Protein 5OCP (pdb70)

Solvent-accessible surface area: 26624 Å² total; per-residue (Å²): 74,30,0,0,0,1,0,1,3,65,26,7,36,12,4,60,24,0,10,48,7,2,64,61,19,3,176,149,101,64,29,77,35,71,62,24,67,3,127,79,132,38,100,54,0,17,127,17,0,106,48,9,33,92,98,54,7,62,0,0,1,0,0,0,16,36,16,94,50,2,93,76,2,0,89,47,0,104,162,45,177,13,14,4,0,1,0,5,8,40,8,132,31,121,62,75,55,10,23,24,0,25,5,1,11,55,5,27,52,0,0,83,55,0,0,44,28,0,2,62,111,22,130,5,90,5,45,0,0,8,0,60,2,35,125,34,0,3,4,8,82,43,5,17,52,0,0,65,114,13,18,85,112,64,130,90,8,126,36,49,75,57,86,37,0,84,6,39,100,80,58,0,61,104,5,0,74,32,10,32,163,52,13,142,74,107,113,7,31,0,0,0,0,1,4,0,28,0,0,14,0,0,5,80,3,0,88,122,54,70,71,141,7,9,114,72,5,17,0,0,0,0,7,8,17,44,80,0,0,93,13,3,22,68,14,35,0,7,0,0,0,47,13,53,27,126,18,1,6,51,0,3,76,8,4,68,28,95,80,160,54,62,197,135,46,58,84,97,72,52,120,24,21,51,8,13,4,53,41,10,0,17,0,13,33,38,97,40,106,122,141,22,34,57,63,150,159,93,171,163,132,211,80,29,0,0,0,1,0,1,2,68,27,7,33,11,4,59,24,0,9,48,8,2,53,61,22,2,144,155,102,67,31,46,36,52,22,10,21,2,49,77,123,39,108,10,0,19,70,4,0,106,23,8,36,92,62,53,5,63,0,0,2,0,0,0,15,34,10,95,48,2,84,80,2,0,82,50,1,108,164,44,170,16,14,3,0,0,1,5,6,39,10,131,31,107,66,76,51,13,21,22,0,26,6,2,9,56,6,25,53,0,0,84,59,0,0,67,54,0,2,97,114,22,158,4,84,5,46,0,0,7,0,59,2,38,129,31,0,4,5,8,78,40,5,17,55,0,0,60,117,14,18,83,118,64,134,94,11,127,35,44,75,56,86,37,0,77,6,42,100,81,59,0,58,98,4,0,78,32,10,30,163,53,13,142,74,105,114,8,32,0,0,0,0,1,5,0,25,0,0,15,1,0,7,74,2,0,81,124,54,70,73,136,8,8,151,73,6,20,0,0,0,0,7,9,14,45,78,0,0,95,11,3,46,91,30,36,0,8,0,0,0,51,11,52,25,113,16,1,4,49,0,4,74,8,4,65,34,90,82,160,40,53,185,126,47,55,85,96,74,53,120,22,18,91,44,33,21,70,168,67,0,71,63,21,38,91,143,47,100,126,93,19,44,54,50,154,147,110,105,138,57,54

Secondary structure (DSSP, 8-state):
-EEEEEE---SSHHHHHHHHHHHHHHHHHT-EEEEEE-TT-HHHHHHHHHHHHHTT-SEEEE--SSSSS-HHHHHHHHHTT--EEEESS----S-GGG-SEEEE--HHHHHHHHHHHHHHHTTT-EEEEEEE--TT-HHHHHHHHHHHHHHTT-TTEEEEEEEE-TT-HHHHHHHHHHHHHHHTTPPP-EEEESSHHHHHHHHHHHHHTT--BTTTBEEEEEE--HHHHHHHHHTS--EEEE--S--HHHHHHHHHHHHTT-----SEEE----EEEHHHHHHHHHHHHHHHHHHHTSPP--/-EEEEEE----SHHHHHHHHHHHHHHHHTT-EEEEEE-TT-HHHHHHHHHHHHHTT-SEEEE--SSSSS-HHHHHHHHHTT--EEEESS----S-GGG-SEEEE--HHHHHHHHHHHHHHHTTT-EEEEEEE--TT-HHHHHHHHHHHHHHTT-TTEEEEEEEE-TT-HHHHHHHHHHHHHHHTT----EEEESSHHHHHHHHHHHHHTT--BTTTBEEEEEE--HHHHHHHHHTS--EEEE--STTHHHHHHHHHHHHTT-----SEEE--PPEEEHHHHHHHHHHHHHHHHHHHTSPP--

Foldseek 3Di:
DEEEEEAQAPQDPLRVVLVVQLVVLCVVVVYRYRYDHQHRDQVSSLVSLVVCLVVLGQAYEYAGSAADDCVVSLVSCVVSVHAYEYEAWYHDDDDLVSHLAYEYAQLLVQLQQLLVVVCVVVVLAFEEEEAAADPRTRNRVNSCNNSCVNNVVRPNYDHDHYDYQHSALVSLLVVLLVVVVVCVPPFGAEYEYAAVRSQNSNLVNCVVVVHQALPSYEYEYEAPALVVLVCQLVRRHFKYWHTDSNSSNVVVVSSVCVVVPNDDGDHYDYDTGDMDTSVCSVVVSVVRVVVPCVVVVDDDDD/DEEEEEAQAPQDPLSVVLVVLLVVLCVVVVYNYRYDYQNRDQVSSLVSLVVCLVVDGQAYEYAGSAAEDCVVSLVSCVVSVHAYEYEAWYHDDDDLVSHQAYEYAQLLVQLQQLLVVVCVVVVLAFEEEEAFADPRTRNRVNSCNNSCVNNVVRVNYDHPHYDYQHSALVSLLVVLLVVVVVCVPPFGAEYEYAAPRSLNSNLVSQVVVVHQALPSYEYEYEAPALVSLVCQLVRRHFKYWHGDSNSSNVVVVSSVCVVVPDPDGDRYDYDTGHMDTSVCSVVVSVVNVVVVVVSVPDDDDD

CATH classification: 3.40.50.2300 (+1 more: 3.40.50.2300)

Nearest PDB structures (foldseek):
  5ocp-assembly2_B  TM=1.002E+00  e=1.297E-58  Shewanella sp. ANA-3
  2vk2-assembly1_A  TM=9.793E-01  e=4.595E-41  Escherichia coli K-12
  6hyh-assembly1_A  TM=9.227E-01  e=8.269E-35  Mycolicibacterium smegmatis MC2 155
  4wut-assembly1_A  TM=8.858E-01  e=1.213E-19  Allorhizobium ampelinum S4
  5hsg-assembly1_A  TM=7.707E-01  e=5.769E-20  Klebsiella pneumoniae subsp. pneumoniae MGH 78578

Radius of gyration: 28.67 Å; Cα contacts (8 Å, |Δi|>4): 1326; chains: 2; bounding box: 83×64×69 Å

Structure (mmCIF, N/CA/C/O backbone):
data_5OCP
#
_entry.id   5OCP
#
_cell.length_a   73.917
_cell.length_b   86.327
_cell.length_c   87.282
_cell.angle_alpha   90.000
_cell.angle_beta   90.000
_cell.angle_gamma   90.000
#
_symmetry.space_group_name_H-M   'P 21 21 21'
#
loop_
_entity.id
_entity.type
_entity.pdbx_description
1 polymer 'Periplasmic binding protein/LacI transcriptional regulator'
2 non-polymer GLYCEROL
3 non-polymer alpha-L-arabinofuranose
4 non-polymer beta-L-arabinofuranose
5 non-polymer 'ACETATE ION'
6 water water
#
loop_
_atom_site.group_PDB
_atom_site.id
_atom_site.type_symbol
_atom_site.label_atom_id
_atom_site.label_alt_id
_atom_site.label_comp_id
_atom_site.label_asym_id
_atom_site.label_entity_id
_atom_site.label_seq_id
_atom_site.pdbx_PDB_ins_code
_atom_site.Cartn_x
_atom_site.Cartn_y
_atom_site.Cartn_z
_atom_site.occupancy
_atom_site.B_iso_or_equiv
_atom_site.auth_seq_id
_atom_site.auth_comp_id
_atom_site.auth_asym_id
_atom_site.auth_atom_id
_atom_site.pdbx_PDB_model_num
ATOM 1 N N . THR A 1 1 ? 0.112 13.840 41.540 1.00 34.97 1 THR A N 1
ATOM 2 C CA . THR A 1 1 ? 0.052 14.581 40.273 1.00 32.66 1 THR A CA 1
ATOM 3 C C . THR A 1 1 ? -0.700 13.724 39.235 1.00 27.58 1 THR A C 1
ATOM 4 O O . THR A 1 1 ? -0.530 12.486 39.153 1.00 27.01 1 THR A O 1
ATOM 8 N N . THR A 1 2 ? -1.596 14.386 38.518 1.00 23.93 2 THR A N 1
ATOM 9 C CA . THR A 1 2 ? -2.249 13.800 37.364 1.00 21.35 2 THR A CA 1
ATOM 10 C C . THR A 1 2 ? -1.675 14.445 36.113 1.00 19.68 2 THR A C 1
ATOM 11 O O . THR A 1 2 ? -1.649 15.639 36.020 1.00 17.84 2 THR A O 1
ATOM 15 N N . VAL A 1 3 ? -1.194 13.597 35.194 1.00 18.48 3 VAL A N 1
ATOM 16 C CA . VAL A 1 3 ? -0.568 14.110 33.980 1.00 16.50 3 VAL A CA 1
ATOM 17 C C . VAL A 1 3 ? -1.183 13.442 32.805 1.00 14.35 3 VAL A C 1
ATOM 18 O O . VAL A 1 3 ? -1.253 12.191 32.784 1.00 15.51 3 VAL A O 1
ATOM 22 N N . GLY A 1 4 ? -1.683 14.219 31.828 1.00 13.52 4 GLY A N 1
ATOM 23 C CA . GLY A 1 4 ? -2.209 13.661 30.606 1.00 14.27 4 GLY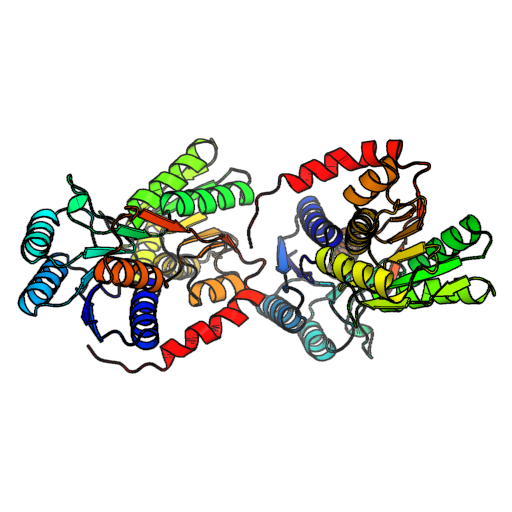 A CA 1
ATOM 24 C C . GLY A 1 4 ? -1.075 13.480 29.600 1.00 14.96 4 GLY A C 1
ATOM 25 O O . GLY A 1 4 ? -0.226 14.364 29.535 1.00 17.38 4 GLY A O 1
ATOM 26 N N . PHE A 1 5 ? -0.986 12.324 28.950 1.00 14.65 5 PHE A N 1
ATOM 27 C CA . PHE A 1 5 ? -0.004 12.142 27.887 1.00 14.42 5 PHE A CA 1
ATOM 28 C C . PHE A 1 5 ? -0.707 11.811 26.596 1.00 13.70 5 PHE A C 1
ATOM 29 O O . PHE A 1 5 ? -1.357 10.746 26.479 1.00 13.94 5 PHE A O 1
ATOM 37 N N . SER A 1 6 ? -0.557 12.671 25.573 1.00 12.90 6 SER A N 1
ATOM 38 C CA . SER A 1 6 ? -1.081 12.425 24.247 1.00 12.87 6 SER A CA 1
ATOM 39 C C . SER A 1 6 ? -0.018 11.814 23.363 1.00 12.41 6 SER A C 1
ATOM 40 O O . SER A 1 6 ? 0.958 12.506 22.955 1.00 13.38 6 SER A O 1
ATOM 43 N N . GLN A 1 7 ? -0.118 10.501 23.090 1.00 12.51 7 GLN A N 1
ATOM 44 C CA . GLN A 1 7 ? 0.804 9.760 22.238 1.00 12.40 7 GLN A CA 1
ATOM 45 C C . GLN A 1 7 ? 0.325 9.703 20.819 1.00 13.42 7 GLN A C 1
ATOM 46 O O . GLN A 1 7 ? -0.921 9.682 20.557 1.00 13.13 7 GLN A O 1
ATOM 52 N N . VAL A 1 8 ? 1.282 9.644 19.918 1.00 13.43 8 VAL A N 1
ATOM 53 C CA . VAL A 1 8 ? 1.017 9.605 18.483 1.00 14.39 8 VAL A CA 1
ATOM 54 C C . VAL A 1 8 ? 0.129 8.413 18.054 1.00 16.45 8 VAL A C 1
ATOM 55 O O . VAL A 1 8 ? -0.818 8.582 17.229 1.00 15.73 8 VAL A O 1
ATOM 59 N N . GLY A 1 9 ? 0.541 7.236 18.472 1.00 15.41 9 GLY A N 1
ATOM 60 C CA . GLY A 1 9 ? 0.013 5.986 17.950 1.00 16.93 9 GLY A CA 1
ATOM 61 C C . GLY A 1 9 ? 0.906 4.816 18.299 1.00 16.23 9 GLY A C 1
ATOM 62 O O . GLY A 1 9 ? 1.552 4.826 19.337 1.00 16.60 9 GLY A O 1
ATOM 63 N N . SER A 1 10 ? 0.975 3.849 17.393 1.00 16.68 10 SER A N 1
ATOM 64 C CA . SER A 1 10 ? 1.700 2.592 17.600 1.00 18.13 10 SER A CA 1
ATOM 65 C C . SER A 1 10 ? 2.346 2.126 16.312 1.00 17.89 10 SER A C 1
ATOM 66 O O . SER A 1 10 ? 2.424 0.931 16.031 1.00 20.98 10 SER A O 1
ATOM 69 N N . GLU A 1 11 ? 2.835 3.070 15.503 1.00 16.58 11 GLU A N 1
ATOM 70 C CA . GLU A 1 11 ? 3.346 2.774 14.176 1.00 17.24 11 GLU A CA 1
ATOM 71 C C . GLU A 1 11 ? 4.618 1.869 14.138 1.00 17.43 11 GLU A C 1
ATOM 72 O O . GLU A 1 11 ? 4.901 1.251 13.126 1.00 17.86 11 GLU A O 1
ATOM 78 N N . SER A 1 12 ? 5.411 1.887 15.216 1.00 14.25 12 SER A N 1
ATOM 79 C CA . SER A 1 12 ? 6.689 1.180 15.277 1.00 14.31 12 SER A CA 1
ATOM 80 C C . SER A 1 12 ? 6.745 0.560 16.651 1.00 14.46 12 SER A C 1
ATOM 81 O O . SER A 1 12 ? 6.187 1.072 17.636 1.00 13.98 12 SER A O 1
ATOM 84 N N . GLY A 1 13 ? 7.528 -0.497 16.735 1.00 15.04 13 GLY A N 1
ATOM 85 C CA . GLY A 1 13 ? 7.949 -1.010 17.983 1.00 16.45 13 GLY A CA 1
ATOM 86 C C . GLY A 1 13 ? 8.668 -0.028 18.883 1.00 15.82 13 GLY A C 1
ATOM 87 O O . GLY A 1 13 ? 8.460 -0.050 20.148 1.00 17.39 13 GLY A O 1
ATOM 88 N N . TRP A 1 14 ? 9.449 0.885 18.323 1.00 14.39 14 TRP A N 1
ATOM 89 C CA . TRP A 1 14 ? 9.975 1.967 19.134 1.00 14.06 14 TRP A CA 1
ATOM 90 C C . TRP A 1 14 ? 8.867 2.773 19.855 1.00 12.74 14 TRP A C 1
ATOM 91 O O . TRP A 1 14 ? 8.921 2.991 21.101 1.00 13.31 14 TRP A O 1
ATOM 102 N N . ARG A 1 15 ? 7.854 3.175 19.092 1.00 12.12 15 ARG A N 1
ATOM 103 C CA . ARG A 1 15 ? 6.794 3.958 19.659 1.00 12.36 15 ARG A CA 1
ATOM 104 C C . ARG A 1 15 ? 6.077 3.253 20.786 1.00 12.38 15 ARG A C 1
ATOM 105 O O . ARG A 1 15 ? 5.718 3.867 21.811 1.00 13.02 15 ARG A O 1
ATOM 113 N N . THR A 1 16 ? 5.787 1.959 20.596 1.00 13.95 16 THR A N 1
ATOM 114 C CA . THR A 1 16 ? 5.088 1.230 21.676 1.00 15.27 16 THR A CA 1
ATOM 115 C C . THR A 1 16 ? 6.003 1.054 22.860 1.00 12.62 16 THR A C 1
ATOM 116 O O . THR A 1 16 ? 5.528 1.163 24.060 1.00 14.05 16 THR A O 1
ATOM 120 N N . SER A 1 17 ? 7.304 0.886 22.639 1.00 12.86 17 SER A N 1
ATOM 121 C CA . SER A 1 17 ? 8.270 0.881 23.736 1.00 14.06 17 SER A CA 1
ATOM 122 C C . SER A 1 17 ? 8.324 2.191 24.527 1.00 13.28 17 SER A C 1
ATOM 123 O O . SER A 1 17 ? 8.444 2.210 25.794 1.00 12.99 17 SER A O 1
ATOM 126 N N . PHE A 1 18 ? 8.152 3.296 23.812 1.00 13.20 18 PHE A N 1
ATOM 127 C CA . PHE A 1 18 ? 8.069 4.654 24.396 1.00 12.72 18 PHE A CA 1
ATOM 128 C C . PHE A 1 18 ? 6.847 4.745 25.235 1.00 13.63 18 PHE A C 1
ATOM 129 O O . PHE A 1 18 ? 6.927 5.216 26.416 1.00 12.16 18 PHE A O 1
ATOM 137 N N . SER A 1 19 ? 5.737 4.305 24.722 1.00 13.00 19 SER A N 1
ATOM 138 C CA . SER A 1 19 ? 4.500 4.334 25.547 1.00 13.26 19 SER A CA 1
ATOM 139 C C . SER A 1 19 ? 4.682 3.513 26.864 1.00 13.62 19 SER A C 1
ATOM 140 O O . SER A 1 19 ? 4.395 3.956 27.943 1.00 16.46 19 SER A O 1
ATOM 143 N N . GLU A 1 20 ? 5.226 2.322 26.738 1.00 14.85 20 GLU A N 1
ATOM 144 C CA . GLU A 1 20 ? 5.489 1.491 27.917 1.00 17.54 20 GLU A CA 1
ATOM 145 C C . GLU A 1 20 ? 6.466 2.097 28.901 1.00 16.26 20 GLU A C 1
ATOM 146 O O . GLU A 1 20 ? 6.269 2.032 30.151 1.00 15.33 20 GLU A O 1
ATOM 152 N N . ALA A 1 21 ? 7.491 2.754 28.391 1.00 14.70 21 ALA A N 1
ATOM 153 C CA . ALA A 1 21 ? 8.441 3.507 29.216 1.00 15.91 21 ALA A CA 1
ATOM 154 C C . ALA A 1 21 ? 7.843 4.672 29.976 1.00 16.10 21 ALA A C 1
ATOM 155 O O . ALA A 1 21 ? 8.086 4.821 31.169 1.00 16.95 21 ALA A O 1
ATOM 157 N N . VAL A 1 22 ? 6.979 5.450 29.319 1.00 15.45 22 VAL A N 1
ATOM 158 C CA . VAL A 1 22 ? 6.323 6.551 30.014 1.00 15.14 22 VAL A CA 1
ATOM 159 C C . VAL A 1 22 ? 5.422 6.027 31.153 1.00 15.18 22 VAL A C 1
ATOM 160 O O . VAL A 1 22 ? 5.419 6.628 32.251 1.00 16.59 22 VAL A O 1
ATOM 164 N N . LYS A 1 23 ? 4.690 4.954 30.879 1.00 14.82 23 LYS A N 1
ATOM 165 C CA . LYS A 1 23 ? 3.790 4.290 31.880 1.00 16.03 23 LYS A CA 1
ATOM 166 C C . LYS A 1 23 ? 4.643 3.753 33.067 1.00 17.60 23 LYS A C 1
ATOM 167 O O . LYS A 1 23 ? 4.341 3.989 34.258 1.00 17.37 23 LYS A O 1
ATOM 173 N N . ALA A 1 24 ? 5.746 3.114 32.735 1.00 15.44 24 ALA A N 1
ATOM 174 C CA . ALA A 1 24 ? 6.669 2.634 33.774 1.00 18.00 24 ALA A CA 1
ATOM 175 C C . ALA A 1 24 ? 7.290 3.780 34.595 1.00 18.91 24 ALA A C 1
ATOM 176 O O . ALA A 1 24 ? 7.394 3.613 35.848 1.00 19.50 24 ALA A O 1
ATOM 178 N N . GLU A 1 25 ? 7.717 4.900 33.977 1.00 18.57 25 GLU A N 1
ATOM 179 C CA . GLU A 1 25 ? 8.272 6.027 34.687 1.00 19.48 25 GLU A CA 1
ATOM 180 C C . GLU A 1 25 ? 7.174 6.701 35.548 1.00 21.45 25 GLU A C 1
ATOM 181 O O . GLU A 1 25 ? 7.444 7.147 36.711 1.00 21.06 25 GLU A O 1
ATOM 187 N N . ALA A 1 26 ? 5.982 6.813 35.002 1.00 16.36 26 ALA A N 1
ATOM 188 C CA . ALA A 1 26 ? 4.893 7.381 35.833 1.00 18.32 26 ALA A CA 1
ATOM 189 C C . ALA A 1 26 ? 4.668 6.566 37.110 1.00 19.38 26 ALA A C 1
ATOM 190 O O . ALA A 1 26 ? 4.528 7.115 38.202 1.00 22.14 26 ALA A O 1
ATOM 192 N N . LYS A 1 27 ? 4.640 5.281 36.957 1.00 19.68 27 LYS A N 1
ATOM 193 C CA . LYS A 1 27 ? 4.384 4.356 38.063 1.00 24.91 27 LYS A CA 1
ATOM 194 C C . LYS A 1 27 ? 5.477 4.499 39.104 1.00 26.29 27 LYS A C 1
ATOM 195 O O . LYS A 1 27 ? 5.175 4.552 40.330 1.00 25.68 27 LYS A O 1
ATOM 201 N N . GLN A 1 28 ? 6.729 4.620 38.639 1.00 25.06 28 GLN A N 1
ATOM 202 C CA . GLN A 1 28 ? 7.838 4.759 39.565 1.00 25.70 28 GLN A CA 1
ATOM 203 C C . GLN A 1 28 ? 7.677 5.985 40.411 1.00 24.94 28 GLN A C 1
ATOM 204 O O . GLN A 1 28 ? 8.043 5.977 41.597 1.00 24.09 28 GLN A O 1
ATOM 210 N N . ARG A 1 29 ? 7.193 7.066 39.801 1.00 23.48 29 ARG A N 1
ATOM 211 C CA . ARG A 1 29 ? 7.085 8.360 40.433 1.00 22.89 29 ARG A CA 1
ATOM 212 C C . ARG A 1 29 ? 5.723 8.619 41.141 1.00 21.24 29 ARG A C 1
ATOM 213 O O . ARG A 1 29 ? 5.554 9.686 41.676 1.00 25.29 29 ARG A O 1
ATOM 221 N N . GLY A 1 30 ? 4.855 7.646 41.138 1.00 21.33 30 GLY A N 1
ATOM 222 C CA . GLY A 1 30 ? 3.519 7.698 41.743 1.00 21.73 30 GLY A CA 1
ATOM 223 C C . GLY A 1 30 ? 2.616 8.660 41.065 1.00 24.44 30 GLY A C 1
ATOM 224 O O . GLY A 1 30 ? 1.756 9.283 41.692 1.00 25.16 30 GLY A O 1
ATOM 225 N N . ILE A 1 31 ? 2.798 8.817 39.760 1.00 19.76 31 ILE A N 1
ATOM 226 C CA . ILE A 1 31 ? 2.042 9.775 38.987 1.00 22.87 31 ILE A CA 1
ATOM 227 C C . ILE A 1 31 ? 0.822 9.104 38.354 1.00 21.92 31 ILE A C 1
ATOM 228 O O . ILE A 1 31 ? 0.900 7.954 37.871 1.00 21.60 31 ILE A O 1
ATOM 233 N N . ASP A 1 32 ? -0.308 9.796 38.374 1.00 22.83 32 ASP A N 1
ATOM 234 C CA . ASP A 1 32 ? -1.564 9.281 37.775 1.00 25.41 32 ASP A CA 1
ATOM 235 C C . ASP A 1 32 ? -1.557 9.689 36.287 1.00 22.41 32 ASP A C 1
ATOM 236 O O . ASP A 1 32 ? -1.786 10.854 35.943 1.00 22.56 32 ASP A O 1
ATOM 241 N N . LEU A 1 33 ? -1.282 8.724 35.443 1.00 22.36 33 LEU A N 1
ATOM 242 C CA . LEU A 1 33 ? -0.995 9.029 34.021 1.00 19.75 33 LEU A CA 1
ATOM 243 C C . LEU A 1 33 ? -2.280 8.765 33.268 1.00 18.44 33 LEU A C 1
ATOM 244 O O . LEU A 1 33 ? -2.766 7.632 33.224 1.00 24.72 33 LEU A O 1
ATOM 249 N N . LYS A 1 34 ? -2.799 9.782 32.624 1.00 18.16 34 LYS A N 1
ATOM 250 C CA . LYS A 1 34 ? -3.848 9.592 31.661 1.00 19.79 34 LYS A CA 1
ATOM 251 C C . LYS A 1 34 ? -3.260 9.466 30.259 1.00 17.61 34 LYS A C 1
ATOM 252 O O . LYS A 1 34 ? -3.060 10.464 29.579 1.00 19.62 34 LYS A O 1
ATOM 258 N N . PHE A 1 35 ? -3.090 8.238 29.799 1.00 16.90 35 PHE A N 1
ATOM 259 C CA . PHE A 1 35 ? -2.394 7.987 28.547 1.00 16.79 35 PHE A CA 1
ATOM 260 C C . PHE A 1 35 ? -3.435 7.946 27.435 1.00 16.81 35 PHE A C 1
ATOM 261 O O . PHE A 1 35 ? -4.455 7.245 27.567 1.00 17.45 35 PHE A O 1
ATOM 269 N N . ALA A 1 36 ? -3.202 8.659 26.349 1.00 14.23 36 ALA A N 1
ATOM 270 C CA . ALA A 1 36 ? -4.064 8.559 25.182 1.00 14.69 36 ALA A CA 1
ATOM 271 C C . ALA A 1 36 ? -3.316 8.206 23.919 1.00 17.63 36 ALA A C 1
ATOM 272 O O . ALA A 1 36 ? -2.238 8.751 23.701 1.00 18.14 36 ALA A O 1
ATOM 274 N N . ASP A 1 37 ? -3.880 7.287 23.140 1.00 14.89 37 ASP A N 1
ATOM 275 C CA . ASP A 1 37 ? -3.313 6.855 21.874 1.00 17.13 37 ASP A CA 1
ATOM 276 C C . ASP A 1 37 ? -4.177 7.486 20.794 1.00 16.85 37 ASP A C 1
ATOM 277 O O . ASP A 1 37 ? -5.396 7.314 20.783 1.00 17.20 37 ASP A O 1
ATOM 282 N N . ALA A 1 38 ? -3.543 8.217 19.888 1.00 14.60 38 ALA A N 1
ATOM 283 C CA . ALA A 1 38 ? -4.281 8.933 18.809 1.00 14.78 38 ALA A CA 1
ATOM 284 C C . ALA A 1 38 ? -4.428 8.170 17.519 1.00 14.21 38 ALA A C 1
ATOM 285 O O . ALA A 1 38 ? -5.047 8.685 16.530 1.00 17.09 38 ALA A O 1
ATOM 287 N N . GLN A 1 39 ? -3.956 6.939 17.443 1.00 15.37 39 GLN A N 1
ATOM 288 C CA . GLN A 1 39 ? -4.066 6.172 16.227 1.00 17.33 39 GLN A CA 1
ATOM 289 C C . GLN A 1 39 ? -3.581 6.880 14.967 1.00 17.17 39 GLN A C 1
ATOM 290 O O . GLN A 1 39 ? -4.207 6.843 13.902 1.00 15.98 39 GLN A O 1
ATOM 296 N N . GLN A 1 40 ? -2.447 7.539 15.137 1.00 14.55 40 GLN A N 1
ATOM 297 C CA . GLN A 1 40 ? -1.774 8.268 14.041 1.00 16.18 40 GLN A CA 1
ATOM 298 C C . GLN A 1 40 ? -2.428 9.596 13.609 1.00 18.72 40 GLN A C 1
ATOM 299 O O . GLN A 1 40 ? -1.920 10.199 12.646 1.00 21.41 40 GLN A O 1
ATOM 305 N N . LYS A 1 41 ? -3.511 10.040 14.236 1.00 17.17 41 LYS A N 1
ATOM 306 C CA . LYS A 1 41 ? -4.252 11.229 13.758 1.00 16.75 41 LYS A CA 1
ATOM 307 C C . LYS A 1 41 ? -4.091 12.423 14.685 1.00 14.80 41 LYS A C 1
ATOM 308 O O . LYS A 1 41 ? -4.447 12.372 15.879 1.00 16.04 41 LYS A O 1
ATOM 314 N N . GLN A 1 42 ? -3.603 13.559 14.159 1.00 16.75 42 GLN A N 1
ATOM 315 C CA . GLN A 1 42 ? -3.435 14.725 14.970 1.00 16.08 42 GLN A CA 1
ATOM 316 C C . GLN A 1 42 ? -4.751 15.169 15.610 1.00 17.09 42 GLN A C 1
ATOM 317 O O . GLN A 1 42 ? -4.824 15.639 16.745 1.00 17.36 42 GLN A O 1
ATOM 323 N N . GLU A 1 43 ? -5.840 15.034 14.865 1.00 17.31 43 GLU A N 1
ATOM 324 C CA . GLU A 1 43 ? -7.093 15.402 15.410 1.00 18.08 43 GLU A CA 1
ATOM 325 C C . GLU A 1 43 ? -7.452 14.680 16.672 1.00 16.27 43 GLU A C 1
ATOM 326 O O . GLU A 1 43 ? -8.029 15.248 17.554 1.00 15.15 43 GLU A O 1
ATOM 332 N N . ASN A 1 44 ? -7.060 13.410 16.741 1.00 15.83 44 ASN A N 1
ATOM 333 C CA . ASN A 1 44 ? -7.276 12.666 18.016 1.00 14.79 44 ASN A CA 1
ATOM 334 C C . ASN A 1 44 ? -6.398 13.153 19.162 1.00 14.07 44 ASN A C 1
ATOM 335 O O . ASN A 1 44 ? -6.810 13.157 20.336 1.00 15.04 44 ASN A O 1
ATOM 340 N N . GLN A 1 45 ? -5.179 13.614 18.823 1.00 13.48 45 GLN A N 1
ATOM 341 C CA . GLN A 1 45 ? -4.381 14.238 19.856 1.00 13.81 45 GLN A CA 1
ATOM 342 C C . GLN A 1 45 ? -5.004 15.471 20.387 1.00 13.92 45 GLN A C 1
ATOM 343 O O . GLN A 1 45 ? -5.046 15.687 21.598 1.00 14.36 45 GLN A O 1
ATOM 349 N N . ILE A 1 46 ? -5.508 16.307 19.494 1.00 15.65 46 ILE A N 1
ATOM 350 C CA . ILE A 1 46 ? -6.145 17.541 19.943 1.00 16.21 46 ILE A CA 1
ATOM 351 C C . ILE A 1 46 ? -7.374 17.289 20.835 1.00 15.75 46 ILE A C 1
ATOM 352 O O . ILE A 1 46 ? -7.587 17.913 21.888 1.00 15.91 46 ILE A O 1
ATOM 357 N N . LYS A 1 47 ? -8.145 16.282 20.458 1.00 15.53 47 LYS A N 1
ATOM 358 C CA . LYS A 1 47 ? -9.233 15.856 21.297 1.00 16.99 47 LYS A CA 1
ATOM 359 C C . LYS A 1 47 ? -8.851 15.375 22.685 1.00 15.89 47 LYS A C 1
ATOM 360 O O . LYS A 1 47 ? -9.476 15.734 23.683 1.00 16.37 47 LYS A O 1
ATOM 366 N N . ALA A 1 48 ? -7.813 14.542 22.764 1.00 16.81 48 ALA A N 1
ATOM 367 C CA . ALA A 1 48 ? -7.282 14.082 24.039 1.00 16.02 48 ALA A CA 1
ATOM 368 C C . ALA A 1 48 ? -6.839 15.237 24.910 1.00 14.71 48 ALA A C 1
ATOM 369 O O . ALA A 1 48 ? -7.174 15.305 26.066 1.00 15.16 48 ALA A O 1
ATOM 371 N N . VAL A 1 49 ? -6.089 16.168 24.323 1.00 15.14 49 VAL A N 1
ATOM 372 C CA . VAL A 1 49 ? -5.615 17.332 25.048 1.00 16.32 49 VAL A CA 1
ATOM 373 C C . VAL A 1 49 ? -6.775 18.186 25.588 1.00 18.21 49 VAL A C 1
ATOM 374 O O . VAL A 1 49 ? -6.752 18.599 26.772 1.00 18.46 49 VAL A O 1
ATOM 378 N N . ARG A 1 50 ? -7.812 18.347 24.773 1.00 17.05 50 ARG A N 1
ATOM 379 C CA . ARG A 1 50 ? -8.998 19.080 25.187 1.00 18.34 50 ARG A CA 1
ATOM 380 C C . ARG A 1 50 ? -9.600 18.378 26.404 1.00 18.89 50 ARG A C 1
ATOM 381 O O . ARG A 1 50 ? -9.957 19.029 27.386 1.00 18.36 50 ARG A O 1
ATOM 389 N N . SER A 1 51 ? -9.712 17.051 26.339 1.00 16.89 51 SER A N 1
ATOM 390 C CA . SER A 1 51 ? -10.253 16.288 27.461 1.00 17.76 51 SER A CA 1
ATOM 391 C C . SER A 1 51 ? -9.427 16.415 28.695 1.00 18.89 51 SER A C 1
ATOM 392 O O . SER A 1 51 ? -9.941 16.603 29.800 1.00 18.96 51 SER A O 1
ATOM 395 N N . PHE A 1 52 ? -8.103 16.379 28.522 1.00 16.93 52 PHE A N 1
ATOM 396 C CA . PHE A 1 52 ? -7.258 16.622 29.679 1.00 15.47 52 PHE A CA 1
ATOM 397 C C . PHE A 1 52 ? -7.500 17.979 30.328 1.00 14.76 52 PHE A C 1
ATOM 398 O O . PHE A 1 52 ? -7.497 18.048 31.579 1.00 15.92 52 PHE A O 1
ATOM 406 N N . ILE A 1 53 ? -7.686 19.013 29.528 1.00 16.81 53 ILE A N 1
ATOM 407 C CA . ILE A 1 53 ? -7.963 20.352 30.049 1.00 17.13 53 ILE A CA 1
ATOM 408 C C . ILE A 1 53 ? -9.355 20.369 30.758 1.00 18.54 53 ILE A C 1
ATOM 409 O O . ILE A 1 53 ? -9.444 20.779 31.901 1.00 20.06 53 ILE A O 1
ATOM 414 N N . ALA A 1 54 ? -10.343 19.782 30.123 1.00 20.81 54 ALA A N 1
ATOM 415 C CA . ALA A 1 54 ? -11.692 19.620 30.781 1.00 20.34 54 ALA A CA 1
ATOM 416 C C . ALA A 1 54 ? -11.655 18.901 32.089 1.00 21.42 54 ALA A C 1
ATOM 417 O O . ALA A 1 54 ? -12.433 19.229 33.030 1.00 23.11 54 ALA A O 1
ATOM 419 N N . GLN A 1 55 ? -10.795 17.886 32.205 1.00 18.39 55 GLN A N 1
ATOM 420 C CA . GLN A 1 55 ? -10.624 17.118 33.440 1.00 19.40 55 GLN A CA 1
ATOM 421 C C . GLN A 1 55 ? -9.769 17.777 34.503 1.00 20.68 55 GLN A C 1
ATOM 422 O O . GLN A 1 55 ? -9.669 17.270 35.611 1.00 24.12 55 GLN A O 1
ATOM 428 N N . GLY A 1 56 ? -9.144 18.920 34.199 1.00 19.89 56 GLY A N 1
ATOM 429 C CA . GLY A 1 56 ? -8.339 19.633 35.170 1.00 22.56 56 GLY A CA 1
ATOM 430 C C . GLY A 1 56 ? -7.072 18.914 35.603 1.00 20.64 56 GLY A C 1
ATOM 431 O O . GLY A 1 56 ? -6.667 18.953 36.776 1.00 22.99 56 GLY A O 1
ATOM 432 N N . VAL A 1 57 ? -6.418 18.255 34.661 1.00 20.32 57 VAL A N 1
ATOM 433 C CA . VAL A 1 57 ? -5.139 17.600 34.991 1.00 20.68 57 VAL A CA 1
ATOM 434 C C . VAL A 1 57 ? -4.135 18.635 35.474 1.00 20.59 57 VAL A C 1
ATOM 435 O O . VAL A 1 57 ? -4.266 19.825 35.195 1.00 20.07 57 VAL A O 1
ATOM 439 N N . ASP A 1 58 ? -3.095 18.179 36.153 1.00 20.36 58 ASP A N 1
ATOM 440 C CA . ASP A 1 58 ? -2.017 19.066 36.595 1.00 20.50 58 ASP A CA 1
ATOM 441 C C . ASP A 1 58 ? -1.022 19.489 35.518 1.00 19.09 58 ASP A C 1
ATOM 442 O O . ASP A 1 58 ? -0.422 20.571 35.628 1.00 19.06 58 ASP A O 1
ATOM 447 N N . ALA A 1 59 ? -0.774 18.596 34.574 1.00 17.26 59 ALA A N 1
ATOM 448 C CA . ALA A 1 59 ? 0.128 18.866 33.451 1.00 17.58 59 ALA A CA 1
ATOM 449 C C . ALA A 1 59 ? -0.237 17.983 32.285 1.00 15.53 59 ALA A C 1
ATOM 450 O O . ALA A 1 59 ? -0.864 16.945 32.449 1.00 14.49 59 ALA A O 1
ATOM 452 N N . ILE A 1 60 ? 0.261 18.388 31.125 1.00 15.85 60 ILE A N 1
ATOM 453 C CA . ILE A 1 60 ? -0.000 17.704 29.881 1.00 16.14 60 ILE A CA 1
ATOM 454 C C . ILE A 1 60 ? 1.369 17.447 29.214 1.00 14.96 60 ILE A C 1
ATOM 455 O O . ILE A 1 60 ? 2.151 18.336 29.116 1.00 16.17 60 ILE A O 1
ATOM 460 N N . ILE A 1 61 ? 1.563 16.234 28.730 1.00 14.20 61 ILE A N 1
ATOM 461 C CA . ILE A 1 61 ? 2.749 15.918 27.854 1.00 13.77 61 ILE A CA 1
ATOM 462 C C . ILE A 1 61 ? 2.147 15.566 26.484 1.00 13.43 61 ILE A C 1
ATOM 463 O O . ILE A 1 61 ? 1.167 14.779 26.357 1.00 12.78 61 ILE A O 1
ATOM 468 N N . ILE A 1 62 ? 2.745 16.144 25.455 1.00 12.21 62 ILE A N 1
ATOM 469 C CA . ILE A 1 62 ? 2.338 15.895 24.041 1.00 12.24 62 ILE A CA 1
ATOM 470 C C . ILE A 1 62 ? 3.555 15.382 23.194 1.00 13.87 62 ILE A C 1
ATOM 471 O O . ILE A 1 62 ? 4.607 16.033 23.248 1.00 13.07 62 ILE A O 1
ATOM 476 N N . ALA A 1 63 ? 3.442 14.206 22.530 1.00 12.14 63 ALA A N 1
ATOM 477 C CA . ALA A 1 63 ? 4.383 13.743 21.567 1.00 12.09 63 ALA A CA 1
ATOM 478 C C . ALA A 1 63 ? 3.723 14.072 20.223 1.00 12.31 63 ALA A C 1
ATOM 479 O O . ALA A 1 63 ? 2.830 13.349 19.784 1.00 12.24 63 ALA A O 1
ATOM 481 N N . PRO A 1 64 ? 4.068 15.201 19.601 1.00 13.82 64 PRO A N 1
ATOM 482 C CA . PRO A 1 64 ? 3.215 15.637 18.480 1.00 13.34 64 PRO A CA 1
ATOM 483 C C . PRO A 1 64 ? 3.469 14.913 17.159 1.00 11.88 64 PRO A C 1
ATOM 484 O O . PRO A 1 64 ? 4.618 14.731 16.751 1.00 13.42 64 PRO A O 1
ATOM 488 N N . VAL A 1 65 ? 2.417 14.430 16.497 1.00 13.72 65 VAL A N 1
ATOM 489 C CA . VAL A 1 65 ? 2.624 13.643 15.256 1.00 13.22 65 VAL A CA 1
ATOM 490 C C . VAL A 1 65 ? 3.271 14.427 14.109 1.00 13.86 65 VAL A C 1
ATOM 491 O O . VAL A 1 65 ? 4.139 13.920 13.393 1.00 14.69 65 VAL A O 1
ATOM 495 N N . VAL A 1 66 ? 2.807 15.688 13.999 1.00 13.89 66 VAL A N 1
ATOM 496 C CA . VAL A 1 66 ? 3.332 16.644 13.017 1.00 14.64 66 VAL A CA 1
ATOM 497 C C . VAL A 1 66 ? 3.522 17.945 13.747 1.00 13.99 66 VAL A C 1
ATOM 498 O O . VAL A 1 66 ? 3.139 18.082 14.933 1.00 15.54 66 VAL A O 1
ATOM 502 N N . GLU A 1 67 ? 4.184 18.882 13.070 1.00 15.61 67 GLU A N 1
ATOM 503 C CA . GLU A 1 67 ? 4.658 20.099 13.705 1.00 16.00 67 GLU A CA 1
ATOM 504 C C . GLU A 1 67 ? 3.614 21.231 13.653 1.00 16.29 67 GLU A C 1
ATOM 505 O O . GLU A 1 67 ? 3.693 22.116 14.488 1.00 16.94 67 GLU A O 1
ATOM 511 N N . THR A 1 68 ? 2.715 21.226 12.698 1.00 16.01 68 THR A N 1
ATOM 512 C CA . THR A 1 68 ? 1.779 22.316 12.508 1.00 18.73 68 THR A CA 1
ATOM 513 C C . THR A 1 68 ? 0.492 22.093 13.275 1.00 20.09 68 THR A C 1
ATOM 514 O O . THR A 1 68 ? 0.161 20.949 13.575 1.00 19.63 68 THR A O 1
ATOM 518 N N . GLY A 1 69 ? -0.265 23.166 13.535 1.00 18.96 69 GLY A N 1
ATOM 519 C CA . GLY A 1 69 ? -1.682 23.065 13.913 1.00 19.43 69 GLY A CA 1
ATOM 520 C C . GLY A 1 69 ? -1.945 22.997 15.389 1.00 18.57 69 GLY A C 1
ATOM 521 O O . GLY A 1 69 ? -3.063 22.668 15.814 1.00 21.47 69 GLY A O 1
ATOM 522 N N . TRP A 1 70 ? -0.932 23.259 16.192 1.00 17.39 70 TRP A N 1
ATOM 523 C CA . TRP A 1 70 ? -1.045 23.145 17.637 1.00 18.58 70 TRP A CA 1
ATOM 524 C C . TRP A 1 70 ? -1.445 24.409 18.387 1.00 16.66 70 TRP A C 1
ATOM 525 O O . TRP A 1 70 ? -1.785 24.342 19.589 1.00 18.91 70 TRP A O 1
ATOM 536 N N . LYS A 1 71 ? -1.313 25.565 17.773 1.00 21.09 71 LYS A N 1
ATOM 537 C CA . LYS A 1 71 ? -1.465 26.795 18.543 1.00 21.29 71 LYS A CA 1
ATOM 538 C C . LYS A 1 71 ? -2.787 26.995 19.294 1.00 19.68 71 LYS A C 1
ATOM 539 O O . LYS A 1 71 ? -2.820 27.344 20.505 1.00 21.76 71 LYS A O 1
ATOM 545 N N . PRO A 1 72 ? -3.894 26.691 18.630 1.00 21.67 72 PRO A N 1
ATOM 546 C CA . PRO A 1 72 ? -5.190 26.863 19.345 1.00 20.70 72 PRO A CA 1
ATOM 547 C C . PRO A 1 72 ? -5.280 26.054 20.619 1.00 22.63 72 PRO A C 1
ATOM 548 O O . PRO A 1 72 ? -5.627 26.616 21.679 1.00 20.14 72 PRO A O 1
ATOM 552 N N . VAL A 1 73 ? -4.944 24.729 20.544 1.00 20.16 73 VAL A N 1
ATOM 553 C CA . VAL A 1 73 ? -5.029 23.914 21.759 1.00 18.17 73 VAL A CA 1
ATOM 554 C C . VAL A 1 73 ? -4.024 24.318 22.808 1.00 18.38 73 VAL A C 1
ATOM 555 O O . VAL A 1 73 ? -4.332 24.288 23.991 1.00 18.24 73 VAL A O 1
ATOM 559 N N . LEU A 1 74 ? -2.805 24.751 22.425 1.00 17.82 74 LEU A N 1
ATOM 560 C CA . LEU A 1 74 ? -1.853 25.197 23.379 1.00 16.96 74 LEU A CA 1
ATOM 561 C C . LEU A 1 74 ? -2.319 26.457 24.080 1.00 15.93 74 LEU A C 1
ATOM 562 O O . LEU A 1 74 ? -2.133 26.611 25.261 1.00 17.51 74 LEU A O 1
ATOM 567 N N . LYS A 1 75 ? -2.980 27.319 23.339 1.00 21.77 75 LYS A N 1
ATOM 568 C CA . LYS A 1 75 ? -3.537 28.558 23.976 1.00 23.39 75 LYS A CA 1
ATOM 569 C C . LYS A 1 75 ? -4.632 28.252 24.998 1.00 22.42 75 LYS A C 1
ATOM 570 O O . LYS A 1 75 ? -4.641 28.794 26.091 1.00 22.45 75 LYS A O 1
ATOM 576 N N . GLU A 1 76 ? -5.420 27.240 24.687 1.00 21.98 76 GLU A N 1
ATOM 577 C CA . GLU A 1 76 ? -6.397 26.721 25.629 1.00 22.81 76 GLU A CA 1
ATOM 578 C C . GLU A 1 76 ? -5.777 26.202 26.904 1.00 22.11 76 GLU A C 1
ATOM 579 O O . GLU A 1 76 ? -6.273 26.456 28.010 1.00 23.03 76 GLU A O 1
ATOM 585 N N . ALA A 1 77 ? -4.721 25.358 26.789 1.00 18.76 77 ALA A N 1
ATOM 586 C CA . ALA A 1 77 ? -4.013 24.964 27.937 1.00 19.20 77 ALA A CA 1
ATOM 587 C C . ALA A 1 77 ? -3.428 26.118 28.781 1.00 19.12 77 ALA A C 1
ATOM 588 O O . ALA A 1 77 ? -3.397 26.073 30.017 1.00 19.84 77 ALA A O 1
ATOM 590 N N . LYS A 1 78 ? -2.936 27.130 28.096 1.00 21.41 78 LYS A N 1
ATOM 591 C CA . LYS A 1 78 ? -2.327 28.222 28.759 1.00 23.98 78 LYS A CA 1
ATOM 592 C C . LYS A 1 78 ? -3.383 28.993 29.585 1.00 24.05 78 LYS A C 1
ATOM 593 O O . LYS A 1 78 ? -3.178 29.314 30.752 1.00 27.33 78 LYS A O 1
ATOM 599 N N . ARG A 1 79 ? -4.498 29.223 28.978 1.00 26.95 79 ARG A N 1
ATOM 600 C CA . ARG A 1 79 ? -5.658 29.892 29.661 1.00 30.22 79 ARG A CA 1
ATOM 601 C C . ARG A 1 79 ? -6.139 29.099 30.841 1.00 29.42 79 ARG A C 1
ATOM 602 O O . ARG A 1 79 ? -6.451 29.669 31.858 1.00 28.37 79 ARG A O 1
ATOM 610 N N . ALA A 1 80 ? -6.082 27.764 30.736 1.00 24.61 80 ALA A N 1
ATOM 611 C CA . ALA A 1 80 ? -6.360 26.864 31.833 1.00 25.54 80 ALA A CA 1
ATOM 612 C C . ALA A 1 80 ? -5.297 26.739 32.891 1.00 22.76 80 ALA A C 1
ATOM 613 O O . ALA A 1 80 ? -5.504 26.026 33.854 1.00 23.87 80 ALA A O 1
ATOM 615 N N . LYS A 1 81 ? -4.145 27.398 32.682 1.00 24.42 81 LYS A N 1
ATOM 616 C CA . LYS A 1 81 ? -2.972 27.356 33.545 1.00 25.26 81 LYS A CA 1
ATOM 617 C C . LYS A 1 81 ? -2.439 25.937 33.774 1.00 22.98 81 LYS A C 1
ATOM 618 O O . LYS A 1 81 ? -2.069 25.534 34.899 1.00 27.60 81 LYS A O 1
ATOM 624 N N . ILE A 1 82 ? -2.435 25.137 32.690 1.00 20.99 82 ILE A N 1
ATOM 625 C CA . ILE A 1 82 ? -1.910 23.761 32.760 1.00 17.69 82 ILE A CA 1
ATOM 626 C C . ILE A 1 82 ? -0.608 23.734 31.946 1.00 16.76 82 ILE A C 1
ATOM 627 O O . ILE A 1 82 ? -0.648 24.095 30.791 1.00 18.18 82 ILE A O 1
ATOM 632 N N . PRO A 1 83 ? 0.516 23.421 32.609 1.00 17.54 83 PRO A N 1
ATOM 633 C CA . PRO A 1 83 ? 1.788 23.421 31.844 1.00 18.16 83 PRO A CA 1
ATOM 634 C C . PRO A 1 83 ? 1.805 22.279 30.807 1.00 16.56 83 PRO A C 1
ATOM 635 O O . PRO A 1 83 ? 1.312 21.147 31.094 1.00 15.82 83 PRO A O 1
ATOM 639 N N . VAL A 1 84 ? 2.480 22.534 29.694 1.00 15.11 84 VAL A N 1
ATOM 640 C CA . VAL A 1 84 ? 2.557 21.567 28.635 1.00 15.58 84 VAL A CA 1
ATOM 641 C C . VAL A 1 84 ? 4.077 21.231 28.400 1.00 15.09 84 VAL A C 1
ATOM 642 O O . VAL A 1 84 ? 4.840 22.112 28.261 1.00 14.95 84 VAL A O 1
ATOM 646 N N . VAL A 1 85 ? 4.424 19.945 28.358 1.00 14.50 85 VAL A N 1
ATOM 647 C CA . VAL A 1 85 ? 5.768 19.556 27.966 1.00 13.74 85 VAL A CA 1
ATOM 648 C C . VAL A 1 85 ? 5.653 18.827 26.628 1.00 14.70 85 VAL A C 1
ATOM 649 O O . VAL A 1 85 ? 4.773 17.955 26.443 1.00 14.18 85 VAL A O 1
ATOM 653 N N . ILE A 1 86 ? 6.517 19.217 25.686 1.00 13.59 86 ILE A N 1
ATOM 654 C CA . ILE A 1 86 ? 6.571 18.526 24.428 1.00 13.47 86 ILE A CA 1
ATOM 655 C C . ILE A 1 86 ? 7.645 17.499 24.526 1.00 14.72 86 ILE A C 1
ATOM 656 O O . ILE A 1 86 ? 8.721 17.763 25.070 1.00 13.48 86 ILE A O 1
ATOM 661 N N . VAL A 1 87 ? 7.420 16.286 23.983 1.00 13.15 87 VAL A N 1
ATOM 662 C CA . VAL A 1 87 ? 8.400 15.232 23.979 1.00 12.70 87 VAL A CA 1
ATOM 663 C C . VAL A 1 87 ? 8.508 14.610 22.564 1.00 13.21 87 VAL A C 1
ATOM 664 O O . VAL A 1 87 ? 7.564 14.600 21.801 1.00 12.80 87 VAL A O 1
ATOM 668 N N . ASP A 1 88 ? 9.699 14.149 22.272 1.00 12.95 88 ASP A N 1
ATOM 669 C CA . ASP A 1 88 ? 9.977 13.325 21.084 1.00 13.57 88 ASP A CA 1
ATOM 670 C C . ASP A 1 88 ? 10.039 14.234 19.888 1.00 13.57 88 ASP A C 1
ATOM 671 O O . ASP A 1 88 ? 11.118 14.819 19.639 1.00 14.22 88 ASP A O 1
ATOM 676 N N . ARG A 1 89 ? 8.948 14.451 19.176 1.00 12.84 89 ARG A N 1
ATOM 677 C CA . ARG A 1 89 ? 8.941 15.348 18.026 1.00 12.48 89 ARG A CA 1
ATOM 678 C C . ARG A 1 89 ? 8.766 16.801 18.474 1.00 12.26 89 ARG A C 1
ATOM 679 O O . ARG A 1 89 ? 8.885 17.123 19.690 1.00 16.24 89 ARG A O 1
ATOM 687 N N . ASN A 1 90 ? 8.637 17.661 17.494 1.00 14.10 90 ASN A N 1
ATOM 688 C CA . ASN A 1 90 ? 8.576 19.104 17.803 1.00 13.63 90 ASN A CA 1
ATOM 689 C C . ASN A 1 90 ? 7.280 19.688 17.282 1.00 16.09 90 ASN A C 1
ATOM 690 O O . ASN A 1 90 ? 6.586 19.170 16.410 1.00 15.26 90 ASN A O 1
ATOM 695 N N . ILE A 1 91 ? 6.990 20.889 17.764 1.00 17.46 91 ILE A N 1
ATOM 696 C CA . ILE A 1 91 ? 5.877 21.702 17.275 1.00 19.79 91 ILE A CA 1
ATOM 697 C C . ILE A 1 91 ? 6.476 22.990 16.686 1.00 20.68 91 ILE A C 1
ATOM 698 O O . ILE A 1 91 ? 7.588 23.376 17.057 1.00 25.03 91 ILE A O 1
ATOM 703 N N . LYS A 1 92 ? 5.828 23.553 15.698 1.00 20.88 92 LYS A N 1
ATOM 704 C CA . LYS A 1 92 ? 6.199 24.896 15.220 1.00 26.36 92 LYS A CA 1
ATOM 705 C C . LYS A 1 92 ? 5.220 25.903 15.779 1.00 22.80 92 LYS A C 1
ATOM 706 O O . LYS A 1 92 ? 4.053 25.902 15.388 1.00 25.50 92 LYS A O 1
ATOM 712 N N . VAL A 1 93 ? 5.644 26.697 16.734 1.00 22.04 93 VAL A N 1
ATOM 713 C CA . VAL A 1 93 ? 4.813 27.756 17.243 1.00 23.49 93 VAL A CA 1
ATOM 714 C C . VAL A 1 93 ? 5.626 29.032 17.302 1.00 25.24 93 VAL A C 1
ATOM 715 O O . VAL A 1 93 ? 6.803 28.999 17.359 1.00 27.38 93 VAL A O 1
ATOM 719 N N . ASP A 1 94 ? 4.939 30.171 17.295 1.00 30.00 94 ASP A N 1
ATOM 720 C CA . ASP A 1 94 ? 5.609 31.470 17.314 1.00 30.00 94 ASP A CA 1
ATOM 721 C C . ASP A 1 94 ? 5.831 32.062 18.708 1.00 30.00 94 ASP A C 1
ATOM 722 O O . ASP A 1 94 ? 6.431 33.128 18.840 1.00 30.00 94 ASP A O 1
ATOM 727 N N . ASP A 1 95 ? 5.352 31.378 19.742 1.00 25.01 95 ASP A N 1
ATOM 728 C CA . ASP A 1 95 ? 5.514 31.859 21.074 1.00 23.58 95 ASP A CA 1
ATOM 729 C C . ASP A 1 95 ? 5.858 30.742 21.968 1.00 23.94 95 ASP A C 1
ATOM 730 O O . ASP A 1 95 ? 5.065 29.967 22.309 1.00 23.37 95 ASP A O 1
ATOM 735 N N . ASP A 1 96 ? 7.093 30.753 22.474 1.00 30.00 96 ASP A N 1
ATOM 736 C CA . ASP A 1 96 ? 7.559 29.688 23.317 1.00 30.00 96 ASP A CA 1
ATOM 737 C C . ASP A 1 96 ? 7.006 29.645 24.757 1.00 30.00 96 ASP A C 1
ATOM 738 O O . ASP A 1 96 ? 7.311 28.762 25.491 1.00 30.00 96 ASP A O 1
ATOM 743 N N . SER A 1 97 ? 6.190 30.640 25.140 1.00 21.62 97 SER A N 1
ATOM 744 C CA . SER A 1 97 ? 5.519 30.605 26.385 1.00 21.27 97 SER A CA 1
ATOM 745 C C . SER A 1 97 ? 4.337 29.649 26.292 1.00 21.05 97 SER A C 1
ATOM 746 O O . SER A 1 97 ? 3.728 29.394 27.274 1.00 24.81 97 SER A O 1
ATOM 749 N N . LEU A 1 98 ? 4.035 29.138 25.107 1.00 21.55 98 LEU A N 1
ATOM 750 C CA . LEU A 1 98 ? 2.939 28.134 24.979 1.00 20.60 98 LEU A CA 1
ATOM 751 C C . LEU A 1 98 ? 3.301 26.690 25.458 1.00 20.30 98 LEU A C 1
ATOM 752 O O . LEU A 1 98 ? 2.422 25.802 25.436 1.00 20.45 98 LEU A O 1
ATOM 757 N N . PHE A 1 99 ? 4.557 26.472 25.891 1.00 18.02 99 PHE A N 1
ATOM 758 C CA . PHE A 1 99 ? 4.971 25.248 26.477 1.00 16.10 99 PHE A CA 1
ATOM 759 C C . PHE A 1 99 ? 6.043 25.513 27.566 1.00 17.48 99 PHE A C 1
ATOM 760 O O . PHE A 1 99 ? 6.730 26.574 27.583 1.00 18.88 99 PHE A O 1
ATOM 768 N N . LEU A 1 100 ? 6.163 24.601 28.475 1.00 16.72 100 LEU A N 1
ATOM 769 C CA . LEU A 1 100 ? 7.077 24.655 29.544 1.00 16.48 100 LEU A CA 1
ATOM 770 C C . LEU A 1 100 ? 8.469 24.310 28.995 1.00 18.03 100 LEU A C 1
ATOM 771 O O . LEU A 1 100 ? 9.392 25.050 29.191 1.00 18.47 100 LEU A O 1
ATOM 776 N N . THR A 1 101 ? 8.581 23.176 28.311 1.00 14.65 101 THR A N 1
ATOM 777 C CA . THR A 1 101 ? 9.857 22.753 27.746 1.00 14.65 101 THR A CA 1
ATOM 778 C C . THR A 1 101 ? 9.697 21.548 26.826 1.00 14.00 101 THR A C 1
ATOM 779 O O . THR A 1 101 ? 8.626 20.945 26.754 1.00 12.81 101 THR A O 1
ATOM 783 N N . ARG A 1 102 ? 10.772 21.203 26.123 1.00 13.81 102 ARG A N 1
ATOM 784 C CA . ARG A 1 102 ? 10.759 20.070 25.206 1.00 12.91 102 ARG A CA 1
ATOM 785 C C . ARG A 1 102 ? 11.888 19.095 25.525 1.00 14.60 102 ARG A C 1
ATOM 786 O O . ARG A 1 102 ? 13.049 19.488 25.632 1.00 14.90 102 ARG A O 1
ATOM 794 N N . ILE A 1 103 ? 11.537 17.822 25.676 1.00 13.20 103 ILE A N 1
ATOM 795 C CA . ILE A 1 103 ? 12.513 16.790 25.984 1.00 14.53 103 ILE A CA 1
ATOM 796 C C . ILE A 1 103 ? 12.678 15.978 24.712 1.00 13.76 103 ILE A C 1
ATOM 797 O O . ILE A 1 103 ? 11.721 15.419 24.244 1.00 14.22 103 ILE A O 1
ATOM 802 N N . ALA A 1 104 ? 13.875 15.980 24.098 1.00 12.67 104 ALA A N 1
ATOM 803 C CA . ALA A 1 104 ? 14.006 15.344 22.817 1.00 12.59 104 ALA A CA 1
ATOM 804 C C . ALA A 1 104 ? 15.467 14.937 22.573 1.00 14.54 104 ALA A C 1
ATOM 805 O O . ALA A 1 104 ? 16.373 15.515 23.161 1.00 17.53 104 ALA A O 1
ATOM 807 N N . SER A 1 105 ? 15.678 14.007 21.667 1.00 12.96 105 SER A N 1
ATOM 808 C CA . SER A 1 105 ? 17.000 13.833 21.075 1.00 13.31 105 SER A CA 1
ATOM 809 C C . SER A 1 105 ? 17.174 14.820 19.941 1.00 14.99 105 SER A C 1
ATOM 810 O O . SER A 1 105 ? 16.229 15.547 19.533 1.00 16.36 105 SER A O 1
ATOM 813 N N . ASP A 1 106 ? 18.417 14.952 19.487 1.00 13.58 106 ASP A N 1
ATOM 814 C CA . ASP A 1 106 ? 18.748 15.781 18.339 1.00 14.51 106 ASP A CA 1
ATOM 815 C C . ASP A 1 106 ? 18.712 14.870 17.071 1.00 14.67 106 ASP A C 1
ATOM 816 O O . ASP A 1 106 ? 19.653 14.158 16.743 1.00 14.42 106 ASP A O 1
ATOM 821 N N . PHE A 1 107 ? 17.568 14.924 16.397 1.00 14.18 107 PHE A N 1
ATOM 822 C CA . PHE A 1 107 ? 17.350 14.103 15.214 1.00 12.84 107 PHE A CA 1
ATOM 823 C C . PHE A 1 107 ? 18.356 14.393 14.102 1.00 12.07 107 PHE A C 1
ATOM 824 O O . PHE A 1 107 ? 18.748 13.486 13.397 1.00 13.20 107 PHE A O 1
ATOM 832 N N . SER A 1 108 ? 18.753 15.679 13.929 1.00 13.74 108 SER A N 1
ATOM 833 C CA . SER A 1 108 ? 19.799 16.031 12.910 1.00 14.97 108 SER A CA 1
ATOM 834 C C . SER A 1 108 ? 21.128 15.403 13.255 1.00 14.09 108 SER A C 1
ATOM 835 O O . SER A 1 108 ? 21.771 14.830 12.389 1.00 13.15 108 SER A O 1
ATOM 838 N N . GLU A 1 109 ? 21.432 15.303 14.563 1.00 12.47 109 GLU A N 1
ATOM 839 C CA . GLU A 1 109 ? 22.653 14.665 15.022 1.00 13.22 109 GLU A CA 1
ATOM 840 C C . GLU A 1 109 ? 22.593 13.151 14.760 1.00 12.75 109 GLU A C 1
ATOM 841 O O . GLU A 1 109 ? 23.588 12.546 14.346 1.00 11.64 109 GLU A O 1
ATOM 847 N N . GLU A 1 110 ? 21.410 12.562 14.953 1.00 12.35 110 GLU A N 1
ATOM 848 C CA . GLU A 1 110 ? 21.223 11.123 14.682 1.00 10.94 110 GLU A CA 1
ATOM 849 C C . GLU A 1 110 ? 21.525 10.854 13.201 1.00 11.42 110 GLU A C 1
ATOM 850 O O . GLU A 1 110 ? 22.311 9.953 12.863 1.00 11.56 110 GLU A O 1
ATOM 856 N N . GLY A 1 111 ? 20.956 11.656 12.324 1.00 12.47 111 GLY A N 1
ATOM 857 C CA . GLY A 1 111 ? 21.205 11.545 10.856 1.00 12.96 111 GLY A CA 1
ATOM 858 C C . GLY A 1 111 ? 22.634 11.796 10.462 1.00 12.34 111 GLY A C 1
ATOM 859 O O . GLY A 1 111 ? 23.220 11.038 9.657 1.00 10.50 111 GLY A O 1
ATOM 860 N N . ARG A 1 112 ? 23.275 12.769 11.106 1.00 10.83 112 ARG A N 1
ATOM 861 C CA . ARG A 1 112 ? 24.702 13.013 10.888 1.00 13.55 112 ARG A CA 1
ATOM 862 C C . ARG A 1 112 ? 25.574 11.817 11.321 1.00 12.98 112 ARG A C 1
ATOM 863 O O . ARG A 1 112 ? 26.476 11.446 10.574 1.00 12.99 112 ARG A O 1
ATOM 871 N N . LYS A 1 113 ? 25.373 11.265 12.534 1.00 12.02 113 LYS A N 1
ATOM 872 C CA . LYS A 1 113 ? 26.216 10.169 13.029 1.00 14.19 113 LYS A CA 1
ATOM 873 C C . LYS A 1 113 ? 26.094 8.926 12.167 1.00 13.02 113 LYS A C 1
ATOM 874 O O . LYS A 1 113 ? 27.085 8.271 11.855 1.00 12.87 113 LYS A O 1
ATOM 880 N N . ILE A 1 114 ? 24.858 8.631 11.723 1.00 10.79 114 ILE A N 1
ATOM 881 C CA . ILE A 1 114 ? 24.655 7.414 10.900 1.00 11.65 114 ILE A CA 1
ATOM 882 C C . ILE A 1 114 ? 25.231 7.658 9.498 1.00 12.17 114 ILE A C 1
ATOM 883 O O . ILE A 1 114 ? 25.847 6.758 8.912 1.00 13.11 114 ILE A O 1
ATOM 888 N N . GLY A 1 115 ? 25.043 8.857 8.970 1.00 11.46 115 GLY A N 1
ATOM 889 C CA . GLY A 1 115 ? 25.667 9.222 7.678 1.00 12.25 115 GLY A CA 1
ATOM 890 C C . GLY A 1 115 ? 27.167 9.145 7.710 1.00 12.30 115 GLY A C 1
ATOM 891 O O . GLY A 1 115 ? 27.811 8.641 6.804 1.00 11.59 115 GLY A O 1
ATOM 892 N N . GLN A 1 116 ? 27.784 9.651 8.768 1.00 13.26 116 GLN A N 1
ATOM 893 C CA . GLN A 1 116 ? 29.224 9.580 8.879 1.00 13.03 116 GLN A CA 1
ATOM 894 C C . GLN A 1 116 ? 29.711 8.181 8.984 1.00 13.54 116 GLN A C 1
ATOM 895 O O . GLN A 1 116 ? 30.700 7.825 8.348 1.00 15.04 116 GLN A O 1
ATOM 901 N N . TRP A 1 117 ? 29.016 7.350 9.754 1.00 12.25 117 TRP A N 1
ATOM 902 C CA . TRP A 1 117 ? 29.380 5.970 9.902 1.00 12.73 117 TRP A CA 1
ATOM 903 C C . TRP A 1 117 ? 29.385 5.267 8.521 1.00 12.52 117 TRP A C 1
ATOM 904 O O . TRP A 1 117 ? 30.319 4.534 8.169 1.00 13.49 117 TRP A O 1
ATOM 915 N N . LEU A 1 118 ? 28.304 5.505 7.773 1.00 12.14 118 LEU A N 1
ATOM 916 C CA . LEU A 1 118 ? 28.191 4.916 6.443 1.00 11.61 118 LEU A CA 1
ATOM 917 C C . LEU A 1 118 ? 29.306 5.405 5.493 1.00 13.65 118 LEU A C 1
ATOM 918 O O . LEU A 1 118 ? 29.861 4.600 4.723 1.00 14.22 118 LEU A O 1
ATOM 923 N N . MET A 1 119 ? 29.636 6.687 5.549 1.00 13.75 119 MET A N 1
ATOM 924 C CA . MET A 1 119 ? 30.751 7.177 4.713 1.00 14.22 119 MET A CA 1
ATOM 925 C C . MET A 1 119 ? 32.052 6.534 5.095 1.00 15.59 119 MET A C 1
ATOM 926 O O . MET A 1 119 ? 32.875 6.238 4.217 1.00 16.15 119 MET A O 1
ATOM 931 N N . ASP A 1 120 ? 32.276 6.308 6.380 1.00 15.53 120 ASP A N 1
ATOM 932 C CA . ASP A 1 120 ? 33.510 5.685 6.841 1.00 16.27 120 ASP A CA 1
ATOM 933 C C . ASP A 1 120 ? 33.569 4.237 6.371 1.00 17.22 120 ASP A C 1
ATOM 934 O O . ASP A 1 120 ? 34.593 3.786 5.851 1.00 18.77 120 ASP A O 1
ATOM 939 N N . LYS A 1 121 ? 32.435 3.539 6.423 1.00 14.94 121 LYS A N 1
ATOM 940 C CA . LYS A 1 121 ? 32.290 2.139 6.107 1.00 15.42 121 LYS A CA 1
ATOM 941 C C . LYS A 1 121 ? 32.572 1.913 4.626 1.00 17.07 121 LYS A C 1
ATOM 942 O O . LYS A 1 121 ? 33.154 0.892 4.274 1.00 17.44 121 LYS A O 1
ATOM 948 N N . THR A 1 122 ? 32.108 2.842 3.790 1.00 15.34 122 THR A N 1
ATOM 949 C CA . THR A 1 122 ? 32.127 2.680 2.345 1.00 15.91 122 THR A CA 1
ATOM 950 C C . THR A 1 122 ? 33.219 3.523 1.707 1.00 19.04 122 THR A C 1
ATOM 951 O O . THR A 1 122 ? 33.253 3.623 0.465 1.00 17.03 122 THR A O 1
ATOM 955 N N . GLN A 1 123 ? 34.098 4.137 2.525 1.00 17.76 123 GLN A N 1
ATOM 956 C CA . GLN A 1 123 ? 35.065 5.066 2.066 1.00 19.56 123 GLN A CA 1
ATOM 957 C C . GLN A 1 123 ? 34.472 6.149 1.138 1.00 20.28 123 GLN A C 1
ATOM 958 O O . GLN A 1 123 ? 35.099 6.542 0.145 1.00 19.46 123 GLN A O 1
ATOM 964 N N . GLY A 1 124 ? 33.235 6.625 1.395 1.00 16.92 124 GLY A N 1
ATOM 965 C CA . GLY A 1 124 ? 32.659 7.704 0.660 1.00 16.00 124 GLY A CA 1
ATOM 966 C C . GLY A 1 124 ? 32.113 7.342 -0.724 1.00 16.23 124 GLY A C 1
ATOM 967 O O . GLY A 1 124 ? 31.741 8.237 -1.447 1.00 20.11 124 GLY A O 1
ATOM 968 N N . ASN A 1 125 ? 32.030 6.071 -1.014 1.00 17.10 125 ASN A N 1
ATOM 969 C CA . ASN A 1 125 ? 31.593 5.556 -2.343 1.00 18.80 125 ASN A CA 1
ATOM 970 C C . ASN A 1 125 ? 30.372 4.721 -2.174 1.00 19.25 125 ASN A C 1
ATOM 971 O O . ASN A 1 125 ? 30.459 3.525 -1.813 1.00 19.49 125 ASN A O 1
ATOM 976 N N . CYS A 1 126 ? 29.187 5.306 -2.422 1.00 18.28 126 CYS A N 1
ATOM 977 C CA . CYS A 1 126 ? 27.946 4.628 -1.994 1.00 18.52 126 CYS A CA 1
ATOM 978 C C . CYS A 1 126 ? 26.715 5.221 -2.663 1.00 17.22 126 CYS A C 1
ATOM 979 O O . CYS A 1 126 ? 26.365 6.414 -2.397 1.00 18.50 126 CYS A O 1
ATOM 982 N N . ASP A 1 127 ? 26.031 4.416 -3.463 1.00 16.40 127 ASP A N 1
ATOM 983 C CA . ASP A 1 127 ? 24.684 4.794 -3.891 1.00 17.27 127 ASP A CA 1
ATOM 984 C C . ASP A 1 127 ? 23.667 4.314 -2.890 1.00 14.61 127 ASP A C 1
ATOM 985 O O . ASP A 1 127 ? 23.555 3.118 -2.616 1.00 15.71 127 ASP A O 1
ATOM 990 N N . ILE A 1 128 ? 22.830 5.223 -2.466 1.00 13.52 128 ILE A N 1
ATOM 991 C CA . ILE A 1 128 ? 21.983 4.974 -1.301 1.00 13.61 128 ILE A CA 1
ATOM 992 C C . ILE A 1 128 ? 20.502 5.056 -1.672 1.00 14.84 128 ILE A C 1
ATOM 993 O O . ILE A 1 128 ? 20.107 6.013 -2.366 1.00 15.03 128 ILE A O 1
ATOM 998 N N . ALA A 1 129 ? 19.716 4.181 -1.091 1.00 12.86 129 ALA A N 1
ATOM 999 C CA . ALA A 1 129 ? 18.252 4.291 -1.143 1.00 12.68 129 ALA A CA 1
ATOM 1000 C C . ALA A 1 129 ? 17.747 4.739 0.219 1.00 14.89 129 ALA A C 1
ATOM 1001 O O . ALA A 1 129 ? 18.102 4.054 1.248 1.00 13.91 129 ALA A O 1
ATOM 1003 N N . GLU A 1 130 ? 16.936 5.783 0.222 1.00 14.41 130 GLU A N 1
ATOM 1004 C CA . GLU A 1 130 ? 16.383 6.342 1.455 1.00 13.79 130 GLU A CA 1
ATOM 1005 C C . GLU A 1 130 ? 14.936 5.951 1.660 1.00 15.49 130 GLU A C 1
ATOM 1006 O O . GLU A 1 130 ? 14.063 6.255 0.803 1.00 13.63 130 GLU A O 1
ATOM 1012 N N . LEU A 1 131 ? 14.642 5.344 2.830 1.00 12.69 131 LEU A N 1
ATOM 1013 C CA . LEU A 1 131 ? 13.272 5.102 3.257 1.00 13.09 131 LEU A CA 1
ATOM 1014 C C . LEU A 1 131 ? 12.930 6.165 4.270 1.00 14.13 131 LEU A C 1
ATOM 1015 O O . LEU A 1 131 ? 13.414 6.166 5.406 1.00 12.47 131 LEU A O 1
ATOM 1020 N N . GLN A 1 132 ? 12.086 7.128 3.856 1.00 14.52 132 GLN A N 1
ATOM 1021 C CA . GLN A 1 132 ? 11.739 8.229 4.717 1.00 15.46 132 GLN A CA 1
ATOM 1022 C C . GLN A 1 132 ? 10.623 7.902 5.711 1.00 13.84 132 GLN A C 1
ATOM 1023 O O . GLN A 1 132 ? 9.753 7.109 5.495 1.00 14.69 132 GLN A O 1
ATOM 1029 N N . GLY A 1 133 ? 10.629 8.626 6.841 1.00 14.72 133 GLY A N 1
ATOM 1030 C CA . GLY A 1 133 ? 9.562 8.565 7.782 1.00 15.68 133 GLY A CA 1
ATOM 1031 C C . GLY A 1 133 ? 8.333 9.324 7.276 1.00 17.06 133 GLY A C 1
ATOM 1032 O O . GLY A 1 133 ? 8.291 9.788 6.148 1.00 15.72 133 GLY A O 1
ATOM 1033 N N . THR A 1 134 ? 7.398 9.514 8.174 1.00 15.55 134 THR A N 1
ATOM 1034 C CA . THR A 1 134 ? 6.101 10.188 7.830 1.00 16.97 134 THR A CA 1
ATOM 1035 C C . THR A 1 134 ? 6.298 11.626 7.514 1.00 18.33 134 THR A C 1
ATOM 1036 O O . THR A 1 134 ? 7.125 12.343 8.116 1.00 17.94 134 THR A O 1
ATOM 1040 N N . VAL A 1 135 ? 5.544 12.054 6.517 1.00 21.96 135 VAL A N 1
ATOM 1041 C CA . VAL A 1 135 ? 5.510 13.468 6.130 1.00 23.52 135 VAL A CA 1
ATOM 1042 C C . VAL A 1 135 ? 5.103 14.361 7.289 1.00 21.68 135 VAL A C 1
ATOM 1043 O O . VAL A 1 135 ? 4.144 14.065 8.056 1.00 24.88 135 VAL A O 1
ATOM 1047 N N . GLY A 1 136 ? 5.872 15.426 7.449 1.00 20.21 136 GLY A N 1
ATOM 1048 C CA . GLY A 1 136 ? 5.688 16.391 8.497 1.00 21.85 136 GLY A CA 1
ATOM 1049 C C . GLY A 1 136 ? 6.216 16.040 9.861 1.00 20.35 136 GLY A C 1
ATOM 1050 O O . GLY A 1 136 ? 6.066 16.822 10.807 1.00 20.22 136 GLY A O 1
ATOM 1051 N N . ALA A 1 137 ? 6.824 14.835 10.016 1.00 16.18 137 ALA A N 1
ATOM 1052 C CA . ALA A 1 137 ? 7.340 14.426 11.352 1.00 16.11 137 ALA A CA 1
ATOM 1053 C C . ALA A 1 137 ? 8.704 15.016 11.526 1.00 13.28 137 ALA A C 1
ATOM 1054 O O . ALA A 1 137 ? 9.572 14.840 10.681 1.00 14.83 137 ALA A O 1
ATOM 1056 N N . THR A 1 138 ? 8.912 15.638 12.680 1.00 13.33 138 THR A N 1
ATOM 1057 C CA . THR A 1 138 ? 10.226 16.226 12.960 1.00 14.06 138 THR A CA 1
ATOM 1058 C C . THR A 1 138 ? 11.342 15.209 12.766 1.00 14.25 138 THR A C 1
ATOM 1059 O O . THR A 1 138 ? 12.406 15.546 12.299 1.00 13.93 138 THR A O 1
ATOM 1063 N N . ALA A 1 139 ? 11.092 13.985 13.216 1.00 14.34 139 ALA A N 1
ATOM 1064 C CA . ALA A 1 139 ? 12.110 12.931 13.151 1.00 15.29 139 ALA A CA 1
ATOM 1065 C C . ALA A 1 139 ? 12.568 12.647 11.705 1.00 15.58 139 ALA A C 1
ATOM 1066 O O . ALA A 1 139 ? 13.771 12.474 11.461 1.00 16.22 139 ALA A O 1
ATOM 1068 N N . ALA A 1 140 ? 11.638 12.664 10.759 1.00 13.47 140 ALA A N 1
ATOM 1069 C CA . ALA A 1 140 ? 11.977 12.440 9.340 1.00 13.88 140 ALA A CA 1
ATOM 1070 C C . ALA A 1 140 ? 12.689 13.651 8.719 1.00 15.48 140 ALA A C 1
ATOM 1071 O O . ALA A 1 140 ? 13.711 13.533 8.094 1.00 14.87 140 ALA A O 1
ATOM 1073 N N . ILE A 1 141 ? 12.114 14.806 8.923 1.00 13.26 141 ILE A N 1
ATOM 1074 C CA . ILE A 1 141 ? 12.693 16.028 8.352 1.00 15.12 141 ILE A CA 1
ATOM 1075 C C . ILE A 1 141 ? 14.140 16.217 8.811 1.00 13.38 141 ILE A C 1
ATOM 1076 O O . ILE A 1 141 ? 15.072 16.489 8.045 1.00 13.85 141 ILE A O 1
ATOM 1081 N N . ASP A 1 142 ? 14.333 16.169 10.139 1.00 12.73 142 ASP A N 1
ATOM 1082 C CA . ASP A 1 142 ? 15.620 16.463 10.708 1.00 12.92 142 ASP A CA 1
ATOM 1083 C C . ASP A 1 142 ? 16.665 15.346 10.516 1.00 12.57 142 ASP A C 1
ATOM 1084 O O . ASP A 1 142 ? 17.855 15.646 10.369 1.00 13.66 142 ASP A O 1
ATOM 1089 N N . ARG A 1 143 ? 16.238 14.088 10.476 1.00 10.71 143 ARG A N 1
ATOM 1090 C CA . ARG A 1 143 ? 17.210 13.019 10.236 1.00 11.39 143 ARG A CA 1
ATOM 1091 C C . ARG A 1 143 ? 17.702 13.157 8.795 1.00 12.14 143 ARG A C 1
ATOM 1092 O O . ARG A 1 143 ? 18.826 12.996 8.529 1.00 12.21 143 ARG A O 1
ATOM 1100 N N . ALA A 1 144 ? 16.784 13.464 7.901 1.00 12.31 144 ALA A N 1
ATOM 1101 C CA . ALA A 1 144 ? 17.181 13.640 6.483 1.00 13.48 144 ALA A CA 1
ATOM 1102 C C . ALA A 1 144 ? 18.158 14.810 6.389 1.00 15.57 144 ALA A C 1
ATOM 1103 O O . ALA A 1 144 ? 19.217 14.719 5.709 1.00 15.53 144 ALA A O 1
ATOM 1105 N N . ALA A 1 145 ? 17.832 15.919 7.036 1.00 15.32 145 ALA A N 1
ATOM 1106 C CA . ALA A 1 145 ? 18.696 17.073 6.969 1.00 15.56 145 ALA A CA 1
ATOM 1107 C C . ALA A 1 145 ? 20.121 16.795 7.438 1.00 16.39 145 ALA A C 1
ATOM 1108 O O . ALA A 1 145 ? 21.096 17.166 6.799 1.00 16.85 145 ALA A O 1
ATOM 1110 N N . GLY A 1 146 ? 20.266 16.118 8.571 1.00 13.76 146 GLY A N 1
ATOM 1111 C CA . GLY A 1 146 ? 21.557 15.758 9.060 1.00 13.45 146 GLY A CA 1
ATOM 1112 C C . GLY A 1 146 ? 22.348 14.783 8.183 1.00 12.25 146 GLY A C 1
ATOM 1113 O O . GLY A 1 146 ? 23.526 14.959 7.981 1.00 13.72 146 GLY A O 1
ATOM 1114 N N . PHE A 1 147 ? 21.708 13.730 7.710 1.00 12.53 147 PHE A N 1
ATOM 1115 C CA . PHE A 1 147 ? 22.368 12.742 6.833 1.00 11.94 147 PHE A CA 1
ATOM 1116 C C . PHE A 1 147 ? 22.847 13.464 5.539 1.00 13.33 147 PHE A C 1
ATOM 1117 O O . PHE A 1 147 ? 23.974 13.237 5.079 1.00 14.96 147 PHE A O 1
ATOM 1125 N N . ASN A 1 148 ? 21.953 14.293 5.018 1.00 13.12 148 ASN A N 1
ATOM 1126 C CA . ASN A 1 148 ? 22.220 15.012 3.752 1.00 14.50 148 ASN A CA 1
ATOM 1127 C C . ASN A 1 148 ? 23.426 15.927 3.930 1.00 15.74 148 ASN A C 1
ATOM 1128 O O . ASN A 1 148 ? 24.278 16.020 3.047 1.00 15.74 148 ASN A O 1
ATOM 1133 N N . GLN A 1 149 ? 23.543 16.570 5.088 1.00 17.07 149 GLN A N 1
ATOM 1134 C CA . GLN A 1 149 ? 24.600 17.512 5.332 1.00 19.94 149 GLN A CA 1
ATOM 1135 C C . GLN A 1 149 ? 25.953 16.748 5.329 1.00 20.63 149 GLN A C 1
ATOM 1136 O O . GLN A 1 149 ? 26.959 17.258 4.754 1.00 18.65 149 GLN A O 1
ATOM 1142 N N . VAL A 1 150 ? 25.982 15.493 5.812 1.00 16.17 150 VAL A N 1
ATOM 1143 C CA . VAL A 1 150 ? 27.247 14.730 5.856 1.00 17.76 150 VAL A CA 1
ATOM 1144 C C . VAL A 1 150 ? 27.601 14.239 4.497 1.00 19.59 150 VAL A C 1
ATOM 1145 O O . VAL A 1 150 ? 28.770 14.420 4.072 1.00 21.04 150 VAL A O 1
ATOM 1149 N N . ILE A 1 151 ? 26.617 13.707 3.771 1.00 17.20 151 ILE A N 1
ATOM 1150 C CA . ILE A 1 151 ? 26.938 13.097 2.505 1.00 20.79 151 ILE A CA 1
ATOM 1151 C C . ILE A 1 151 ? 27.231 14.149 1.412 1.00 20.55 151 ILE A C 1
ATOM 1152 O O . ILE A 1 151 ? 27.886 13.802 0.404 1.00 19.70 151 ILE A O 1
ATOM 1157 N N . ALA A 1 152 ? 26.811 15.403 1.629 1.00 20.65 152 ALA A N 1
ATOM 1158 C CA . ALA A 1 152 ? 27.176 16.529 0.700 1.00 25.15 152 ALA A CA 1
ATOM 1159 C C . ALA A 1 152 ? 28.686 16.735 0.583 1.00 26.42 152 ALA A C 1
ATOM 1160 O O . ALA A 1 152 ? 29.127 17.225 -0.446 1.00 25.54 152 ALA A O 1
ATOM 1162 N N . ASN A 1 153 ? 29.456 16.321 1.596 1.00 24.59 153 ASN A N 1
ATOM 1163 C CA . ASN A 1 153 ? 30.946 16.391 1.607 1.00 27.98 153 ASN A CA 1
ATOM 1164 C C . ASN A 1 153 ? 31.651 15.313 0.795 1.00 25.82 153 ASN A C 1
ATOM 1165 O O . ASN A 1 153 ? 32.880 15.306 0.718 1.00 27.06 153 ASN A O 1
ATOM 1170 N N . TYR A 1 154 ? 30.904 14.322 0.290 1.00 20.88 154 TYR A N 1
ATOM 1171 C CA . TYR A 1 154 ? 31.455 13.150 -0.318 1.00 20.12 154 TYR A CA 1
ATOM 1172 C C . TYR A 1 154 ? 30.950 13.058 -1.739 1.00 19.50 154 TYR A C 1
ATOM 1173 O O . TYR A 1 154 ? 29.843 12.666 -1.953 1.00 23.11 154 TYR A O 1
ATOM 1182 N N . PRO A 1 155 ? 31.764 13.464 -2.743 1.00 23.90 155 PRO A N 1
ATOM 1183 C CA . PRO A 1 155 ? 31.247 13.482 -4.128 1.00 22.63 155 PRO A CA 1
ATOM 1184 C C . PRO A 1 155 ? 30.743 12.143 -4.714 1.00 21.54 155 PRO A C 1
ATOM 1185 O O . PRO A 1 155 ? 29.921 12.113 -5.617 1.00 25.94 155 PRO A O 1
ATOM 1189 N N . ASN A 1 156 ? 31.213 11.020 -4.201 1.00 21.91 156 ASN A N 1
ATOM 1190 C CA . ASN A 1 156 ? 30.857 9.693 -4.706 1.00 20.70 156 ASN A CA 1
ATOM 1191 C C . ASN A 1 156 ? 29.739 8.954 -3.884 1.00 19.58 156 ASN A C 1
ATOM 1192 O O . ASN A 1 156 ? 29.489 7.732 -4.057 1.00 20.19 156 ASN A O 1
ATOM 1197 N N . ALA A 1 157 ? 29.108 9.720 -3.023 1.00 18.79 157 ALA A N 1
ATOM 1198 C CA . ALA A 1 157 ? 27.961 9.281 -2.309 1.00 18.87 157 ALA A CA 1
ATOM 1199 C C . ALA A 1 157 ? 26.744 10.052 -2.799 1.00 19.52 157 ALA A C 1
ATOM 1200 O O . ALA A 1 157 ? 26.781 11.228 -2.993 1.00 23.90 157 ALA A O 1
ATOM 1202 N N . LYS A 1 158 ? 25.667 9.359 -3.017 1.00 16.43 158 LYS A N 1
ATOM 1203 C CA . LYS A 1 158 ? 24.462 10.004 -3.461 1.00 18.44 158 LYS A CA 1
ATOM 1204 C C . LYS A 1 158 ? 23.242 9.164 -3.106 1.00 15.46 158 LYS A C 1
ATOM 1205 O O . LYS A 1 158 ? 23.261 7.937 -3.193 1.00 15.25 158 LYS A O 1
ATOM 1211 N N . ILE A 1 159 ? 22.159 9.840 -2.804 1.00 15.67 159 ILE A N 1
ATOM 1212 C CA . ILE A 1 159 ? 20.898 9.234 -2.637 1.00 15.78 159 ILE A CA 1
ATOM 1213 C C . ILE A 1 159 ? 20.218 9.118 -3.993 1.00 16.62 159 ILE A C 1
ATOM 1214 O O . ILE A 1 159 ? 19.911 10.162 -4.609 1.00 17.23 159 ILE A O 1
ATOM 1219 N N . VAL A 1 160 ? 20.037 7.879 -4.415 1.00 14.74 160 VAL A N 1
ATOM 1220 C CA . VAL A 1 160 ? 19.517 7.602 -5.764 1.00 17.56 160 VAL A CA 1
ATOM 1221 C C . VAL A 1 160 ? 18.074 7.317 -5.777 1.00 19.15 160 VAL A C 1
ATOM 1222 O O . VAL A 1 160 ? 17.473 7.415 -6.848 1.00 19.97 160 VAL A O 1
ATOM 1226 N N . ARG A 1 161 ? 17.457 6.986 -4.638 1.00 16.06 161 ARG A N 1
ATOM 1227 C CA . ARG A 1 161 ? 16.003 6.643 -4.575 1.00 16.99 161 ARG A CA 1
ATOM 1228 C C . ARG A 1 161 ? 15.584 7.196 -3.217 1.00 17.30 161 ARG A C 1
ATOM 1229 O O . ARG A 1 161 ? 16.364 7.034 -2.260 1.00 14.57 161 ARG A O 1
ATOM 1237 N N . SER A 1 162 ? 14.378 7.789 -3.128 1.00 17.06 162 SER A N 1
ATOM 1238 C CA . SER A 1 162 ? 13.912 8.320 -1.849 1.00 17.12 162 SER A CA 1
ATOM 1239 C C . SER A 1 162 ? 12.390 8.344 -1.845 1.00 17.59 162 SER A C 1
ATOM 1240 O O . SER A 1 162 ? 11.823 8.826 -2.790 1.00 17.31 162 SER A O 1
ATOM 1243 N N . GLN A 1 163 ? 11.761 7.713 -0.836 1.00 15.63 163 GLN A N 1
ATOM 1244 C CA . GLN A 1 163 ? 10.311 7.641 -0.760 1.00 17.74 163 GLN A CA 1
ATOM 1245 C C . GLN A 1 163 ? 9.921 7.365 0.670 1.00 18.18 163 GLN A C 1
ATOM 1246 O O . GLN A 1 163 ? 10.675 6.676 1.439 1.00 14.66 163 GLN A O 1
ATOM 1252 N N . THR A 1 164 ? 8.729 7.820 1.046 1.00 16.34 164 THR A N 1
ATOM 1253 C CA . THR A 1 164 ? 8.284 7.503 2.427 1.00 16.02 164 THR A CA 1
ATOM 1254 C C . THR A 1 164 ? 7.846 6.056 2.591 1.00 17.00 164 THR A C 1
ATOM 1255 O O . THR A 1 164 ? 7.115 5.470 1.754 1.00 18.55 164 THR A O 1
ATOM 1259 N N . GLY A 1 165 ? 8.295 5.443 3.705 1.00 15.14 165 GLY A N 1
ATOM 1260 C CA . GLY A 1 165 ? 7.812 4.169 4.186 1.00 13.97 165 GLY A CA 1
ATOM 1261 C C . GLY A 1 165 ? 6.920 4.260 5.392 1.00 14.78 165 GLY A C 1
ATOM 1262 O O . GLY A 1 165 ? 6.664 3.245 6.060 1.00 13.66 165 GLY A O 1
ATOM 1263 N N . GLU A 1 166 ? 6.554 5.488 5.743 1.00 14.72 166 GLU A N 1
ATOM 1264 C CA . GLU A 1 166 ? 5.556 5.771 6.786 1.00 16.63 166 GLU A CA 1
ATOM 1265 C C . GLU A 1 166 ? 5.939 5.265 8.211 1.00 15.06 166 GLU A C 1
ATOM 1266 O O . GLU A 1 166 ? 5.069 5.123 9.063 1.00 15.09 166 GLU A O 1
ATOM 1272 N N . PHE A 1 167 ? 7.240 5.011 8.439 1.00 14.25 167 PHE A N 1
ATOM 1273 C CA . PHE A 1 167 ? 7.761 4.495 9.681 1.00 13.14 167 PHE A CA 1
ATOM 1274 C C . PHE A 1 167 ? 7.303 3.124 9.951 1.00 13.13 167 PHE A C 1
ATOM 1275 O O . PHE A 1 167 ? 7.441 2.660 11.046 1.00 13.39 167 PHE A O 1
ATOM 1283 N N . THR A 1 168 ? 6.674 2.425 8.973 1.00 14.33 168 THR A N 1
ATOM 1284 C CA . THR A 1 168 ? 6.202 1.101 9.241 1.00 13.33 168 THR A CA 1
ATOM 1285 C C . THR A 1 168 ? 6.941 -0.029 8.481 1.00 14.65 168 THR A C 1
ATOM 1286 O O . THR A 1 168 ? 7.570 0.181 7.448 1.00 14.63 168 THR A O 1
ATOM 1290 N N . ARG A 1 169 ? 6.841 -1.224 9.039 1.00 14.63 169 ARG A N 1
ATOM 1291 C CA . ARG A 1 169 ? 7.524 -2.368 8.479 1.00 17.06 169 ARG A CA 1
ATOM 1292 C C . ARG A 1 169 ? 6.940 -2.798 7.136 1.00 17.53 169 ARG A C 1
ATOM 1293 O O . ARG A 1 169 ? 7.662 -2.998 6.220 1.00 16.42 169 ARG A O 1
ATOM 1301 N N . ALA A 1 170 ? 5.622 -2.871 7.083 1.00 18.01 170 ALA A N 1
ATOM 1302 C CA . ALA A 1 170 ? 4.937 -3.273 5.838 1.00 19.37 170 ALA A CA 1
ATOM 1303 C C . ALA A 1 170 ? 5.132 -2.307 4.710 1.00 16.94 170 ALA A C 1
ATOM 1304 O O . ALA A 1 170 ? 5.399 -2.721 3.609 1.00 17.56 170 ALA A O 1
ATOM 1306 N N . LYS A 1 171 ? 5.113 -1.012 4.992 1.00 16.07 171 LYS A N 1
ATOM 1307 C CA . LYS A 1 171 ? 5.304 -0.020 3.977 1.00 17.47 171 LYS A CA 1
ATOM 1308 C C . LYS A 1 171 ? 6.780 0.091 3.616 1.00 17.60 171 LYS A C 1
ATOM 1309 O O . LYS A 1 171 ? 7.114 0.285 2.454 1.00 16.49 171 LYS A O 1
ATOM 1315 N N . GLY A 1 172 ? 7.682 -0.031 4.592 1.00 16.19 172 GLY A N 1
ATOM 1316 C CA . GLY A 1 172 ? 9.113 -0.116 4.250 1.00 15.82 172 GLY A CA 1
ATOM 1317 C C . GLY A 1 172 ? 9.450 -1.227 3.244 1.00 16.51 172 GLY A C 1
ATOM 1318 O O . GLY A 1 172 ? 10.258 -1.060 2.332 1.00 15.80 172 GLY A O 1
ATOM 1319 N N . LYS A 1 173 ? 8.846 -2.373 3.457 1.00 15.67 173 LYS A N 1
ATOM 1320 C CA . LYS A 1 173 ? 9.060 -3.521 2.608 1.00 18.49 173 LYS A CA 1
ATOM 1321 C C . LYS A 1 173 ? 8.577 -3.219 1.215 1.00 18.68 173 LYS A C 1
ATOM 1322 O O . LYS A 1 173 ? 9.274 -3.538 0.241 1.00 17.48 173 LYS A O 1
ATOM 1328 N N . GLU A 1 174 ? 7.363 -2.687 1.132 1.00 18.62 174 GLU A N 1
ATOM 1329 C CA . GLU A 1 174 ? 6.738 -2.400 -0.180 1.00 19.77 174 GLU A CA 1
ATOM 1330 C C . GLU A 1 174 ? 7.564 -1.418 -0.966 1.00 19.82 174 GLU A C 1
ATOM 1331 O O . GLU A 1 174 ? 7.806 -1.544 -2.220 1.00 18.68 174 GLU A O 1
ATOM 1337 N N . VAL A 1 175 ? 7.984 -0.357 -0.272 1.00 18.25 175 VAL A N 1
ATOM 1338 C CA . VAL A 1 175 ? 8.793 0.647 -0.919 1.00 17.65 175 VAL A CA 1
ATOM 1339 C C . VAL A 1 175 ? 10.139 0.088 -1.421 1.00 16.04 175 VAL A C 1
ATOM 1340 O O . VAL A 1 175 ? 10.608 0.421 -2.526 1.00 16.30 175 VAL A O 1
ATOM 1344 N N . MET A 1 176 ? 10.789 -0.725 -0.577 1.00 14.65 176 MET A N 1
ATOM 1345 C CA . MET A 1 176 ? 12.082 -1.306 -0.886 1.00 15.82 176 MET A CA 1
ATOM 1346 C C . MET A 1 176 ? 11.943 -2.250 -2.131 1.00 17.20 176 MET A C 1
ATOM 1347 O O . MET A 1 176 ? 12.778 -2.201 -3.030 1.00 16.14 176 MET A O 1
ATOM 1352 N N . GLU A 1 177 ? 10.890 -3.070 -2.134 1.00 19.43 177 GLU A N 1
ATOM 1353 C CA . GLU A 1 177 ? 10.551 -3.884 -3.355 1.00 23.33 177 GLU A CA 1
ATOM 1354 C C . GLU A 1 177 ? 10.529 -3.020 -4.550 1.00 22.95 177 GLU A C 1
ATOM 1355 O O . GLU A 1 177 ? 11.141 -3.368 -5.610 1.00 24.12 177 GLU A O 1
ATOM 1361 N N . GLY A 1 178 ? 9.849 -1.863 -4.431 1.00 21.55 178 GLY A N 1
ATOM 1362 C CA . GLY A 1 178 ? 9.754 -0.914 -5.541 1.00 22.45 178 GLY A CA 1
ATOM 1363 C C . GLY A 1 178 ? 11.101 -0.418 -5.979 1.00 23.15 178 GLY A C 1
ATOM 1364 O O . GLY A 1 178 ? 11.417 -0.385 -7.162 1.00 22.92 178 GLY A O 1
ATOM 1365 N N . PHE A 1 179 ? 11.947 0.008 -5.037 1.00 17.67 179 PHE A N 1
ATOM 1366 C CA . PHE A 1 179 ? 13.285 0.458 -5.355 1.00 17.57 179 PHE A CA 1
ATOM 1367 C C . PHE A 1 179 ? 14.138 -0.532 -6.165 1.00 17.52 179 PHE A C 1
ATOM 1368 O O . PHE A 1 179 ? 14.846 -0.143 -7.073 1.00 19.09 179 PHE A O 1
ATOM 1376 N N . LEU A 1 180 ? 14.020 -1.785 -5.783 1.00 18.03 180 LEU A N 1
ATOM 1377 C CA . LEU A 1 180 ? 14.835 -2.890 -6.299 1.00 20.43 180 LEU A CA 1
ATOM 1378 C C . LEU A 1 180 ? 14.391 -3.113 -7.756 1.00 21.45 180 LEU A C 1
ATOM 1379 O O . LEU A 1 180 ? 15.225 -3.299 -8.627 1.00 21.94 180 LEU A O 1
ATOM 1384 N N . LYS A 1 181 ? 13.098 -2.921 -7.998 1.00 22.92 181 LYS A N 1
ATOM 1385 C CA . LYS A 1 181 ? 12.536 -3.026 -9.334 1.00 25.65 181 LYS A CA 1
ATOM 1386 C C . LYS A 1 181 ? 12.980 -1.829 -10.185 1.00 23.46 181 LYS A C 1
ATOM 1387 O O . LYS A 1 181 ? 13.350 -2.000 -11.346 1.00 29.15 181 LYS A O 1
ATOM 1393 N N . ALA A 1 182 ? 12.945 -0.622 -9.615 1.00 22.71 182 ALA A N 1
ATOM 1394 C CA . ALA A 1 182 ? 13.358 0.544 -10.351 1.00 23.22 182 ALA A CA 1
ATOM 1395 C C . ALA A 1 182 ? 14.851 0.587 -10.633 1.00 29.21 182 ALA A C 1
ATOM 1396 O O . ALA A 1 182 ? 15.270 1.266 -11.530 1.00 31.02 182 ALA A O 1
ATOM 1398 N N . GLN A 1 183 ? 15.652 -0.070 -9.806 1.00 25.21 183 GLN A N 1
ATOM 1399 C CA . GLN A 1 183 ? 17.124 -0.059 -10.052 1.00 23.46 183 GLN A CA 1
ATOM 1400 C C . GLN A 1 183 ? 17.500 -0.734 -11.339 1.00 28.36 183 GLN A C 1
ATOM 1401 O O . GLN A 1 183 ? 18.581 -0.410 -11.945 1.00 25.56 183 GLN A O 1
ATOM 1407 N N . ASN A 1 184 ? 16.650 -1.685 -11.715 1.00 29.63 184 ASN A N 1
ATOM 1408 C CA . ASN A 1 184 ? 16.795 -2.339 -13.041 1.00 29.98 184 ASN A CA 1
ATOM 1409 C C . ASN A 1 184 ? 18.173 -3.055 -13.037 1.00 31.99 184 ASN A C 1
ATOM 1410 O O . ASN A 1 184 ? 18.900 -2.939 -14.022 1.00 29.66 184 ASN A O 1
ATOM 1415 N N . GLY A 1 185 ? 18.527 -3.702 -11.909 1.00 26.28 185 GLY A N 1
ATOM 1416 C CA . GLY A 1 185 ? 19.761 -4.459 -11.698 1.00 25.99 185 GLY A CA 1
ATOM 1417 C C . GLY A 1 185 ? 21.002 -3.712 -11.207 1.00 19.55 185 GLY A C 1
ATOM 1418 O O . GLY A 1 185 ? 21.962 -4.333 -10.875 1.00 22.01 185 GLY A O 1
ATOM 1419 N N . GLN A 1 186 ? 20.990 -2.379 -11.203 1.00 20.61 186 GLN A N 1
ATOM 1420 C CA . GLN A 1 186 ? 22.110 -1.571 -10.820 1.00 22.06 186 GLN A CA 1
ATOM 1421 C C . GLN A 1 186 ? 22.291 -1.738 -9.293 1.00 21.52 186 GLN A C 1
ATOM 1422 O O . GLN A 1 186 ? 21.318 -1.583 -8.595 1.00 19.73 186 GLN A O 1
ATOM 1428 N N . PRO A 1 187 ? 23.490 -2.158 -8.841 1.00 19.12 187 PRO A N 1
ATOM 1429 C CA . PRO A 1 187 ? 23.646 -2.396 -7.392 1.00 18.95 187 PRO A CA 1
ATOM 1430 C C . PRO A 1 187 ? 23.414 -1.154 -6.581 1.00 18.79 187 PRO A C 1
ATOM 1431 O O . PRO A 1 187 ? 23.879 -0.079 -6.974 1.00 20.08 187 PRO A O 1
ATOM 1435 N N . LEU A 1 188 ? 22.708 -1.329 -5.456 1.00 17.56 188 LEU A N 1
ATOM 1436 C CA . LEU A 1 188 ? 22.675 -0.367 -4.360 1.00 18.67 188 LEU A CA 1
ATOM 1437 C C . LEU A 1 188 ? 23.725 -0.687 -3.344 1.00 17.62 188 LEU A C 1
ATOM 1438 O O . LEU A 1 188 ? 24.034 -1.810 -3.107 1.00 19.80 188 LEU A O 1
ATOM 1443 N N . CYS A 1 189 ? 24.350 0.337 -2.817 1.00 16.49 189 CYS A N 1
ATOM 1444 C CA . CYS A 1 189 ? 25.386 0.167 -1.748 1.00 16.17 189 CYS A CA 1
ATOM 1445 C C . CYS A 1 189 ? 24.682 -0.003 -0.413 1.00 15.40 189 CYS A C 1
ATOM 1446 O O . CYS A 1 189 ? 25.120 -0.783 0.448 1.00 14.98 189 CYS A O 1
ATOM 1449 N N . ALA A 1 190 ? 23.676 0.817 -0.185 1.00 14.10 190 ALA A N 1
ATOM 1450 C CA . ALA A 1 190 ? 23.077 0.889 1.141 1.00 12.75 190 ALA A CA 1
ATOM 1451 C C . ALA A 1 190 ? 21.650 1.362 1.140 1.00 12.94 190 ALA A C 1
ATOM 1452 O O . ALA A 1 190 ? 21.277 2.144 0.272 1.00 12.98 190 ALA A O 1
ATOM 1454 N N . VAL A 1 191 ? 20.915 0.968 2.176 1.00 11.23 191 VAL A N 1
ATOM 1455 C CA . VAL A 1 191 ? 19.622 1.529 2.532 1.00 12.50 191 VAL A CA 1
ATOM 1456 C C . VAL A 1 191 ? 19.801 2.372 3.818 1.00 11.49 191 VAL A C 1
ATOM 1457 O O . VAL A 1 191 ? 20.400 1.899 4.785 1.00 11.37 191 VAL A O 1
ATOM 1461 N N . TRP A 1 192 ? 19.372 3.619 3.736 1.00 11.24 192 TRP A N 1
ATOM 1462 C CA . TRP A 1 192 ? 19.269 4.563 4.863 1.00 10.90 192 TRP A CA 1
ATOM 1463 C C . TRP A 1 192 ? 17.804 4.621 5.178 1.00 12.11 192 TRP A C 1
ATOM 1464 O O . TRP A 1 192 ? 16.969 5.174 4.425 1.00 11.37 192 TRP A O 1
ATOM 1475 N N . SER A 1 193 ? 17.450 4.060 6.343 1.00 10.21 193 SER A N 1
ATOM 1476 C CA . SER A 1 193 ? 16.107 4.041 6.787 1.00 9.65 193 SER A CA 1
ATOM 1477 C C . SER A 1 193 ? 15.891 4.958 7.992 1.00 12.02 193 SER A C 1
ATOM 1478 O O . SER A 1 193 ? 16.653 4.864 8.974 1.00 11.54 193 SER A O 1
ATOM 1481 N N . HIS A 1 194 ? 14.864 5.818 7.942 1.00 10.41 194 HIS A N 1
ATOM 1482 C CA . HIS A 1 194 ? 14.678 6.722 9.060 1.00 11.29 194 HIS A CA 1
ATOM 1483 C C . HIS A 1 194 ? 14.301 6.001 10.354 1.00 11.30 194 HIS A C 1
ATOM 1484 O O . HIS A 1 194 ? 14.437 6.614 11.407 1.00 12.56 194 HIS A O 1
ATOM 1491 N N . ASN A 1 195 ? 13.844 4.746 10.334 1.00 11.06 195 ASN A N 1
ATOM 1492 C CA . ASN A 1 195 ? 13.675 3.995 11.528 1.00 10.47 195 ASN A CA 1
ATOM 1493 C C . ASN A 1 195 ? 13.910 2.519 11.349 1.00 11.66 195 ASN A C 1
ATOM 1494 O O . ASN A 1 195 ? 13.920 1.989 10.221 1.00 11.44 195 ASN A O 1
ATOM 1499 N N . ASP A 1 196 ? 14.170 1.867 12.470 1.00 11.14 196 ASP A N 1
ATOM 1500 C CA . ASP A 1 196 ? 14.492 0.433 12.401 1.00 11.18 196 ASP A CA 1
ATOM 1501 C C . ASP A 1 196 ? 13.324 -0.382 11.863 1.00 12.04 196 ASP A C 1
ATOM 1502 O O . ASP A 1 196 ? 13.578 -1.392 11.174 1.00 13.47 196 ASP A O 1
ATOM 1507 N N . GLU A 1 197 ? 12.086 0.022 12.129 1.00 12.16 197 GLU A N 1
ATOM 1508 C CA . GLU A 1 197 ? 10.890 -0.684 11.667 1.00 16.55 197 GLU A CA 1
ATOM 1509 C C . GLU A 1 197 ? 10.886 -0.838 10.142 1.00 13.31 197 GLU A C 1
ATOM 1510 O O . GLU A 1 197 ? 10.740 -1.957 9.634 1.00 14.33 197 GLU A O 1
ATOM 1516 N N . MET A 1 198 ? 11.103 0.252 9.387 1.00 12.00 198 MET A N 1
ATOM 1517 C CA . MET A 1 198 ? 11.094 0.217 7.946 1.00 12.60 198 MET A CA 1
ATOM 1518 C C . MET A 1 198 ? 12.305 -0.620 7.497 1.00 13.83 198 MET A C 1
ATOM 1519 O O . MET A 1 198 ? 12.243 -1.302 6.463 1.00 13.22 198 MET A O 1
ATOM 1524 N N . ALA A 1 199 ? 13.418 -0.512 8.226 1.00 11.07 199 ALA A N 1
ATOM 1525 C CA . ALA A 1 199 ? 14.657 -1.193 7.860 1.00 11.77 199 ALA A CA 1
ATOM 1526 C C . ALA A 1 199 ? 14.442 -2.708 7.893 1.00 11.91 199 ALA A C 1
ATOM 1527 O O . ALA A 1 199 ? 14.927 -3.413 6.968 1.00 13.38 199 ALA A O 1
ATOM 1529 N N . LEU A 1 200 ? 13.709 -3.174 8.876 1.00 14.03 200 LEU A N 1
ATOM 1530 C CA . LEU A 1 200 ? 13.473 -4.583 8.991 1.00 13.90 200 LEU A CA 1
ATOM 1531 C C . LEU A 1 200 ? 12.570 -5.071 7.905 1.00 14.63 200 LEU A C 1
ATOM 1532 O O . LEU A 1 200 ? 12.710 -6.287 7.446 1.00 14.36 200 LEU A O 1
ATOM 1537 N N . GLY A 1 201 ? 11.633 -4.268 7.483 1.00 14.17 201 GLY A N 1
ATOM 1538 C CA . GLY A 1 201 ? 10.861 -4.604 6.251 1.00 17.13 201 GLY A CA 1
ATOM 1539 C C . GLY A 1 201 ? 11.743 -4.662 5.039 1.00 17.74 201 GLY A C 1
ATOM 1540 O O . GLY A 1 201 ? 11.588 -5.559 4.163 1.00 19.62 201 GLY A O 1
ATOM 1541 N N . ALA A 1 202 ? 12.648 -3.692 4.884 1.00 15.41 202 ALA A N 1
ATOM 1542 C CA . ALA A 1 202 ? 13.570 -3.681 3.769 1.00 14.14 202 ALA A CA 1
ATOM 1543 C C . ALA A 1 202 ? 14.410 -4.980 3.701 1.00 15.59 202 ALA A C 1
ATOM 1544 O O . ALA A 1 202 ? 14.699 -5.478 2.589 1.00 16.37 202 ALA A O 1
ATOM 1546 N N . VAL A 1 203 ? 14.804 -5.525 4.851 1.00 14.83 203 VAL A N 1
ATOM 1547 C CA . VAL A 1 203 ? 15.592 -6.706 4.944 1.00 15.16 203 VAL A CA 1
ATOM 1548 C C . VAL A 1 203 ? 14.832 -7.821 4.208 1.00 16.63 203 VAL A C 1
ATOM 1549 O O . VAL A 1 203 ? 15.434 -8.525 3.438 1.00 15.95 203 VAL A O 1
ATOM 1553 N N . GLN A 1 204 ? 13.555 -7.937 4.464 1.00 16.33 204 GLN A N 1
ATOM 1554 C CA . GLN A 1 204 ? 12.759 -9.025 3.832 1.00 18.38 204 GLN A CA 1
ATOM 1555 C C . GLN A 1 204 ? 12.601 -8.824 2.310 1.00 16.81 204 GLN A C 1
ATOM 1556 O O . GLN A 1 204 ? 12.770 -9.757 1.529 1.00 19.48 204 GLN A O 1
ATOM 1562 N N . ALA A 1 205 ? 12.432 -7.598 1.857 1.00 15.49 205 ALA A N 1
ATOM 1563 C CA . ALA A 1 205 ? 12.392 -7.326 0.406 1.00 16.23 205 ALA A CA 1
ATOM 1564 C C . ALA A 1 205 ? 13.726 -7.710 -0.269 1.00 16.85 205 ALA A C 1
ATOM 1565 O O . ALA A 1 205 ? 13.771 -8.232 -1.407 1.00 17.65 205 ALA A O 1
ATOM 1567 N N . ILE A 1 206 ? 14.837 -7.381 0.402 1.00 14.03 206 ILE A N 1
ATOM 1568 C CA . ILE A 1 206 ? 16.158 -7.643 -0.154 1.00 14.68 206 ILE A CA 1
ATOM 1569 C C . ILE A 1 206 ? 16.352 -9.141 -0.279 1.00 14.30 206 ILE A C 1
ATOM 1570 O O . ILE A 1 206 ? 16.899 -9.575 -1.311 1.00 17.05 206 ILE A O 1
ATOM 1575 N N . LYS A 1 207 ? 16.018 -9.879 0.773 1.00 15.67 207 LYS A N 1
ATOM 1576 C CA . LYS A 1 207 ? 16.087 -11.338 0.772 1.00 16.96 207 LYS A CA 1
ATOM 1577 C C . LYS A 1 207 ? 15.239 -11.886 -0.352 1.00 19.53 207 LYS A C 1
ATOM 1578 O O . LYS A 1 207 ? 15.689 -12.827 -1.050 1.00 19.57 207 LYS A O 1
ATOM 1584 N N . GLU A 1 208 ? 14.042 -11.373 -0.512 1.00 18.66 208 GLU A N 1
ATOM 1585 C CA . GLU A 1 208 ? 13.131 -11.924 -1.544 1.00 20.08 208 GLU A CA 1
ATOM 1586 C C . GLU A 1 208 ? 13.705 -11.673 -2.911 1.00 22.31 208 GLU A C 1
ATOM 1587 O O . GLU A 1 208 ? 13.433 -12.439 -3.845 1.00 22.27 208 GLU A O 1
ATOM 1593 N N . ALA A 1 209 ? 14.510 -10.615 -3.082 1.00 19.82 209 ALA A N 1
ATOM 1594 C CA . ALA A 1 209 ? 15.143 -10.341 -4.354 1.00 19.10 209 ALA A CA 1
ATOM 1595 C C . ALA A 1 209 ? 16.419 -11.147 -4.548 1.00 21.77 209 ALA A C 1
ATOM 1596 O O . ALA A 1 209 ? 17.087 -10.961 -5.546 1.00 22.28 209 ALA A O 1
ATOM 1598 N N . GLY A 1 210 ? 16.767 -12.049 -3.627 1.00 19.85 210 GLY A N 1
ATOM 1599 C CA . GLY A 1 210 ? 17.952 -12.909 -3.744 1.00 23.98 210 GLY A CA 1
ATOM 1600 C C . GLY A 1 210 ? 19.286 -12.248 -3.434 1.00 25.45 210 GLY A C 1
ATOM 1601 O O . GLY A 1 210 ? 20.334 -12.657 -3.916 1.00 22.52 210 GLY A O 1
ATOM 1602 N N . LEU A 1 211 ? 19.237 -11.184 -2.640 1.00 20.89 211 LEU A N 1
ATOM 1603 C CA . LEU A 1 211 ? 20.413 -10.446 -2.300 1.00 22.85 211 LEU A CA 1
ATOM 1604 C C . LEU A 1 211 ? 20.616 -10.537 -0.794 1.00 19.80 211 LEU A C 1
ATOM 1605 O O . LEU A 1 211 ? 19.725 -10.957 -0.106 1.00 19.97 211 LEU A O 1
ATOM 1610 N N . LYS A 1 212 ? 21.841 -10.274 -0.302 1.00 22.41 212 LYS A N 1
ATOM 1611 C CA . LYS A 1 212 ? 22.196 -10.484 1.115 1.00 22.46 212 LYS A CA 1
ATOM 1612 C C . LYS A 1 212 ? 22.207 -9.147 1.875 1.00 18.43 212 LYS A C 1
ATOM 1613 O O . LYS A 1 212 ? 23.095 -8.342 1.676 1.00 17.14 212 LYS A O 1
ATOM 1619 N N . PRO A 1 213 ? 21.134 -8.891 2.619 1.00 15.97 213 PRO A N 1
ATOM 1620 C CA . PRO A 1 213 ? 21.122 -7.620 3.354 1.00 14.78 213 PRO A CA 1
ATOM 1621 C C . PRO A 1 213 ? 22.201 -7.703 4.456 1.00 14.29 213 PRO A C 1
ATOM 1622 O O . PRO A 1 213 ? 22.460 -8.778 5.031 1.00 15.27 213 PRO A O 1
ATOM 1626 N N . GLY A 1 214 ? 22.817 -6.563 4.726 1.00 14.29 214 GLY A N 1
ATOM 1627 C CA . GLY A 1 214 ? 23.899 -6.496 5.698 1.00 15.68 214 GLY A CA 1
ATOM 1628 C C . GLY A 1 214 ? 25.269 -6.776 5.114 1.00 17.17 214 GLY A C 1
ATOM 1629 O O . GLY A 1 214 ? 26.285 -6.525 5.769 1.00 20.46 214 GLY A O 1
ATOM 1630 N N . LYS A 1 215 ? 25.318 -7.328 3.903 1.00 19.14 215 LYS A N 1
ATOM 1631 C CA . LYS A 1 215 ? 26.587 -7.627 3.241 1.00 20.15 215 LYS A CA 1
ATOM 1632 C C . LYS A 1 215 ? 26.584 -7.016 1.866 1.00 21.28 215 LYS A C 1
ATOM 1633 O O . LYS A 1 215 ? 27.355 -6.075 1.607 1.00 26.09 215 LYS A O 1
ATOM 1639 N N . ASP A 1 216 ? 25.726 -7.469 0.976 1.00 19.33 216 ASP A N 1
ATOM 1640 C CA . ASP A 1 216 ? 25.620 -6.905 -0.405 1.00 20.67 216 ASP A CA 1
ATOM 1641 C C . ASP A 1 216 ? 25.001 -5.457 -0.375 1.00 17.75 216 ASP A C 1
ATOM 1642 O O . ASP A 1 216 ? 25.471 -4.546 -1.077 1.00 19.67 216 ASP A O 1
ATOM 1647 N N . ILE A 1 217 ? 23.926 -5.281 0.391 1.00 16.56 217 ILE A N 1
ATOM 1648 C CA . ILE A 1 217 ? 23.331 -3.979 0.587 1.00 13.77 217 ILE A CA 1
ATOM 1649 C C . ILE A 1 217 ? 23.425 -3.724 2.145 1.00 12.92 217 ILE A C 1
ATOM 1650 O O . ILE A 1 217 ? 22.839 -4.453 2.891 1.00 13.93 217 ILE A O 1
ATOM 1655 N N . LEU A 1 218 ? 24.124 -2.673 2.489 1.00 13.84 218 LEU A N 1
ATOM 1656 C CA . LEU A 1 218 ? 24.275 -2.235 3.894 1.00 13.36 218 LEU A CA 1
ATOM 1657 C C . LEU A 1 218 ? 22.979 -1.637 4.338 1.00 12.89 218 LEU A C 1
ATOM 1658 O O . LEU A 1 218 ? 22.217 -1.096 3.531 1.00 12.84 218 LEU A O 1
ATOM 1663 N N . ILE A 1 219 ? 22.652 -1.783 5.632 1.00 12.01 219 ILE A N 1
ATOM 1664 C CA . ILE A 1 219 ? 21.399 -1.239 6.139 1.00 11.58 219 ILE A CA 1
ATOM 1665 C C . ILE A 1 219 ? 21.767 -0.427 7.404 1.00 11.49 219 ILE A C 1
ATOM 1666 O O . ILE A 1 219 ? 22.336 -0.974 8.325 1.00 10.48 219 ILE A O 1
ATOM 1671 N N . VAL A 1 220 ? 21.462 0.873 7.335 1.00 9.85 220 VAL A N 1
ATOM 1672 C CA . VAL A 1 220 ? 21.690 1.797 8.452 1.00 11.45 220 VAL A CA 1
ATOM 1673 C C . VAL A 1 220 ? 20.400 2.508 8.821 1.00 12.02 220 VAL A C 1
ATOM 1674 O O . VAL A 1 220 ? 19.570 2.781 7.966 1.00 11.39 220 VAL A O 1
ATOM 1678 N N . SER A 1 221 ? 20.224 2.846 10.094 1.00 10.72 221 SER A N 1
ATOM 1679 C CA . SER A 1 221 ? 18.908 3.212 10.572 1.00 10.73 221 SER A CA 1
ATOM 1680 C C . SER A 1 221 ? 19.007 3.970 11.903 1.00 11.19 221 SER A C 1
ATOM 1681 O O . SER A 1 221 ? 20.128 4.256 12.403 1.00 9.94 221 SER A O 1
ATOM 1684 N N . VAL A 1 222 ? 17.842 4.267 12.443 1.00 10.49 222 VAL A N 1
ATOM 1685 C CA . VAL A 1 222 ? 17.686 4.861 13.807 1.00 11.13 222 VAL A CA 1
ATOM 1686 C C . VAL A 1 222 ? 16.624 4.149 14.601 1.00 10.98 222 VAL A C 1
ATOM 1687 O O . VAL A 1 222 ? 15.548 3.856 14.076 1.00 11.39 222 VAL A O 1
ATOM 1691 N N . ASP A 1 223 ? 16.941 3.908 15.881 1.00 10.68 223 ASP A N 1
ATOM 1692 C CA . ASP A 1 223 ? 16.019 3.623 17.011 1.00 11.04 223 ASP A CA 1
ATOM 1693 C C . ASP A 1 223 ? 16.740 2.725 18.051 1.00 12.40 223 ASP A C 1
ATOM 1694 O O . ASP A 1 223 ? 16.598 2.917 19.262 1.00 12.46 223 ASP A O 1
ATOM 1699 N N . GLY A 1 224 ? 17.461 1.703 17.572 1.00 14.06 224 GLY A N 1
ATOM 1700 C CA . GLY A 1 224 ? 18.080 0.782 18.448 1.00 13.83 224 GLY A CA 1
ATOM 1701 C C . GLY A 1 224 ? 17.101 -0.148 19.142 1.00 13.74 224 GLY A C 1
ATOM 1702 O O . GLY A 1 224 ? 17.234 -0.432 20.372 1.00 16.61 224 GLY A O 1
ATOM 1703 N N . VAL A 1 225 ? 16.101 -0.641 18.423 1.00 13.95 225 VAL A N 1
ATOM 1704 C CA . VAL A 1 225 ? 15.145 -1.552 19.051 1.00 16.11 225 VAL A CA 1
ATOM 1705 C C . VAL A 1 225 ? 15.750 -2.929 19.161 1.00 17.77 225 VAL A C 1
ATOM 1706 O O . VAL A 1 225 ? 16.612 -3.245 18.417 1.00 16.83 225 VAL A O 1
ATOM 1710 N N . PRO A 1 226 ? 15.250 -3.748 20.103 1.00 17.53 226 PRO A N 1
ATOM 1711 C CA . PRO A 1 226 ? 15.887 -5.061 20.296 1.00 19.38 226 PRO A CA 1
ATOM 1712 C C . PRO A 1 226 ? 15.881 -5.960 19.085 1.00 17.21 226 PRO A C 1
ATOM 1713 O O . PRO A 1 226 ? 16.912 -6.585 18.841 1.00 20.32 226 PRO A O 1
ATOM 1717 N N . ASP A 1 227 ? 14.808 -5.972 18.335 1.00 18.17 227 ASP A N 1
ATOM 1718 C CA . ASP A 1 227 ? 14.722 -6.751 17.098 1.00 19.23 227 ASP A CA 1
ATOM 1719 C C . ASP A 1 227 ? 15.797 -6.321 16.101 1.00 18.65 227 ASP A C 1
ATOM 1720 O O . ASP A 1 227 ? 16.286 -7.141 15.272 1.00 17.64 227 ASP A O 1
ATOM 1725 N N . TYR A 1 228 ? 16.160 -5.041 16.121 1.00 15.56 228 TYR A N 1
ATOM 1726 C CA . TYR A 1 228 ? 17.257 -4.609 15.216 1.00 14.89 228 TYR A CA 1
ATOM 1727 C C . TYR A 1 228 ? 18.649 -5.062 15.689 1.00 15.14 228 TYR A C 1
ATOM 1728 O O . TYR A 1 228 ? 19.559 -5.421 14.884 1.00 15.92 228 TYR A O 1
ATOM 1737 N N . PHE A 1 229 ? 18.884 -5.040 17.011 1.00 14.24 229 PHE A N 1
ATOM 1738 C CA . PHE A 1 229 ? 20.094 -5.532 17.599 1.00 14.91 229 PHE A CA 1
ATOM 1739 C C . PHE A 1 229 ? 20.189 -7.055 17.295 1.00 15.35 229 PHE A C 1
ATOM 1740 O O . PHE A 1 229 ? 21.270 -7.519 16.938 1.00 16.83 229 PHE A O 1
ATOM 1748 N N . LYS A 1 230 ? 19.058 -7.708 17.354 1.00 18.64 230 LYS A N 1
ATOM 1749 C CA . LYS A 1 230 ? 19.019 -9.151 16.959 1.00 20.57 230 LYS A CA 1
ATOM 1750 C C . LYS A 1 230 ? 19.439 -9.373 15.476 1.00 18.53 230 LYS A C 1
ATOM 1751 O O . LYS A 1 230 ? 20.362 -10.143 15.177 1.00 17.57 230 LYS A O 1
ATOM 1757 N N . ALA A 1 231 ? 18.839 -8.592 14.589 1.00 16.88 231 ALA A N 1
ATOM 1758 C CA . ALA A 1 231 ? 19.233 -8.538 13.198 1.00 15.80 231 ALA A CA 1
ATOM 1759 C C . ALA A 1 231 ? 20.705 -8.212 12.945 1.00 16.48 231 ALA A C 1
ATOM 1760 O O . ALA A 1 231 ? 21.350 -8.757 12.017 1.00 16.31 231 ALA A O 1
ATOM 1762 N N . MET A 1 232 ? 21.289 -7.294 13.718 1.00 13.77 232 MET A N 1
ATOM 1763 C CA . MET A 1 232 ? 22.686 -6.974 13.642 1.00 14.79 232 MET A CA 1
ATOM 1764 C C . MET A 1 232 ? 23.535 -8.198 14.114 1.00 14.89 232 MET A C 1
ATOM 1765 O O . MET A 1 232 ? 24.488 -8.507 13.437 1.00 16.96 232 MET A O 1
ATOM 1770 N N . ALA A 1 233 ? 23.097 -8.849 15.177 1.00 16.47 233 ALA A N 1
ATOM 1771 C CA . ALA A 1 233 ? 23.765 -10.041 15.767 1.00 18.27 233 ALA A CA 1
ATOM 1772 C C . ALA A 1 233 ? 23.749 -11.163 14.729 1.00 20.55 233 ALA A C 1
ATOM 1773 O O . ALA A 1 233 ? 24.713 -11.948 14.643 1.00 21.85 233 ALA A O 1
ATOM 1775 N N . ASP A 1 234 ? 22.692 -11.210 13.943 1.00 18.67 234 ASP A N 1
ATOM 1776 C CA . ASP A 1 234 ? 22.548 -12.189 12.852 1.00 21.77 234 ASP A CA 1
ATOM 1777 C C . ASP A 1 234 ? 23.196 -11.849 11.552 1.00 21.80 234 ASP A C 1
ATOM 1778 O O . ASP A 1 234 ? 23.279 -12.733 10.665 1.00 23.63 234 ASP A O 1
ATOM 1783 N N . GLY A 1 235 ? 23.685 -10.635 11.376 1.00 19.23 235 GLY A N 1
ATOM 1784 C CA . GLY A 1 235 ? 24.335 -10.220 10.144 1.00 18.81 235 GLY A CA 1
ATOM 1785 C C . GLY A 1 235 ? 23.449 -9.580 9.041 1.00 17.41 235 GLY A C 1
ATOM 1786 O O . GLY A 1 235 ? 23.984 -9.204 8.011 1.00 20.14 235 GLY A O 1
ATOM 1787 N N . ASP A 1 236 ? 22.174 -9.352 9.308 1.00 17.10 236 ASP A N 1
ATOM 1788 C CA . ASP A 1 236 ? 21.202 -8.866 8.292 1.00 16.06 236 ASP A CA 1
ATOM 1789 C C . ASP A 1 236 ? 21.102 -7.354 8.151 1.00 15.10 236 ASP A C 1
ATOM 1790 O O . ASP A 1 236 ? 20.592 -6.831 7.146 1.00 14.82 236 ASP A O 1
ATOM 1795 N N . VAL A 1 237 ? 21.567 -6.627 9.171 1.00 13.26 237 VAL A N 1
ATOM 1796 C CA . VAL A 1 237 ? 21.647 -5.134 9.112 1.00 12.55 237 VAL A CA 1
ATOM 1797 C C . VAL A 1 237 ? 22.946 -4.666 9.767 1.00 12.71 237 VAL A C 1
ATOM 1798 O O . VAL A 1 237 ? 23.631 -5.468 10.397 1.00 13.86 237 VAL A O 1
ATOM 1802 N N . ASN A 1 238 ? 23.314 -3.408 9.573 1.00 10.85 238 ASN A N 1
ATOM 1803 C CA . ASN A 1 238 ? 24.669 -3.000 9.924 1.00 10.97 238 ASN A CA 1
ATOM 1804 C C . ASN A 1 238 ? 24.805 -2.081 11.103 1.00 13.16 238 ASN A C 1
ATOM 1805 O O . ASN A 1 238 ? 25.688 -2.304 11.905 1.00 14.39 238 ASN A O 1
ATOM 1810 N N . ALA A 1 239 ? 23.970 -1.042 11.164 1.00 11.92 239 ALA A N 1
ATOM 1811 C CA . ALA A 1 239 ? 24.187 0.081 12.167 1.00 11.25 239 ALA A CA 1
ATOM 1812 C C . ALA A 1 239 ? 22.903 0.775 12.476 1.00 10.53 239 ALA A C 1
ATOM 1813 O O . ALA A 1 239 ? 22.008 0.871 11.625 1.00 9.94 239 ALA A O 1
ATOM 1815 N N . THR A 1 240 ? 22.746 1.223 13.734 1.00 10.15 240 THR A N 1
ATOM 1816 C CA . THR A 1 240 ? 21.633 2.059 14.116 1.00 10.57 240 THR A CA 1
ATOM 1817 C C . THR A 1 240 ? 22.065 3.014 15.195 1.00 12.36 240 THR A C 1
ATOM 1818 O O . THR A 1 240 ? 23.057 2.778 15.873 1.00 15.39 240 THR A O 1
ATOM 1822 N N . VAL A 1 241 ? 21.359 4.116 15.335 1.00 10.82 241 VAL A N 1
ATOM 1823 C CA . VAL A 1 241 ? 21.569 5.036 16.449 1.00 11.78 241 VAL A CA 1
ATOM 1824 C C . VAL A 1 241 ? 20.512 4.780 17.456 1.00 10.52 241 VAL A C 1
ATOM 1825 O O . VAL A 1 241 ? 19.284 4.697 17.195 1.00 11.55 241 VAL A O 1
ATOM 1829 N N . GLU A 1 242 ? 20.898 4.634 18.709 1.00 10.97 242 GLU A N 1
ATOM 1830 C CA . GLU A 1 242 ? 19.947 4.368 19.763 1.00 10.92 242 GLU A CA 1
ATOM 1831 C C . GLU A 1 242 ? 19.109 5.571 20.082 1.00 12.00 242 GLU A C 1
ATOM 1832 O O . GLU A 1 242 ? 19.646 6.657 20.183 1.00 13.31 242 GLU A O 1
ATOM 1838 N N . LEU A 1 243 ? 17.819 5.372 20.232 1.00 11.85 243 LEU A N 1
ATOM 1839 C CA . LEU A 1 243 ? 16.854 6.419 20.591 1.00 11.90 243 LEU A CA 1
ATOM 1840 C C . LEU A 1 243 ? 16.223 5.965 21.908 1.00 13.64 243 LEU A C 1
ATOM 1841 O O . LEU A 1 243 ? 15.475 4.994 21.946 1.00 14.76 243 LEU A O 1
ATOM 1846 N N . SER A 1 244 ? 16.603 6.671 22.949 1.00 15.14 244 SER A N 1
ATOM 1847 C CA . SER A 1 244 ? 16.077 6.332 24.298 1.00 16.20 244 SER A CA 1
ATOM 1848 C C . SER A 1 244 ? 14.548 6.528 24.414 1.00 16.22 244 SER A C 1
ATOM 1849 O O . SER A 1 244 ? 14.069 7.579 24.066 1.00 17.36 244 SER A O 1
ATOM 1852 N N . PRO A 1 245 ? 13.861 5.536 24.886 1.00 18.37 245 PRO A N 1
ATOM 1853 C CA . PRO A 1 245 ? 12.403 5.722 25.107 1.00 22.32 245 PRO A CA 1
ATOM 1854 C C . PRO A 1 245 ? 12.094 6.366 26.466 1.00 23.43 245 PRO A C 1
ATOM 1855 O O . PRO A 1 245 ? 10.908 6.571 26.776 1.00 23.39 245 PRO A O 1
ATOM 1859 N N . TYR A 1 246 ? 13.122 6.820 27.223 1.00 24.44 246 TYR A N 1
ATOM 1860 C CA . TYR A 1 246 ? 12.941 7.424 28.573 1.00 22.52 246 TYR A CA 1
ATOM 1861 C C . TYR A 1 246 ? 12.882 8.906 28.664 1.00 24.16 246 TYR A C 1
ATOM 1862 O O . TYR A 1 246 ? 13.531 9.484 29.471 1.00 27.31 246 TYR A O 1
ATOM 1871 N N . LEU A 1 247 ? 12.050 9.547 27.823 1.00 20.29 247 LEU A N 1
ATOM 1872 C CA . LEU A 1 247 ? 11.896 10.956 27.794 1.00 22.98 247 LEU A CA 1
ATOM 1873 C C . LEU A 1 247 ? 10.898 11.419 28.847 1.00 25.36 247 LEU A C 1
ATOM 1874 O O . LEU A 1 247 ? 10.859 12.613 29.178 1.00 25.30 247 LEU A O 1
ATOM 1879 N N . GLY A 1 248 ? 10.112 10.488 29.384 1.00 23.52 248 GLY A N 1
ATOM 1880 C CA . GLY A 1 248 ? 9.131 10.800 30.380 1.00 24.44 248 GLY A CA 1
ATOM 1881 C C . GLY A 1 248 ? 9.805 11.336 31.634 1.00 25.46 248 GLY A C 1
ATOM 1882 O O . GLY A 1 248 ? 9.352 12.303 32.212 1.00 29.30 248 GLY A O 1
ATOM 1883 N N . GLY A 1 249 ? 10.913 10.714 32.044 1.00 28.54 249 GLY A N 1
ATOM 1884 C CA . GLY A 1 249 ? 11.591 11.106 33.246 1.00 25.34 249 GLY A CA 1
ATOM 1885 C C . GLY A 1 249 ? 11.908 12.560 33.331 1.00 24.26 249 GLY A C 1
ATOM 1886 O O . GLY A 1 249 ? 11.435 13.232 34.257 1.00 28.37 249 GLY A O 1
ATOM 1887 N N . PRO A 1 250 ? 12.696 13.087 32.368 1.00 21.83 250 PRO A N 1
ATOM 1888 C CA . PRO A 1 250 ? 12.920 14.514 32.380 1.00 19.22 250 PRO A CA 1
ATOM 1889 C C . PRO A 1 250 ? 11.677 15.357 32.212 1.00 20.26 250 PRO A C 1
ATOM 1890 O O . PRO A 1 250 ? 11.655 16.511 32.674 1.00 19.41 250 PRO A O 1
ATOM 1894 N N . ALA A 1 251 ? 10.682 14.854 31.474 1.00 18.08 251 ALA A N 1
ATOM 1895 C CA . ALA A 1 251 ? 9.395 15.555 31.415 1.00 18.20 251 ALA A CA 1
ATOM 1896 C C . ALA A 1 251 ? 8.709 15.697 32.826 1.00 16.54 251 ALA A C 1
ATOM 1897 O O . ALA A 1 251 ? 8.318 16.788 33.189 1.00 19.07 251 ALA A O 1
ATOM 1899 N N . PHE A 1 252 ? 8.704 14.619 33.555 1.00 21.63 252 PHE A N 1
ATOM 1900 C CA . PHE A 1 252 ? 8.114 14.610 34.933 1.00 21.80 252 PHE A CA 1
ATOM 1901 C C . PHE A 1 252 ? 8.940 15.489 35.915 1.00 24.03 252 PHE A C 1
ATOM 1902 O O . PHE A 1 252 ? 8.385 16.188 36.782 1.00 26.26 252 PHE A O 1
ATOM 1910 N N . ASP A 1 253 ? 10.266 15.554 35.721 1.00 25.56 253 ASP A N 1
ATOM 1911 C CA . ASP A 1 253 ? 11.128 16.443 36.519 1.00 25.35 253 ASP A CA 1
ATOM 1912 C C . ASP A 1 253 ? 10.837 17.885 36.280 1.00 23.99 253 ASP A C 1
ATOM 1913 O O . ASP A 1 253 ? 10.756 18.682 37.224 1.00 22.80 253 ASP A O 1
ATOM 1918 N N . ALA A 1 254 ? 10.706 18.257 35.010 1.00 19.62 254 ALA A N 1
ATOM 1919 C CA . ALA A 1 254 ? 10.330 19.590 34.652 1.00 20.12 254 ALA A CA 1
ATOM 1920 C C . ALA A 1 254 ? 8.958 19.958 35.198 1.00 19.19 254 ALA A C 1
ATOM 1921 O O . ALA A 1 254 ? 8.811 21.074 35.749 1.00 21.01 254 ALA A O 1
ATOM 1923 N N . ILE A 1 255 ? 8.030 19.022 35.112 1.00 20.11 255 ILE A N 1
ATOM 1924 C CA . ILE A 1 255 ? 6.666 19.300 35.679 1.00 21.09 255 ILE A CA 1
ATOM 1925 C C . ILE A 1 255 ? 6.746 19.462 37.211 1.00 21.34 255 ILE A C 1
ATOM 1926 O O . ILE A 1 255 ? 6.261 20.469 37.739 1.00 23.90 255 ILE A O 1
ATOM 1931 N N . ASP A 1 256 ? 7.401 18.518 37.870 1.00 23.57 256 ASP A N 1
ATOM 1932 C CA . ASP A 1 256 ? 7.608 18.590 39.350 1.00 23.51 256 ASP A CA 1
ATOM 1933 C C . ASP A 1 256 ? 8.213 19.917 39.823 1.00 25.50 256 ASP A C 1
ATOM 1934 O O . ASP A 1 256 ? 7.686 20.581 40.712 1.00 26.75 256 ASP A O 1
ATOM 1939 N N . ALA A 1 257 ? 9.261 20.363 39.164 1.00 24.98 257 ALA A N 1
ATOM 1940 C CA . ALA A 1 257 ? 9.836 21.667 39.410 1.00 25.01 257 ALA A CA 1
ATOM 1941 C C . ALA A 1 257 ? 8.921 22.840 39.188 1.00 29.58 257 ALA A C 1
ATOM 1942 O O . ALA A 1 257 ? 8.868 23.794 40.021 1.00 26.56 257 ALA A O 1
ATOM 1944 N N . TYR A 1 258 ? 8.155 22.793 38.100 1.00 24.01 258 TYR A N 1
ATOM 1945 C CA . TYR A 1 258 ? 7.264 23.893 37.805 1.00 24.74 258 TYR A CA 1
ATOM 1946 C C . TYR A 1 258 ? 6.192 24.013 38.930 1.00 24.72 258 TYR A C 1
ATOM 1947 O O . TYR A 1 258 ? 5.847 25.146 39.311 1.00 29.37 258 TYR A O 1
ATOM 1956 N N . LEU A 1 259 ? 5.686 22.877 39.366 1.00 26.71 259 LEU A N 1
ATOM 1957 C CA . LEU A 1 259 ? 4.578 22.817 40.338 1.00 29.13 259 LEU A CA 1
ATOM 1958 C C . LEU A 1 259 ? 5.085 23.292 41.714 1.00 34.07 259 LEU A C 1
ATOM 1959 O O . LEU A 1 259 ? 4.413 24.090 42.393 1.00 36.86 259 LEU A O 1
ATOM 1964 N N . LYS A 1 260 ? 6.295 22.880 42.060 1.00 31.74 260 LYS A N 1
ATOM 1965 C CA . LYS A 1 260 ? 6.984 23.394 43.242 1.00 35.35 260 LYS A CA 1
ATOM 1966 C C . LYS A 1 260 ? 7.384 24.853 43.195 1.00 37.39 260 LYS A C 1
ATOM 1967 O O . LYS A 1 260 ? 7.829 25.372 44.221 1.00 44.49 260 LYS A O 1
ATOM 1973 N N . GLY A 1 261 ? 7.222 25.549 42.066 1.00 37.97 261 GLY A N 1
ATOM 1974 C CA . GLY A 1 261 ? 7.454 27.006 42.006 1.00 38.76 261 GLY A CA 1
ATOM 1975 C C . GLY A 1 261 ? 8.772 27.469 41.389 1.00 43.38 261 GLY A C 1
ATOM 1976 O O . GLY A 1 261 ? 9.084 28.682 41.411 1.00 45.58 261 GLY A O 1
ATOM 1977 N N . ASN A 1 262 ? 9.550 26.521 40.847 1.00 44.45 262 ASN A N 1
ATOM 1978 C CA . ASN A 1 262 ? 10.792 26.828 40.098 1.00 44.81 262 ASN A CA 1
ATOM 1979 C C . ASN A 1 262 ? 10.430 27.694 38.895 1.00 46.09 262 ASN A C 1
ATOM 1980 O O . ASN A 1 262 ? 9.548 27.331 38.088 1.00 36.56 262 ASN A O 1
ATOM 1985 N N . LYS A 1 263 ? 11.120 28.831 38.779 1.00 43.76 263 LYS A N 1
ATOM 1986 C CA . LYS A 1 263 ? 10.927 29.730 37.629 1.00 51.64 263 LYS A CA 1
ATOM 1987 C C . LYS A 1 263 ? 11.872 29.470 36.419 1.00 50.38 263 LYS A C 1
ATOM 1988 O O . LYS A 1 263 ? 11.414 29.511 35.276 1.00 57.76 263 LYS A O 1
ATOM 1994 N N . ASP A 1 264 ? 13.144 29.155 36.677 1.00 46.79 264 ASP A N 1
ATOM 1995 C CA . ASP A 1 264 ? 14.180 29.017 35.611 1.00 49.75 264 ASP A CA 1
ATOM 1996 C C . ASP A 1 264 ? 14.183 27.630 34.915 1.00 37.52 264 ASP A C 1
ATOM 1997 O O . ASP A 1 264 ? 14.616 26.628 35.506 1.00 42.03 264 ASP A O 1
ATOM 2002 N N . GLN A 1 265 ? 13.690 27.595 33.680 1.00 34.56 265 GLN A N 1
ATOM 2003 C CA . GLN A 1 265 ? 13.526 26.351 32.910 1.00 25.83 265 GLN A CA 1
ATOM 2004 C C . GLN A 1 265 ? 13.863 26.541 31.438 1.00 21.09 265 GLN A C 1
ATOM 2005 O O . GLN A 1 265 ? 13.194 27.273 30.735 1.00 22.42 265 GLN A O 1
ATOM 2011 N N . ALA A 1 266 ? 14.884 25.838 30.982 1.00 19.66 266 ALA A N 1
ATOM 2012 C CA . ALA A 1 266 ? 15.224 25.859 29.577 1.00 17.13 266 ALA A CA 1
ATOM 2013 C C . ALA A 1 266 ? 14.116 25.261 28.749 1.00 15.62 266 ALA A C 1
ATOM 2014 O O . ALA A 1 266 ? 13.455 24.349 29.219 1.00 16.91 266 ALA A O 1
ATOM 2016 N N . LYS A 1 267 ? 14.022 25.712 27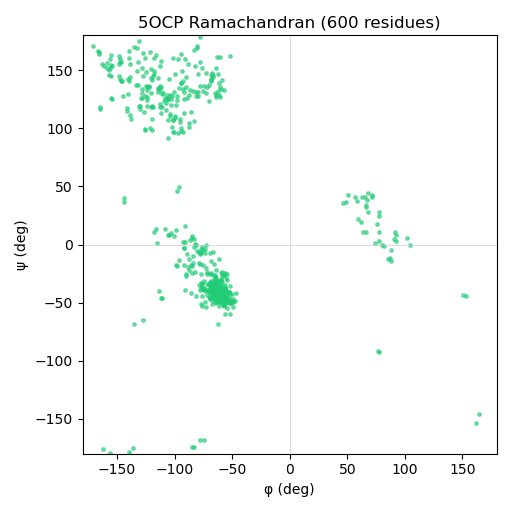.508 1.00 14.84 267 LYS A N 1
ATOM 2017 C CA . LYS A 1 267 ? 12.963 25.355 26.580 1.00 15.96 267 LYS A CA 1
ATOM 2018 C C . LYS A 1 267 ? 13.253 24.079 25.827 1.00 14.41 267 LYS A C 1
ATOM 2019 O O . LYS A 1 267 ? 12.329 23.463 25.290 1.00 15.03 267 LYS A O 1
ATOM 2025 N N . LEU A 1 268 ? 14.496 23.659 25.816 1.00 13.12 268 LEU A N 1
ATOM 2026 C CA . LEU A 1 268 ? 14.889 22.331 25.239 1.00 13.97 268 LEU A CA 1
ATOM 2027 C C . LEU A 1 268 ? 15.919 21.669 26.051 1.00 13.40 268 LEU A C 1
ATOM 2028 O O . LEU A 1 268 ? 16.936 22.320 26.377 1.00 14.21 268 LEU A O 1
ATOM 2033 N N . ILE A 1 269 ? 15.705 20.378 26.427 1.00 13.46 269 ILE A N 1
ATOM 2034 C CA . ILE A 1 269 ? 16.612 19.581 27.201 1.00 14.45 269 ILE A CA 1
ATOM 2035 C C . ILE A 1 269 ? 16.835 18.340 26.268 1.00 15.40 269 ILE A C 1
ATOM 2036 O O . ILE A 1 269 ? 15.861 17.643 25.884 1.00 14.33 269 ILE A O 1
ATOM 2041 N N . SER A 1 270 ? 18.066 18.108 25.849 1.00 12.86 270 SER A N 1
ATOM 2042 C CA . SER A 1 270 ? 18.294 17.133 24.820 1.00 14.54 270 SER A CA 1
ATOM 2043 C C . SER A 1 270 ? 19.535 16.298 25.064 1.00 13.87 270 SER A C 1
ATOM 2044 O O . SER A 1 270 ? 20.567 16.833 25.414 1.00 13.43 270 SER A O 1
ATOM 2047 N N . THR A 1 271 ? 19.462 14.989 24.716 1.00 12.45 271 THR A N 1
ATOM 2048 C CA . THR A 1 271 ? 20.630 14.115 24.707 1.00 13.60 271 THR A CA 1
ATOM 2049 C C . THR A 1 271 ? 20.372 13.124 23.561 1.00 13.51 271 THR A C 1
ATOM 2050 O O . THR A 1 271 ? 19.193 12.761 23.371 1.00 14.54 271 THR A O 1
ATOM 2054 N N . THR A 1 272 ? 21.427 12.783 22.843 1.00 14.52 272 THR A N 1
ATOM 2055 C CA . THR A 1 272 ? 21.325 11.930 21.647 1.00 14.71 272 THR A CA 1
ATOM 2056 C C . THR A 1 272 ? 22.127 10.662 21.874 1.00 16.47 272 THR A C 1
ATOM 2057 O O . THR A 1 272 ? 23.168 10.668 22.520 1.00 16.77 272 THR A O 1
ATOM 2061 N N . GLY A 1 273 ? 21.640 9.558 21.334 1.00 12.95 273 GLY A N 1
ATOM 2062 C CA . GLY A 1 273 ? 22.297 8.290 21.473 1.00 15.28 273 GLY A CA 1
ATOM 2063 C C . GLY A 1 273 ? 23.501 8.098 20.566 1.00 13.31 273 GLY A C 1
ATOM 2064 O O . GLY A 1 273 ? 23.813 8.868 19.632 1.00 13.74 273 GLY A O 1
ATOM 2065 N N . ASP A 1 274 ? 24.080 6.908 20.766 1.00 15.72 274 ASP A N 1
ATOM 2066 C CA . ASP A 1 274 ? 25.300 6.471 20.066 1.00 15.16 274 ASP A CA 1
ATOM 2067 C C . ASP A 1 274 ? 24.954 5.502 18.912 1.00 13.35 274 ASP A C 1
ATOM 2068 O O . ASP A 1 274 ? 23.867 4.965 18.854 1.00 12.85 274 ASP A O 1
ATOM 2073 N N . VAL A 1 275 ? 25.915 5.379 17.977 1.00 14.08 275 VAL A N 1
ATOM 2074 C CA . VAL A 1 275 ? 25.852 4.396 16.881 1.00 13.58 275 VAL A CA 1
ATOM 2075 C C . VAL A 1 275 ? 26.268 3.002 17.411 1.00 12.70 275 VAL A C 1
ATOM 2076 O O . VAL A 1 275 ? 27.364 2.867 18.010 1.00 14.07 275 VAL A O 1
ATOM 2080 N N . PHE A 1 276 ? 25.405 2.014 17.160 1.00 12.41 276 PHE A N 1
ATOM 2081 C CA . PHE A 1 276 ? 25.669 0.630 17.487 1.00 11.96 276 PHE A CA 1
ATOM 2082 C C . PHE A 1 276 ? 25.762 -0.126 16.186 1.00 14.06 276 PHE A C 1
ATOM 2083 O O . PHE A 1 276 ? 25.027 0.192 15.210 1.00 12.42 276 PHE A O 1
ATOM 2091 N N . THR A 1 277 ? 26.672 -1.106 16.144 1.00 13.52 277 THR A N 1
ATOM 2092 C CA . THR A 1 277 ? 26.884 -1.857 14.890 1.00 13.33 277 THR A CA 1
ATOM 2093 C C . THR A 1 277 ? 26.991 -3.363 15.209 1.00 13.12 277 THR A C 1
ATOM 2094 O O . THR A 1 277 ? 26.859 -3.800 16.344 1.00 13.28 277 THR A O 1
ATOM 2098 N N . GLN A 1 278 ? 27.281 -4.136 14.188 1.00 12.51 278 GLN A N 1
ATOM 2099 C CA . GLN A 1 278 ? 27.466 -5.603 14.360 1.00 12.51 278 GLN A CA 1
ATOM 2100 C C . GLN A 1 278 ? 28.579 -5.915 15.351 1.00 12.35 278 GLN A C 1
ATOM 2101 O O . GLN A 1 278 ? 28.493 -6.967 15.971 1.00 13.14 278 GLN A O 1
ATOM 2107 N N . GLU A 1 279 ? 29.535 -5.021 15.478 1.00 13.55 279 GLU A N 1
ATOM 2108 C CA . GLU A 1 279 ? 30.753 -5.225 16.345 1.00 15.36 279 GLU A CA 1
ATOM 2109 C C . GLU A 1 279 ? 30.370 -5.526 17.777 1.00 16.57 279 GLU A C 1
ATOM 2110 O O . GLU A 1 279 ? 30.955 -6.435 18.401 1.00 17.42 279 GLU A O 1
ATOM 2116 N N . THR A 1 280 ? 29.325 -4.888 18.298 1.00 15.66 280 THR A N 1
ATOM 2117 C CA . THR A 1 280 ? 28.914 -5.171 19.635 1.00 14.63 280 THR A CA 1
ATOM 2118 C C . THR A 1 280 ? 27.571 -5.762 19.707 1.00 14.33 280 THR A C 1
ATOM 2119 O O . THR A 1 280 ? 27.026 -5.958 20.818 1.00 15.08 280 THR A O 1
ATOM 2123 N N . ALA A 1 281 ? 27.011 -6.205 18.586 1.00 14.34 281 ALA A N 1
ATOM 2124 C CA . ALA A 1 281 ? 25.626 -6.656 18.633 1.00 15.00 281 ALA A CA 1
ATOM 2125 C C . ALA A 1 281 ? 25.338 -7.905 19.487 1.00 16.40 281 ALA A C 1
ATOM 2126 O O . ALA A 1 281 ? 24.264 -7.977 20.105 1.00 16.77 281 ALA A O 1
ATOM 2128 N N . ALA A 1 282 ? 26.223 -8.923 19.443 1.00 15.66 282 ALA A N 1
ATOM 2129 C CA . ALA A 1 282 ? 26.011 -10.085 20.272 1.00 17.74 282 ALA A CA 1
ATOM 2130 C C . ALA A 1 282 ? 25.946 -9.704 21.762 1.00 17.59 282 ALA A C 1
ATOM 2131 O O . ALA A 1 282 ? 25.003 -10.129 22.475 1.00 18.92 282 ALA A O 1
ATOM 2133 N N . ALA A 1 283 ? 26.881 -8.884 22.209 1.00 13.97 283 ALA A N 1
ATOM 2134 C CA . ALA A 1 283 ? 26.979 -8.445 23.592 1.00 16.86 283 ALA A CA 1
ATOM 2135 C C . ALA A 1 283 ? 25.780 -7.562 23.980 1.00 17.99 283 ALA A C 1
ATOM 2136 O O . ALA A 1 283 ? 25.176 -7.702 25.016 1.00 18.35 283 ALA A O 1
ATOM 2138 N N . GLU A 1 284 ? 25.394 -6.686 23.063 1.00 17.78 284 GLU A N 1
ATOM 2139 C CA . GLU A 1 284 ? 24.328 -5.735 23.362 1.00 19.91 284 GLU A CA 1
ATOM 2140 C C . GLU A 1 284 ? 22.972 -6.384 23.316 1.00 19.29 284 GLU A C 1
ATOM 2141 O O . GLU A 1 284 ? 22.125 -6.070 24.155 1.00 23.66 284 GLU A O 1
ATOM 2147 N N . TYR A 1 285 ? 22.733 -7.299 22.384 1.00 20.75 285 TYR A N 1
ATOM 2148 C CA . TYR A 1 285 ? 21.429 -7.978 22.279 1.00 23.42 285 TYR A CA 1
ATOM 2149 C C . TYR A 1 285 ? 21.140 -8.738 23.561 1.00 28.37 285 TYR A C 1
ATOM 2150 O O . TYR A 1 285 ? 20.034 -8.651 24.069 1.00 27.07 285 TYR A O 1
ATOM 2159 N N . GLU A 1 286 ? 22.188 -9.312 24.144 1.00 31.70 286 GLU A N 1
ATOM 2160 C CA . GLU A 1 286 ? 22.081 -10.005 25.417 1.00 35.46 286 GLU A CA 1
ATOM 2161 C C . GLU A 1 286 ? 21.497 -9.040 26.452 1.00 35.45 286 GLU A C 1
ATOM 2162 O O . GLU A 1 286 ? 20.440 -9.315 27.020 1.00 37.53 286 GLU A O 1
ATOM 2168 N N . LYS A 1 287 ? 22.169 -7.913 26.704 1.00 34.37 287 LYS A N 1
ATOM 2169 C CA . LYS A 1 287 ? 21.620 -6.953 27.674 1.00 34.18 287 LYS A CA 1
ATOM 2170 C C . LYS A 1 287 ? 20.178 -6.578 27.324 1.00 36.82 287 LYS A C 1
ATOM 2171 O O . LYS A 1 287 ? 19.259 -6.745 28.123 1.00 40.89 287 LYS A O 1
ATOM 2177 N N . ARG A 1 288 ? 19.954 -6.219 26.071 1.00 29.67 288 ARG A N 1
ATOM 2178 C CA . ARG A 1 288 ? 18.642 -5.705 25.658 1.00 28.97 288 ARG A CA 1
ATOM 2179 C C . ARG A 1 288 ? 17.461 -6.692 25.576 1.00 33.12 288 ARG A C 1
ATOM 2180 O O . ARG A 1 288 ? 16.336 -6.231 25.720 1.00 28.91 288 ARG A O 1
ATOM 2188 N N . ARG A 1 289 ? 17.731 -7.980 25.398 0.50 34.34 289 ARG A N 1
ATOM 2189 C CA . ARG A 1 289 ? 16.684 -8.991 25.280 0.50 34.97 289 ARG A CA 1
ATOM 2190 C C .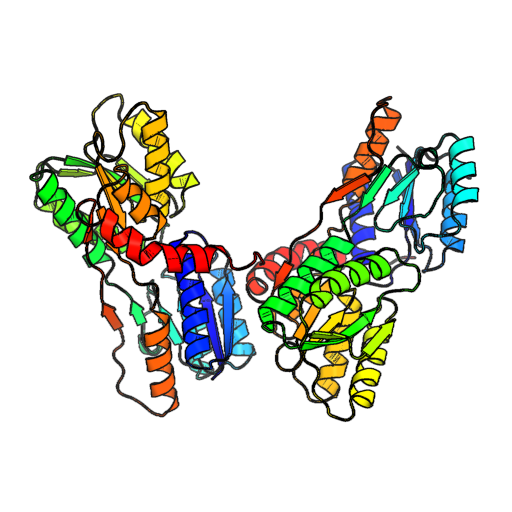 ARG A 1 289 ? 15.770 -9.154 26.499 0.50 35.09 289 ARG A C 1
ATOM 2191 O O . ARG A 1 289 ? 14.733 -9.811 26.402 0.50 34.56 289 ARG A O 1
ATOM 2199 N N . GLN A 1 290 ? 16.134 -8.572 27.639 0.50 35.27 290 GLN A N 1
ATOM 2200 C CA . GLN A 1 290 ? 15.299 -8.717 28.815 0.50 40.22 290 GLN A CA 1
ATOM 2201 C C . GLN A 1 290 ? 14.686 -7.407 29.231 0.50 40.96 290 GLN A C 1
ATOM 2202 O O . GLN A 1 290 ? 13.536 -7.337 29.615 0.50 40.97 290 GLN A O 1
ATOM 2208 N N . GLN A 1 291 ? 15.455 -6.351 29.149 0.50 41.15 291 GLN A N 1
ATOM 2209 C CA . GLN A 1 291 ? 14.867 -5.046 29.276 0.50 46.57 291 GLN A CA 1
ATOM 2210 C C . GLN A 1 291 ? 13.724 -4.926 28.252 0.50 53.07 291 GLN A C 1
ATOM 2211 O O . GLN A 1 291 ? 12.745 -4.221 28.479 0.50 49.03 291 GLN A O 1
ATOM 2217 N N . ALA A 1 292 ? 13.883 -5.637 27.132 1.00 64.32 292 ALA A N 1
ATOM 2218 C CA . ALA A 1 292 ? 12.824 -5.960 26.164 1.00 70.17 292 ALA A CA 1
ATOM 2219 C C . ALA A 1 292 ? 11.685 -6.804 26.713 1.00 76.83 292 ALA A C 1
ATOM 2220 O O . ALA A 1 292 ? 10.556 -6.322 26.805 1.00 68.23 292 ALA A O 1
ATOM 2222 N N . ALA A 1 293 ? 11.989 -8.067 27.037 1.00 85.68 293 ALA A N 1
ATOM 2223 C CA . ALA A 1 293 ? 10.962 -9.116 27.239 1.00 97.30 293 ALA A CA 1
ATOM 2224 C C . ALA A 1 293 ? 10.075 -8.942 28.491 1.00 101.88 293 ALA A C 1
ATOM 2225 O O . ALA A 1 293 ? 9.109 -9.717 28.697 1.00 109.37 293 ALA A O 1
ATOM 2227 N N . ALA A 1 294 ? 10.435 -7.954 29.324 1.00 95.99 294 ALA A N 1
ATOM 2228 C CA . ALA A 1 294 ? 9.534 -7.320 30.308 1.00 98.84 294 ALA A CA 1
ATOM 2229 C C . ALA A 1 294 ? 8.176 -6.928 29.688 1.00 103.93 294 ALA A C 1
ATOM 2230 O O . ALA A 1 294 ? 7.075 -7.237 30.204 1.00 98.17 294 ALA A O 1
ATOM 2232 N N . LEU A 1 295 ? 8.295 -6.259 28.546 1.00 108.61 295 LEU A N 1
ATOM 2233 C CA . LEU A 1 295 ? 7.171 -5.668 27.829 1.00 96.09 295 LEU A CA 1
ATOM 2234 C C . LEU A 1 295 ? 6.342 -6.748 27.140 1.00 84.85 295 LEU A C 1
ATOM 2235 O O . LEU A 1 295 ? 5.122 -6.697 27.182 1.00 85.77 295 LEU A O 1
ATOM 2240 N N . GLU A 1 296 ? 7.012 -7.750 26.570 0.50 77.84 296 GLU A N 1
ATOM 2241 C CA . GLU A 1 296 ? 6.350 -8.902 25.960 0.50 73.95 296 GLU A CA 1
ATOM 2242 C C . GLU A 1 296 ? 5.375 -9.647 26.874 0.50 75.62 296 GLU A C 1
ATOM 2243 O O . GLU A 1 296 ? 4.446 -10.298 26.389 0.50 77.89 296 GLU A O 1
ATOM 2249 N N . HIS A 1 297 ? 5.566 -9.557 28.185 0.50 73.74 297 HIS A N 1
ATOM 2250 C CA . HIS A 1 297 ? 4.622 -10.181 29.101 0.50 70.27 297 HIS A CA 1
ATOM 2251 C C . HIS A 1 297 ? 3.442 -9.293 29.467 0.50 64.73 297 HIS A C 1
ATOM 2252 O O . HIS A 1 297 ? 2.445 -9.777 29.985 0.50 58.06 297 HIS A O 1
ATOM 2259 N N . HIS A 1 298 ? 3.532 -8.011 29.135 0.50 60.72 298 HIS A N 1
ATOM 2260 C CA . HIS A 1 298 ? 2.444 -7.086 29.414 0.50 55.57 298 HIS A CA 1
ATOM 2261 C C . HIS A 1 298 ? 1.125 -7.630 28.861 0.50 53.19 298 HIS A C 1
ATOM 2262 O O . HIS A 1 298 ? 1.114 -8.523 28.014 0.50 50.40 298 HIS A O 1
ATOM 2269 N N . HIS A 1 299 ? 0.021 -7.078 29.351 1.00 48.54 299 HIS A N 1
ATOM 2270 C CA . HIS A 1 299 ? -1.359 -7.484 28.931 1.00 52.67 299 HIS A CA 1
ATOM 2271 C C . HIS A 1 299 ? -2.041 -6.609 27.821 1.00 47.18 299 HIS A C 1
ATOM 2272 O O . HIS A 1 299 ? -2.054 -5.400 27.962 1.00 48.37 299 HIS A O 1
ATOM 2279 N N . HIS A 1 300 ? -2.673 -7.238 26.810 1.00 39.13 300 HIS A N 1
ATOM 2280 C CA . HIS A 1 300 ? -3.377 -6.587 25.678 1.00 36.49 300 HIS A CA 1
ATOM 2281 C C . HIS A 1 300 ? -4.740 -5.908 25.981 1.00 33.77 300 HIS A C 1
ATOM 2282 O O . HIS A 1 300 ? -5.624 -6.523 26.529 1.00 31.84 300 HIS A O 1
ATOM 2289 N N . HIS A 1 301 ? -4.911 -4.652 25.545 1.00 25.55 301 HIS A N 1
ATOM 2290 C CA . HIS A 1 301 ? -6.199 -3.923 25.677 1.00 23.82 301 HIS A CA 1
ATOM 2291 C C . HIS A 1 301 ? -6.087 -2.701 24.755 1.00 24.51 301 HIS A C 1
ATOM 2292 O O . HIS A 1 301 ? -4.966 -2.341 24.328 1.00 22.32 301 HIS A O 1
ATOM 2299 N N . HIS A 1 302 ? -7.223 -2.100 24.463 1.00 21.61 302 HIS A N 1
ATOM 2300 C CA . HIS A 1 302 ? -7.293 -0.849 23.716 1.00 24.62 302 HIS A CA 1
ATOM 2301 C C . HIS A 1 302 ? -7.639 0.234 24.741 1.00 21.49 302 HIS A C 1
ATOM 2302 O O . HIS A 1 302 ? -7.136 0.207 25.908 1.00 25.90 302 HIS A O 1
ATOM 2310 N N . THR B 1 1 ? 37.029 -15.457 1.388 1.00 29.41 1 THR B N 1
ATOM 2311 C CA . THR B 1 1 ? 37.106 -16.088 2.728 1.00 26.26 1 THR B CA 1
ATOM 2312 C C . THR B 1 1 ? 36.430 -15.151 3.737 1.00 24.29 1 THR B C 1
ATOM 2313 O O . THR B 1 1 ? 36.769 -13.957 3.784 1.00 27.17 1 THR B O 1
ATOM 2317 N N . THR B 1 2 ? 35.487 -15.702 4.482 1.00 22.49 2 THR B N 1
ATOM 2318 C CA . THR B 1 2 ? 34.804 -15.023 5.562 1.00 21.18 2 THR B CA 1
ATOM 2319 C C . THR B 1 2 ? 35.384 -15.606 6.858 1.00 19.75 2 THR B C 1
ATOM 2320 O O . THR B 1 2 ? 35.299 -16.772 7.063 1.00 19.27 2 THR B O 1
ATOM 2324 N N . VAL B 1 3 ? 35.871 -14.745 7.708 1.00 16.13 3 VAL B N 1
ATOM 2325 C CA . VAL B 1 3 ? 36.462 -15.182 9.010 1.00 15.61 3 VAL B CA 1
ATOM 2326 C C . VAL B 1 3 ? 35.793 -14.360 10.108 1.00 17.08 3 VAL B C 1
ATOM 2327 O O . VAL B 1 3 ? 35.754 -13.111 9.988 1.00 16.29 3 VAL B O 1
ATOM 2331 N N . GLY B 1 4 ? 35.313 -15.060 11.153 1.00 15.35 4 GLY B N 1
ATOM 2332 C CA . GLY B 1 4 ? 34.741 -14.429 12.299 1.00 15.34 4 GLY B CA 1
ATOM 2333 C C . GLY B 1 4 ? 35.836 -14.243 13.301 1.00 17.07 4 GLY B C 1
ATOM 2334 O O . GLY B 1 4 ? 36.592 -15.199 13.515 1.00 16.42 4 GLY B O 1
ATOM 2335 N N . PHE B 1 5 ? 35.959 -13.071 13.903 1.00 12.93 5 PHE B N 1
ATOM 2336 C CA . PHE B 1 5 ? 36.963 -12.822 14.976 1.00 13.08 5 PHE B CA 1
ATOM 2337 C C . PHE B 1 5 ? 36.229 -12.443 16.230 1.00 13.75 5 PHE B C 1
ATOM 2338 O O . PHE B 1 5 ? 35.534 -11.450 16.260 1.00 13.20 5 PHE B O 1
ATOM 2346 N N . SER B 1 6 ? 36.372 -13.235 17.278 1.00 12.45 6 SER B N 1
ATOM 2347 C CA . SER B 1 6 ? 35.839 -12.948 18.585 1.00 12.20 6 SER B CA 1
ATOM 2348 C C . SER B 1 6 ? 36.912 -12.284 19.446 1.00 12.35 6 SER B C 1
ATOM 2349 O O . SER B 1 6 ? 37.883 -12.961 19.865 1.00 12.84 6 SER B O 1
ATOM 2352 N N . GLN B 1 7 ? 36.766 -10.999 19.705 1.00 10.80 7 GLN B N 1
ATOM 2353 C CA . GLN B 1 7 ? 37.707 -10.216 20.492 1.00 11.46 7 GLN B CA 1
ATOM 2354 C C . GLN B 1 7 ? 37.227 -10.049 21.912 1.00 11.21 7 GLN B C 1
ATOM 2355 O O . GLN B 1 7 ? 35.999 -10.025 22.181 1.00 11.42 7 GLN B O 1
ATOM 2361 N N . VAL B 1 8 ? 38.181 -9.997 22.823 1.00 12.90 8 VAL B N 1
ATOM 2362 C CA . VAL B 1 8 ? 37.906 -9.872 24.283 1.00 12.90 8 VAL B CA 1
ATOM 2363 C C . VAL B 1 8 ? 37.022 -8.657 24.651 1.00 13.97 8 VAL B C 1
ATOM 2364 O O . VAL B 1 8 ? 36.031 -8.753 25.453 1.00 14.21 8 VAL B O 1
ATOM 2368 N N . GLY B 1 9 ? 37.364 -7.525 24.094 1.00 14.38 9 GLY B N 1
ATOM 2369 C CA . GLY B 1 9 ? 36.927 -6.225 24.609 1.00 15.89 9 GLY B CA 1
ATOM 2370 C C . GLY B 1 9 ? 37.781 -5.067 24.098 1.00 17.22 9 GLY B C 1
ATOM 2371 O O . GLY B 1 9 ? 38.391 -5.151 23.049 1.00 16.19 9 GLY B O 1
ATOM 2372 N N . SER B 1 10 ? 37.834 -3.982 24.906 1.00 16.86 10 SER B N 1
ATOM 2373 C CA . SER B 1 10 ? 38.520 -2.780 24.563 1.00 18.81 10 SER B CA 1
ATOM 2374 C C . SER B 1 10 ? 39.126 -2.260 25.848 1.00 19.99 10 SER B C 1
ATOM 2375 O O . SER B 1 10 ? 39.196 -1.043 26.011 1.00 23.55 10 SER B O 1
ATOM 2378 N N . GLU B 1 11 ? 39.662 -3.157 26.711 1.00 18.82 11 GLU B N 1
ATOM 2379 C CA . GLU B 1 11 ? 40.096 -2.756 28.033 1.00 19.38 11 GLU B CA 1
ATOM 2380 C C . GLU B 1 11 ? 41.394 -1.911 28.090 1.00 19.80 11 GLU B C 1
ATOM 2381 O O . GLU B 1 11 ? 41.642 -1.215 29.127 1.00 18.80 11 GLU B O 1
ATOM 2387 N N . SER B 1 12 ? 42.196 -1.975 27.042 1.00 17.26 12 SER B N 1
ATOM 2388 C CA . SER B 1 12 ? 43.460 -1.240 26.959 1.00 18.77 12 SER B CA 1
ATOM 2389 C C . SER B 1 12 ? 43.646 -0.692 25.598 1.00 20.94 12 SER B C 1
ATOM 2390 O O . SER B 1 12 ? 43.097 -1.211 24.603 1.00 19.31 12 SER B O 1
ATOM 2393 N N . GLY B 1 13 ? 44.516 0.316 25.483 1.00 19.35 13 GLY B N 1
ATOM 2394 C CA . GLY B 1 13 ? 44.957 0.718 24.156 1.00 20.06 13 GLY B CA 1
ATOM 2395 C C . GLY B 1 13 ? 45.651 -0.335 23.331 1.00 19.22 13 GLY B C 1
ATOM 2396 O O . GLY B 1 13 ? 45.483 -0.363 22.101 1.00 19.81 13 GLY B O 1
ATOM 2397 N N . TRP B 1 14 ? 46.354 -1.266 23.977 1.00 17.86 14 TRP B N 1
ATOM 2398 C CA . TRP B 1 14 ? 46.888 -2.342 23.196 1.00 17.58 14 TRP B CA 1
ATOM 2399 C C . TRP B 1 14 ? 45.784 -3.147 22.524 1.00 15.00 14 TRP B C 1
ATOM 2400 O O . TRP B 1 14 ? 45.884 -3.427 21.317 1.00 15.30 14 TRP B O 1
ATOM 2411 N N . ARG B 1 15 ? 44.780 -3.508 23.300 1.00 14.04 15 ARG B N 1
ATOM 2412 C CA . ARG B 1 15 ? 43.680 -4.269 22.778 1.00 14.99 15 ARG B CA 1
ATOM 2413 C C . ARG B 1 15 ? 42.999 -3.634 21.589 1.00 14.55 15 ARG B C 1
ATOM 2414 O O . ARG B 1 15 ? 42.723 -4.259 20.558 1.00 14.14 15 ARG B O 1
ATOM 2422 N N . THR B 1 16 ? 42.760 -2.343 21.704 1.00 14.42 16 THR B N 1
ATOM 2423 C CA . THR B 1 16 ? 42.133 -1.662 20.553 1.00 16.02 16 THR B CA 1
ATOM 2424 C C . THR B 1 16 ? 43.043 -1.588 19.358 1.00 15.68 16 THR B C 1
ATOM 2425 O O . THR B 1 16 ? 42.559 -1.728 18.220 1.00 17.06 16 THR B O 1
ATOM 2429 N N . SER B 1 17 ? 44.366 -1.434 19.547 1.00 16.53 17 SER B N 1
ATOM 2430 C CA . SER B 1 17 ? 45.345 -1.452 18.458 1.00 16.76 17 SER B CA 1
ATOM 2431 C C . SER B 1 17 ? 45.378 -2.793 17.795 1.00 16.77 17 SER B C 1
ATOM 2432 O O . SER B 1 17 ? 45.530 -2.885 16.631 1.00 15.42 17 SER B O 1
ATOM 2435 N N . PHE B 1 18 ? 45.245 -3.867 18.592 1.00 14.76 18 PHE B N 1
ATOM 2436 C CA . PHE B 1 18 ? 45.139 -5.231 18.073 1.00 14.07 18 PHE B CA 1
ATOM 2437 C C . PHE B 1 18 ? 43.878 -5.378 17.178 1.00 13.92 18 PHE B C 1
ATOM 2438 O O . PHE B 1 18 ? 43.949 -5.867 16.027 1.00 16.21 18 PHE B O 1
ATOM 2446 N N . SER B 1 19 ? 42.744 -4.940 17.669 1.00 14.83 19 SER B N 1
ATOM 2447 C CA . SER B 1 19 ? 41.503 -4.974 16.853 1.00 14.53 19 SER B CA 1
ATOM 2448 C C . SER B 1 19 ? 41.694 -4.173 15.546 1.00 15.19 19 SER B C 1
ATOM 2449 O O . SER B 1 19 ? 41.380 -4.666 14.489 1.00 15.62 19 SER B O 1
ATOM 2452 N N . GLU B 1 20 ? 42.316 -2.997 15.629 1.00 16.53 20 GLU B N 1
ATOM 2453 C CA . GLU B 1 20 ? 42.586 -2.216 14.403 1.00 21.44 20 GLU B CA 1
ATOM 2454 C C . GLU B 1 20 ? 43.508 -2.948 13.429 1.00 20.10 20 GLU B C 1
ATOM 2455 O O . GLU B 1 20 ? 43.300 -2.932 12.219 1.00 19.48 20 GLU B O 1
ATOM 2461 N N . ALA B 1 21 ? 44.521 -3.605 13.989 1.00 19.73 21 ALA B N 1
ATOM 2462 C CA . ALA B 1 21 ? 45.481 -4.346 13.192 1.00 17.64 21 ALA B CA 1
ATOM 2463 C C . ALA B 1 21 ? 44.876 -5.551 12.484 1.00 19.87 21 ALA B C 1
ATOM 2464 O O . ALA B 1 21 ? 45.196 -5.803 11.308 1.00 19.23 21 ALA B O 1
ATOM 2466 N N . VAL B 1 22 ? 43.976 -6.294 13.183 1.00 17.53 22 VAL B N 1
ATOM 2467 C CA . VAL B 1 22 ? 43.300 -7.416 12.561 1.00 18.03 22 VAL B CA 1
ATOM 2468 C C . VAL B 1 22 ? 42.472 -6.917 11.374 1.00 17.74 22 VAL B C 1
ATOM 2469 O O . VAL B 1 22 ? 42.483 -7.496 10.316 1.00 19.57 22 VAL B O 1
ATOM 2473 N N . LYS B 1 23 ? 41.758 -5.818 11.578 1.00 17.91 23 LYS B N 1
ATOM 2474 C CA . LYS B 1 23 ? 40.910 -5.240 10.560 1.00 21.23 23 LYS B CA 1
ATOM 2475 C C . LYS B 1 23 ? 41.765 -4.781 9.366 1.00 21.27 23 LYS B C 1
ATOM 2476 O O . LYS B 1 23 ? 41.380 -5.092 8.211 1.00 23.30 23 LYS B O 1
ATOM 2482 N N . ALA B 1 24 ? 42.882 -4.108 9.626 1.00 23.03 24 ALA B N 1
ATOM 2483 C CA . ALA B 1 24 ? 43.838 -3.723 8.583 1.00 26.35 24 ALA B CA 1
ATOM 2484 C C . ALA B 1 24 ? 44.408 -4.914 7.820 1.00 29.90 24 ALA B C 1
ATOM 2485 O O . ALA B 1 24 ? 44.550 -4.846 6.603 1.00 31.69 24 ALA B O 1
ATOM 2487 N N . GLU B 1 25 ? 44.792 -5.974 8.535 1.00 29.22 25 GLU B N 1
ATOM 2488 C CA . GLU B 1 25 ? 45.399 -7.157 7.882 1.00 27.15 25 GLU B CA 1
ATOM 2489 C C . GLU B 1 25 ? 44.322 -7.865 7.049 1.00 25.87 25 GLU B C 1
ATOM 2490 O O . GLU B 1 25 ? 44.632 -8.395 5.941 1.00 30.33 25 GLU B O 1
ATOM 2496 N N . ALA B 1 26 ? 43.075 -7.935 7.536 1.00 21.96 26 ALA B N 1
ATOM 2497 C CA . ALA B 1 26 ? 42.023 -8.569 6.789 1.00 19.89 26 ALA B CA 1
ATOM 2498 C C . ALA B 1 26 ? 41.755 -7.751 5.492 1.00 27.17 26 ALA B C 1
ATOM 2499 O O . ALA B 1 26 ? 41.526 -8.337 4.440 1.00 27.87 26 ALA B O 1
ATOM 2501 N N . LYS B 1 27 ? 41.733 -6.432 5.630 1.00 25.15 27 LYS B N 1
ATOM 2502 C CA . LYS B 1 27 ? 41.635 -5.547 4.428 1.00 31.52 27 LYS B CA 1
ATOM 2503 C C . LYS B 1 27 ? 42.793 -5.775 3.429 1.00 29.09 27 LYS B C 1
ATOM 2504 O O . LYS B 1 27 ? 42.563 -6.021 2.250 1.00 30.17 27 LYS B O 1
ATOM 2510 N N . GLN B 1 28 ? 44.033 -5.746 3.885 1.00 31.11 28 GLN B N 1
ATOM 2511 C CA . GLN B 1 28 ? 45.163 -5.996 3.002 1.00 34.48 28 GLN B CA 1
ATOM 2512 C C . GLN B 1 28 ? 45.016 -7.288 2.201 1.00 37.95 28 GLN B C 1
ATOM 2513 O O . GLN B 1 28 ? 45.440 -7.337 1.034 1.00 33.11 28 GLN B O 1
ATOM 2519 N N . ARG B 1 29 ? 44.423 -8.316 2.802 1.00 30.64 29 ARG B N 1
ATOM 2520 C CA . ARG B 1 29 ? 44.277 -9.610 2.134 1.00 31.88 29 ARG B CA 1
ATOM 2521 C C . ARG B 1 29 ? 42.903 -9.905 1.525 1.00 29.29 29 ARG B C 1
ATOM 2522 O O . ARG B 1 29 ? 42.657 -11.022 1.069 1.00 38.55 29 ARG B O 1
ATOM 2530 N N . GLY B 1 30 ? 42.012 -8.920 1.514 1.00 27.09 30 GLY B N 1
ATOM 2531 C CA . GLY B 1 30 ? 40.709 -9.121 0.954 1.00 25.93 30 GLY B CA 1
ATOM 2532 C C . GLY B 1 30 ? 39.734 -10.046 1.647 1.00 27.77 30 GLY B C 1
ATOM 2533 O O . GLY B 1 30 ? 38.844 -10.585 1.036 1.00 28.99 30 GLY B O 1
ATOM 2534 N N . ILE B 1 31 ? 39.870 -10.180 2.972 1.00 25.16 31 ILE B N 1
ATOM 2535 C CA . ILE B 1 31 ? 39.001 -11.072 3.756 1.00 25.03 31 ILE B CA 1
ATOM 2536 C C . ILE B 1 31 ? 37.781 -10.342 4.254 1.00 27.12 31 ILE B C 1
ATOM 2537 O O . ILE B 1 31 ? 37.881 -9.183 4.647 1.00 28.43 31 ILE B O 1
ATOM 2542 N N . ASP B 1 32 ? 36.659 -11.051 4.292 1.00 24.70 32 ASP B N 1
ATOM 2543 C CA . ASP B 1 32 ? 35.403 -10.581 4.779 1.00 27.43 32 ASP B CA 1
ATOM 2544 C C . ASP B 1 32 ? 35.487 -10.893 6.297 1.00 26.11 32 ASP B C 1
ATOM 2545 O O . ASP B 1 32 ? 35.319 -12.011 6.659 1.00 23.72 32 ASP B O 1
ATOM 2550 N N . LEU B 1 33 ? 35.771 -9.890 7.115 1.00 23.32 33 LEU B N 1
ATOM 2551 C CA . LEU B 1 33 ? 35.941 -10.090 8.587 1.00 21.58 33 LEU B CA 1
ATOM 2552 C C . LEU B 1 33 ? 34.669 -9.732 9.316 1.00 24.27 33 LEU B C 1
ATOM 2553 O O . LEU B 1 33 ? 34.109 -8.672 9.075 1.00 26.48 33 LEU B O 1
ATOM 2558 N N . LYS B 1 34 ? 34.145 -10.669 10.102 1.00 17.28 34 LYS B N 1
ATOM 2559 C CA . LYS B 1 34 ? 33.040 -10.472 10.995 1.00 19.35 34 LYS B CA 1
ATOM 2560 C C . LYS B 1 34 ? 33.659 -10.332 12.401 1.00 19.38 34 LYS B C 1
ATOM 2561 O O . LYS B 1 34 ? 33.996 -11.324 13.045 1.00 18.94 34 LYS B O 1
ATOM 2567 N N . PHE B 1 35 ? 33.841 -9.099 12.810 1.00 17.17 35 PHE B N 1
ATOM 2568 C CA . PHE B 1 35 ? 34.478 -8.709 14.070 1.00 18.50 35 PHE B CA 1
ATOM 2569 C C . PHE B 1 35 ? 33.462 -8.556 15.176 1.00 18.10 35 PHE B C 1
ATOM 2570 O O . PHE B 1 35 ? 32.462 -7.853 15.029 1.00 16.24 35 PHE B O 1
ATOM 2578 N N . ALA B 1 36 ? 33.677 -9.261 16.297 1.00 14.82 36 ALA B N 1
ATOM 2579 C CA . ALA B 1 36 ? 32.814 -9.152 17.422 1.00 13.80 36 ALA B CA 1
ATOM 2580 C C . ALA B 1 36 ? 33.564 -8.769 18.670 1.00 15.90 36 ALA B C 1
ATOM 2581 O O . ALA B 1 36 ? 34.570 -9.380 18.975 1.00 18.15 36 ALA B O 1
ATOM 2583 N N . ASP B 1 37 ? 33.030 -7.794 19.401 1.00 13.98 37 ASP B N 1
ATOM 2584 C CA . ASP B 1 37 ? 33.599 -7.351 20.666 1.00 15.69 37 ASP B CA 1
ATOM 2585 C C . ASP B 1 37 ? 32.730 -7.968 21.759 1.00 15.57 37 ASP B C 1
ATOM 2586 O O . ASP B 1 37 ? 31.508 -7.828 21.736 1.00 14.14 37 ASP B O 1
ATOM 2591 N N . ALA B 1 38 ? 33.357 -8.649 22.712 1.00 12.93 38 ALA B N 1
ATOM 2592 C CA . ALA B 1 38 ? 32.625 -9.315 23.768 1.00 14.30 38 ALA B CA 1
ATOM 2593 C C . ALA B 1 38 ? 32.404 -8.482 25.030 1.00 14.93 38 ALA B C 1
ATOM 2594 O O . ALA B 1 38 ? 31.773 -8.960 25.996 1.00 15.67 38 ALA B O 1
ATOM 2596 N N . GLN B 1 39 ? 32.947 -7.286 25.067 1.00 13.75 39 GLN B N 1
ATOM 2597 C CA . GLN B 1 39 ? 32.735 -6.372 26.223 1.00 15.69 39 GLN B CA 1
ATOM 2598 C C . GLN B 1 39 ? 33.216 -7.049 27.531 1.00 13.97 39 GLN B C 1
ATOM 2599 O O . GLN B 1 39 ? 32.570 -7.018 28.621 1.00 16.29 39 GLN B O 1
ATOM 2605 N N . GLN B 1 40 ? 34.322 -7.774 27.361 1.00 14.55 40 GLN B N 1
ATOM 2606 C CA . GLN B 1 40 ? 35.056 -8.400 28.470 1.00 17.59 40 GLN B CA 1
ATOM 2607 C C . GLN B 1 40 ? 34.423 -9.673 29.005 1.00 18.18 40 GLN B C 1
ATOM 2608 O O . GLN B 1 40 ? 34.902 -10.242 30.002 1.00 22.25 40 GLN B O 1
ATOM 2614 N N . LYS B 1 41 ? 33.324 -10.146 28.422 1.00 17.71 41 LYS B N 1
ATOM 2615 C CA . LYS B 1 41 ? 32.616 -11.311 28.908 1.00 18.35 41 LYS B CA 1
ATOM 2616 C C . LYS B 1 41 ? 32.741 -12.538 28.090 1.00 15.69 41 LYS B C 1
ATOM 2617 O O . LYS B 1 41 ? 32.365 -12.568 26.911 1.00 14.86 41 LYS B O 1
ATOM 2623 N N . GLN B 1 42 ? 33.244 -13.646 28.667 1.00 14.83 42 GLN B N 1
ATOM 2624 C CA . GLN B 1 42 ? 33.342 -14.850 27.942 1.00 15.03 42 GLN B CA 1
ATOM 2625 C C . GLN B 1 42 ? 32.030 -15.331 27.303 1.00 17.12 42 GLN B C 1
ATOM 2626 O O . GLN B 1 42 ? 32.026 -15.790 26.197 1.00 17.64 42 GLN B O 1
ATOM 2632 N N . GLU B 1 43 ? 30.887 -15.214 28.008 1.00 17.07 43 GLU B N 1
ATOM 2633 C CA . GLU B 1 43 ? 29.620 -15.655 27.442 1.00 19.74 43 GLU B CA 1
ATOM 2634 C C . GLU B 1 43 ? 29.274 -14.957 26.145 1.00 17.68 43 GLU B C 1
ATOM 2635 O O . GLU B 1 43 ? 28.721 -15.562 25.252 1.00 18.51 43 GLU B O 1
ATOM 2641 N N . ASN B 1 44 ? 29.695 -13.684 26.025 1.00 16.66 44 ASN B N 1
ATOM 2642 C CA . ASN B 1 44 ? 29.522 -12.971 24.768 1.00 15.19 44 ASN B CA 1
ATOM 2643 C C . ASN B 1 44 ? 30.402 -13.546 23.660 1.00 14.48 44 ASN B C 1
ATOM 2644 O O . ASN B 1 44 ? 30.031 -13.537 22.521 1.00 16.04 44 ASN 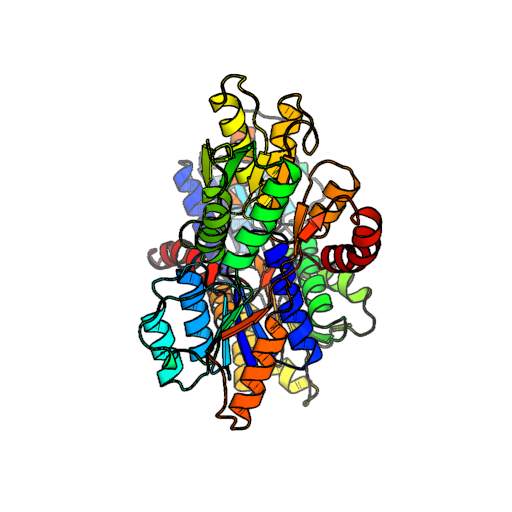B O 1
ATOM 2649 N N . GLN B 1 45 ? 31.626 -13.975 23.989 1.00 13.97 45 GLN B N 1
ATOM 2650 C CA . GLN B 1 45 ? 32.453 -14.645 23.001 1.00 15.59 45 GLN B CA 1
ATOM 2651 C C . GLN B 1 45 ? 31.861 -15.888 22.524 1.00 14.58 45 GLN B C 1
ATOM 2652 O O . GLN B 1 45 ? 31.866 -16.143 21.309 1.00 17.46 45 GLN B O 1
ATOM 2658 N N . ILE B 1 46 ? 31.348 -16.702 23.436 1.00 16.07 46 ILE B N 1
ATOM 2659 C CA . ILE B 1 46 ? 30.717 -17.961 23.049 1.00 17.60 46 ILE B CA 1
ATOM 2660 C C . ILE B 1 46 ? 29.494 -17.673 22.140 1.00 17.60 46 ILE B C 1
ATOM 2661 O O . ILE B 1 46 ? 29.312 -18.306 21.110 1.00 16.95 46 ILE B O 1
ATOM 2666 N N . LYS B 1 47 ? 28.708 -16.657 22.496 1.00 17.46 47 LYS B N 1
ATOM 2667 C CA . LYS B 1 47 ? 27.604 -16.218 21.579 1.00 21.50 47 LYS B CA 1
ATOM 2668 C C . LYS B 1 47 ? 28.033 -15.804 20.197 1.00 17.60 47 LYS B C 1
ATOM 2669 O O . LYS B 1 47 ? 27.450 -16.211 19.201 1.00 17.78 47 LYS B O 1
ATOM 2675 N N . ALA B 1 48 ? 29.097 -15.010 20.122 1.00 18.45 48 ALA B N 1
ATOM 2676 C CA . ALA B 1 48 ? 29.644 -14.645 18.835 1.00 17.05 48 ALA B CA 1
ATOM 2677 C C . ALA B 1 48 ? 30.115 -15.852 18.004 1.00 17.97 48 ALA B C 1
ATOM 2678 O O . ALA B 1 48 ? 29.808 -15.974 16.795 1.00 16.64 48 ALA B O 1
ATOM 2680 N N . VAL B 1 49 ? 30.850 -16.750 18.626 1.00 16.40 49 VAL B N 1
ATOM 2681 C CA . VAL B 1 49 ? 31.337 -17.935 17.942 1.00 17.29 49 VAL B CA 1
ATOM 2682 C C . VAL B 1 49 ? 30.153 -18.825 17.412 1.00 18.68 49 VAL B C 1
ATOM 2683 O O . VAL B 1 49 ? 30.147 -19.268 16.258 1.00 17.22 49 VAL B O 1
ATOM 2687 N N . ARG B 1 50 ? 29.108 -18.944 18.224 1.00 18.06 50 ARG B N 1
ATOM 2688 C CA . ARG B 1 50 ? 27.921 -19.680 17.812 1.00 21.31 50 ARG B CA 1
ATOM 2689 C C . ARG B 1 50 ? 27.339 -19.018 16.557 1.00 20.18 50 ARG B C 1
ATOM 2690 O O . ARG B 1 50 ? 26.985 -19.701 15.595 1.00 19.14 50 ARG B O 1
ATOM 2698 N N . SER B 1 51 ? 27.243 -17.688 16.573 1.00 19.36 51 SER B N 1
ATOM 2699 C CA . SER B 1 51 ? 26.730 -16.935 15.442 1.00 20.92 51 SER B CA 1
ATOM 2700 C C . SER B 1 51 ? 27.549 -17.141 14.173 1.00 19.17 51 SER B C 1
ATOM 2701 O O . SER B 1 51 ? 27.031 -17.332 13.090 1.00 20.58 51 SER B O 1
ATOM 2704 N N . PHE B 1 52 ? 28.884 -17.163 14.326 1.00 16.59 52 PHE B N 1
ATOM 2705 C CA . PHE B 1 52 ? 29.807 -17.392 13.229 1.00 15.79 52 PHE B CA 1
ATOM 2706 C C . PHE B 1 52 ? 29.560 -18.804 12.631 1.00 16.04 52 PHE B C 1
ATOM 2707 O O . PHE B 1 52 ? 29.544 -18.937 11.398 1.00 20.47 52 PHE B O 1
ATOM 2715 N N . ILE B 1 53 ? 29.277 -19.748 13.508 1.00 17.55 53 ILE B N 1
ATOM 2716 C CA . ILE B 1 53 ? 28.954 -21.124 13.066 1.00 19.98 53 ILE B CA 1
ATOM 2717 C C . ILE B 1 53 ? 27.602 -21.091 12.330 1.00 21.29 53 ILE B C 1
ATOM 2718 O O . ILE B 1 53 ? 27.497 -21.597 11.202 1.00 23.47 53 ILE B O 1
ATOM 2723 N N . ALA B 1 54 ? 26.613 -20.496 12.981 1.00 24.77 54 ALA B N 1
ATOM 2724 C CA . ALA B 1 54 ? 25.273 -20.280 12.353 1.00 26.39 54 ALA B CA 1
ATOM 2725 C C . ALA B 1 54 ? 25.359 -19.589 11.009 1.00 24.87 54 ALA B C 1
ATOM 2726 O O . ALA B 1 54 ? 24.639 -20.004 10.049 1.00 28.14 54 ALA B O 1
ATOM 2728 N N . GLN B 1 55 ? 26.216 -18.593 10.829 1.00 24.49 55 GLN B N 1
ATOM 2729 C CA . GLN B 1 55 ? 26.357 -17.887 9.580 1.00 26.31 55 GLN B CA 1
ATOM 2730 C C . GLN B 1 55 ? 27.232 -18.593 8.496 1.00 25.13 55 GLN B C 1
ATOM 2731 O O . GLN B 1 55 ? 27.342 -18.150 7.388 1.00 26.97 55 GLN B O 1
ATOM 2737 N N . GLY B 1 56 ? 27.842 -19.695 8.855 1.00 25.26 56 GLY B N 1
ATOM 2738 C CA . GLY B 1 56 ? 28.670 -20.451 7.950 1.00 24.01 56 GLY B CA 1
ATOM 2739 C C . GLY B 1 56 ? 29.917 -19.814 7.523 1.00 23.24 56 GLY B C 1
ATOM 2740 O O . GLY B 1 56 ? 30.319 -19.900 6.356 1.00 20.91 56 GLY B O 1
ATOM 2741 N N . VAL B 1 57 ? 30.637 -19.205 8.477 1.00 19.01 57 VAL B N 1
ATOM 2742 C CA . VAL B 1 57 ? 31.931 -18.687 8.155 1.00 17.27 57 VAL B CA 1
ATOM 2743 C C . VAL B 1 57 ? 32.894 -19.767 7.746 1.00 18.05 57 VAL B C 1
ATOM 2744 O O . VAL B 1 57 ? 32.681 -20.936 8.058 1.00 23.00 57 VAL B O 1
ATOM 2748 N N . ASP B 1 58 ? 33.951 -19.379 7.087 1.00 19.15 58 ASP B N 1
ATOM 2749 C CA . ASP B 1 58 ? 34.963 -20.323 6.591 1.00 19.98 58 ASP B CA 1
ATOM 2750 C C . ASP B 1 58 ? 36.002 -20.643 7.678 1.00 19.73 58 ASP B C 1
ATOM 2751 O O . ASP B 1 58 ? 36.592 -21.724 7.617 1.00 18.65 58 ASP B O 1
ATOM 2756 N N . ALA B 1 59 ? 36.172 -19.735 8.645 1.00 17.79 59 ALA B N 1
ATOM 2757 C CA . ALA B 1 59 ? 37.168 -19.941 9.741 1.00 14.97 59 ALA B CA 1
ATOM 2758 C C . ALA B 1 59 ? 36.814 -18.982 10.852 1.00 16.85 59 ALA B C 1
ATOM 2759 O O . ALA B 1 59 ? 36.183 -17.947 10.643 1.00 16.25 59 ALA B O 1
ATOM 2761 N N . ILE B 1 60 ? 37.223 -19.359 12.061 1.00 14.90 60 ILE B N 1
ATOM 2762 C CA . ILE B 1 60 ? 37.021 -18.531 13.279 1.00 13.91 60 ILE B CA 1
ATOM 2763 C C . ILE B 1 60 ? 38.331 -18.259 13.963 1.00 13.38 60 ILE B C 1
ATOM 2764 O O . ILE B 1 60 ? 39.180 -19.088 14.045 1.00 12.31 60 ILE B O 1
ATOM 2769 N N . ILE B 1 61 ? 38.538 -17.030 14.364 1.00 10.06 61 ILE B N 1
ATOM 2770 C CA . ILE B 1 61 ? 39.636 -16.651 15.244 1.00 11.12 61 ILE B CA 1
ATOM 2771 C C . ILE B 1 61 ? 39.034 -16.200 16.617 1.00 11.61 61 ILE B C 1
ATOM 2772 O O . ILE B 1 61 ? 38.051 -15.465 16.686 1.00 10.99 61 ILE B O 1
ATOM 2777 N N . ILE B 1 62 ? 39.659 -16.659 17.703 1.00 10.14 62 ILE B N 1
ATOM 2778 C CA . ILE B 1 62 ? 39.247 -16.298 19.057 1.00 11.00 62 ILE B CA 1
ATOM 2779 C C . ILE B 1 62 ? 40.433 -15.813 19.801 1.00 9.99 62 ILE B C 1
ATOM 2780 O O . ILE B 1 62 ? 41.489 -16.464 19.860 1.00 9.88 62 ILE B O 1
ATOM 2785 N N . ALA B 1 63 ? 40.308 -14.614 20.375 1.00 9.49 63 ALA B N 1
ATOM 2786 C CA . ALA B 1 63 ? 41.196 -14.157 21.416 1.00 10.42 63 ALA B CA 1
ATOM 2787 C C . ALA B 1 63 ? 40.573 -14.399 22.789 1.00 10.74 63 ALA B C 1
ATOM 2788 O O . ALA B 1 63 ? 39.669 -13.656 23.218 1.00 12.18 63 ALA B O 1
ATOM 2790 N N . PRO B 1 64 ? 40.895 -15.505 23.461 1.00 12.13 64 PRO B N 1
ATOM 2791 C CA . PRO B 1 64 ? 40.057 -15.909 24.585 1.00 11.55 64 PRO B CA 1
ATOM 2792 C C . PRO B 1 64 ? 40.280 -15.049 25.862 1.00 12.24 64 PRO B C 1
ATOM 2793 O O . PRO B 1 64 ? 41.407 -14.872 26.306 1.00 13.56 64 PRO B O 1
ATOM 2797 N N . VAL B 1 65 ? 39.196 -14.597 26.462 1.00 12.68 65 VAL B N 1
ATOM 2798 C CA . VAL B 1 65 ? 39.367 -13.703 27.586 1.00 13.06 65 VAL B CA 1
ATOM 2799 C C . VAL B 1 65 ? 39.955 -14.477 28.837 1.00 14.48 65 VAL B C 1
ATOM 2800 O O . VAL B 1 65 ? 40.848 -13.957 29.560 1.00 16.30 65 VAL B O 1
ATOM 2804 N N . VAL B 1 66 ? 39.470 -15.686 29.025 1.00 13.82 66 VAL B N 1
ATOM 2805 C CA . VAL B 1 66 ? 40.071 -16.584 30.013 1.00 15.19 66 VAL B CA 1
ATOM 2806 C C . VAL B 1 66 ? 40.316 -17.948 29.400 1.00 16.20 66 VAL B C 1
ATOM 2807 O O . VAL B 1 66 ? 39.908 -18.237 28.257 1.00 15.03 66 VAL B O 1
ATOM 2811 N N . GLU B 1 67 ? 40.949 -18.828 30.147 1.00 15.57 67 GLU B N 1
ATOM 2812 C CA . GLU B 1 67 ? 41.359 -20.108 29.609 1.00 15.70 67 GLU B CA 1
ATOM 2813 C C . GLU B 1 67 ? 40.392 -21.288 29.646 1.00 15.50 67 GLU B C 1
ATOM 2814 O O . GLU B 1 67 ? 40.530 -22.136 28.871 1.00 16.21 67 GLU B O 1
ATOM 2820 N N . THR B 1 68 ? 39.410 -21.237 30.534 1.00 16.18 68 THR B N 1
ATOM 2821 C CA . THR B 1 68 ? 38.510 -22.343 30.828 1.00 18.02 68 THR B CA 1
ATOM 2822 C C . THR B 1 68 ? 37.218 -22.146 30.031 1.00 18.50 68 THR B C 1
ATOM 2823 O O . THR B 1 68 ? 36.944 -21.023 29.574 1.00 20.90 68 THR B O 1
ATOM 2827 N N . GLY B 1 69 ? 36.471 -23.204 29.845 1.00 16.88 69 GLY B N 1
ATOM 2828 C CA . GLY B 1 69 ? 35.105 -23.089 29.391 1.00 19.81 69 GLY B CA 1
ATOM 2829 C C . GLY B 1 69 ? 34.874 -23.149 27.895 1.00 19.15 69 GLY B C 1
ATOM 2830 O O . GLY B 1 69 ? 33.742 -22.978 27.434 1.00 23.08 69 GLY B O 1
ATOM 2831 N N . TRP B 1 70 ? 35.901 -23.459 27.106 1.00 16.78 70 TRP B N 1
ATOM 2832 C CA . TRP B 1 70 ? 35.759 -23.356 25.647 1.00 16.55 70 TRP B CA 1
ATOM 2833 C C . TRP B 1 70 ? 35.400 -24.661 24.969 1.00 16.94 70 TRP B C 1
ATOM 2834 O O . TRP B 1 70 ? 35.039 -24.693 23.812 1.00 16.05 70 TRP B O 1
ATOM 2845 N N . LYS B 1 71 ? 35.516 -25.775 25.691 1.00 18.01 71 LYS B N 1
ATOM 2846 C CA . LYS B 1 71 ? 35.368 -27.021 24.987 1.00 18.40 71 LYS B CA 1
ATOM 2847 C C . LYS B 1 71 ? 34.030 -27.231 24.260 1.00 18.35 71 LYS B C 1
ATOM 2848 O O . LYS B 1 71 ? 33.992 -27.633 23.090 1.00 16.71 71 LYS B O 1
ATOM 2854 N N . PRO B 1 72 ? 32.926 -26.892 24.904 1.00 18.46 72 PRO B N 1
ATOM 2855 C CA . PRO B 1 72 ? 31.686 -27.131 24.135 1.00 21.17 72 PRO B CA 1
ATOM 2856 C C . PRO B 1 72 ? 31.556 -26.390 22.804 1.00 18.96 72 PRO B C 1
ATOM 2857 O O . PRO B 1 72 ? 31.229 -26.995 21.773 1.00 18.30 72 PRO B O 1
ATOM 2861 N N . VAL B 1 73 ? 31.864 -25.083 22.807 1.00 17.72 73 VAL B N 1
ATOM 2862 C CA . VAL B 1 73 ? 31.804 -24.377 21.546 1.00 18.57 73 VAL B CA 1
ATOM 2863 C C . VAL B 1 73 ? 32.830 -24.812 20.509 1.00 16.48 73 VAL B C 1
ATOM 2864 O O . VAL B 1 73 ? 32.589 -24.763 19.305 1.00 16.95 73 VAL B O 1
ATOM 2868 N N . LEU B 1 74 ? 34.015 -25.221 20.963 1.00 16.03 74 LEU B N 1
ATOM 2869 C CA . LEU B 1 74 ? 35.002 -25.771 20.067 1.00 16.24 74 LEU B CA 1
ATOM 2870 C C . LEU B 1 74 ? 34.578 -27.075 19.427 1.00 16.09 74 LEU B C 1
ATOM 2871 O O . LEU B 1 74 ? 34.811 -27.316 18.237 1.00 15.31 74 LEU B O 1
ATOM 2876 N N . LYS B 1 75 ? 33.869 -27.878 20.170 1.00 19.97 75 LYS B N 1
ATOM 2877 C CA . LYS B 1 75 ? 33.332 -29.113 19.580 1.00 21.40 75 LYS B CA 1
ATOM 2878 C C . LYS B 1 75 ? 32.289 -28.823 18.543 1.00 21.25 75 LYS B C 1
ATOM 2879 O O . LYS B 1 75 ? 32.250 -29.449 17.509 1.00 20.91 75 LYS B O 1
ATOM 2885 N N . GLU B 1 76 ? 31.495 -27.799 18.808 1.00 21.03 76 GLU B N 1
ATOM 2886 C CA . GLU B 1 76 ? 30.521 -27.333 17.779 1.00 22.38 76 GLU B CA 1
ATOM 2887 C C . GLU B 1 76 ? 31.185 -26.870 16.509 1.00 20.48 76 GLU B C 1
ATOM 2888 O O . GLU B 1 76 ? 30.751 -27.158 15.389 1.00 18.72 76 GLU B O 1
ATOM 2894 N N . ALA B 1 77 ? 32.276 -26.101 16.649 1.00 18.72 77 ALA B N 1
ATOM 2895 C CA . ALA B 1 77 ? 33.008 -25.681 15.473 1.00 18.92 77 ALA B CA 1
ATOM 2896 C C . ALA B 1 77 ? 33.633 -26.815 14.689 1.00 18.20 77 ALA B C 1
ATOM 2897 O O . ALA B 1 77 ? 33.655 -26.805 13.452 1.00 18.72 77 ALA B O 1
ATOM 2899 N N . LYS B 1 78 ? 34.149 -27.782 15.415 1.00 20.93 78 LYS B N 1
ATOM 2900 C CA . LYS B 1 78 ? 34.767 -28.954 14.799 1.00 22.08 78 LYS B CA 1
ATOM 2901 C C . LYS B 1 78 ? 33.722 -29.817 14.041 1.00 25.16 78 LYS B C 1
ATOM 2902 O O . LYS B 1 78 ? 34.012 -30.233 12.923 1.00 22.22 78 LYS B O 1
ATOM 2908 N N . ARG B 1 79 ? 32.547 -30.004 14.654 1.00 26.14 79 ARG B N 1
ATOM 2909 C CA . ARG B 1 79 ? 31.408 -30.737 14.023 1.00 29.02 79 ARG B CA 1
ATOM 2910 C C . ARG B 1 79 ? 30.951 -30.046 12.755 1.00 30.66 79 ARG B C 1
ATOM 2911 O O . ARG B 1 79 ? 30.672 -30.725 11.773 1.00 28.93 79 ARG B O 1
ATOM 2919 N N . ALA B 1 80 ? 30.961 -28.703 12.734 1.00 26.10 80 ALA B N 1
ATOM 2920 C CA . ALA B 1 80 ? 30.688 -27.892 11.528 1.00 25.07 80 ALA B CA 1
ATOM 2921 C C . ALA B 1 80 ? 31.813 -27.777 10.537 1.00 23.82 80 ALA B C 1
ATOM 2922 O O . ALA B 1 80 ? 31.644 -27.153 9.482 1.00 25.27 80 ALA B O 1
ATOM 2924 N N . LYS B 1 81 ? 32.987 -28.292 10.896 1.00 22.28 81 LYS B N 1
ATOM 2925 C CA . LYS B 1 81 ? 34.129 -28.310 10.055 1.00 25.43 81 LYS B CA 1
ATOM 2926 C C . LYS B 1 81 ? 34.653 -26.907 9.758 1.00 23.01 81 LYS B C 1
ATOM 2927 O O . LYS B 1 81 ? 35.079 -26.619 8.669 1.00 23.57 81 LYS B O 1
ATOM 2933 N N . ILE B 1 82 ? 34.661 -26.050 10.765 1.00 20.00 82 ILE B N 1
ATOM 2934 C CA . ILE B 1 82 ? 35.155 -24.711 10.591 1.00 17.10 82 ILE B CA 1
ATOM 2935 C C . ILE B 1 82 ? 36.458 -24.654 11.466 1.00 15.60 82 ILE B C 1
ATOM 2936 O O . ILE B 1 82 ? 36.375 -24.915 12.659 1.00 16.96 82 ILE B O 1
ATOM 2941 N N . PRO B 1 83 ? 37.594 -24.360 10.858 1.00 15.41 83 PRO B N 1
ATOM 2942 C CA . PRO B 1 83 ? 38.884 -24.292 11.551 1.00 14.67 83 PRO B CA 1
ATOM 2943 C C . PRO B 1 83 ? 38.896 -23.087 12.500 1.00 16.29 83 PRO B C 1
ATOM 2944 O O . PRO B 1 83 ? 38.308 -22.090 12.171 1.00 15.61 83 PRO B O 1
ATOM 2948 N N . VAL B 1 84 ? 39.524 -23.252 13.666 1.00 13.84 84 VAL B N 1
ATOM 2949 C CA . VAL B 1 84 ? 39.567 -22.265 14.704 1.00 12.14 84 VAL B CA 1
ATOM 2950 C C . VAL B 1 84 ? 41.026 -21.978 15.023 1.00 13.10 84 VAL B C 1
ATOM 2951 O O . VAL B 1 84 ? 41.825 -22.874 15.270 1.00 13.84 84 VAL B O 1
ATOM 2955 N N . VAL B 1 85 ? 41.417 -20.690 14.991 1.00 10.15 85 VAL B N 1
ATOM 2956 C CA . VAL B 1 85 ? 42.737 -20.249 15.343 1.00 10.54 85 VAL B CA 1
ATOM 2957 C C . VAL B 1 85 ? 42.599 -19.462 16.643 1.00 12.01 85 VAL B C 1
ATOM 2958 O O . VAL B 1 85 ? 41.680 -18.607 16.751 1.00 12.92 85 VAL B O 1
ATOM 2962 N N . ILE B 1 86 ? 43.416 -19.798 17.625 1.00 11.62 86 ILE B N 1
ATOM 2963 C CA . ILE B 1 86 ? 43.515 -19.055 18.880 1.00 10.82 86 ILE B CA 1
ATOM 2964 C C . ILE B 1 86 ? 44.576 -17.989 18.718 1.00 11.12 86 ILE B C 1
ATOM 2965 O O . ILE B 1 86 ? 45.688 -18.244 18.203 1.00 10.13 86 ILE B O 1
ATOM 2970 N N . VAL B 1 87 ? 44.311 -16.764 19.181 1.00 11.09 87 VAL B N 1
ATOM 2971 C CA . VAL B 1 87 ? 45.291 -15.716 19.204 1.00 11.11 87 VAL B CA 1
ATOM 2972 C C . VAL B 1 87 ? 45.403 -15.074 20.575 1.00 12.15 87 VAL B C 1
ATOM 2973 O O . VAL B 1 87 ? 44.448 -15.043 21.330 1.00 12.57 87 VAL B O 1
ATOM 2977 N N . ASP B 1 88 ? 46.590 -14.546 20.867 1.00 13.15 88 ASP B N 1
ATOM 2978 C CA . ASP B 1 88 ? 46.834 -13.627 22.011 1.00 14.48 88 ASP B CA 1
ATOM 2979 C C . ASP B 1 88 ? 46.856 -14.530 23.260 1.00 13.27 88 ASP B C 1
ATOM 2980 O O . ASP B 1 88 ? 47.906 -15.106 23.578 1.00 13.60 88 ASP B O 1
ATOM 2985 N N . ARG B 1 89 ? 45.755 -14.737 23.933 1.00 13.28 89 ARG B N 1
ATOM 2986 C CA . ARG B 1 89 ? 45.760 -15.592 25.127 1.00 14.00 89 ARG B CA 1
ATOM 2987 C C . ARG B 1 89 ? 45.608 -17.072 24.749 1.00 14.61 89 ARG B C 1
ATOM 2988 O O . ARG B 1 89 ? 45.680 -17.405 23.544 1.00 13.15 89 ARG B O 1
ATOM 2996 N N . ASN B 1 90 ? 45.488 -17.905 25.788 1.00 13.46 90 ASN B N 1
ATOM 2997 C CA . ASN B 1 90 ? 45.371 -19.339 25.616 1.00 14.24 90 ASN B CA 1
ATOM 2998 C C . ASN B 1 90 ? 44.082 -19.909 26.087 1.00 14.36 90 ASN B C 1
ATOM 2999 O O . ASN B 1 90 ? 43.372 -19.317 26.895 1.00 14.18 90 ASN B O 1
ATOM 3004 N N . ILE B 1 91 ? 43.819 -21.140 25.624 1.00 15.69 91 ILE B N 1
ATOM 3005 C CA . ILE B 1 91 ? 42.684 -21.957 26.119 1.00 19.15 91 ILE B CA 1
ATOM 3006 C C . ILE B 1 91 ? 43.289 -23.194 26.751 1.00 20.31 91 ILE B C 1
ATOM 3007 O O . ILE B 1 91 ? 44.382 -23.617 26.345 1.00 25.83 91 ILE B O 1
ATOM 3012 N N . LYS B 1 92 ? 42.662 -23.699 27.767 1.00 19.24 92 LYS B N 1
ATOM 3013 C CA . LYS B 1 92 ? 43.079 -24.996 28.285 1.00 22.62 92 LYS B CA 1
ATOM 3014 C C . LYS B 1 92 ? 42.035 -25.993 27.848 1.00 19.15 92 LYS B C 1
ATOM 3015 O O . LYS B 1 92 ? 40.873 -25.977 28.258 1.00 20.00 92 LYS B O 1
ATOM 3021 N N . VAL B 1 93 ? 42.418 -26.819 26.869 1.00 18.62 93 VAL B N 1
ATOM 3022 C CA . VAL B 1 93 ? 41.534 -27.903 26.447 1.00 21.73 93 VAL B CA 1
ATOM 3023 C C . VAL B 1 93 ? 42.298 -29.221 26.488 1.00 23.86 93 VAL B C 1
ATOM 3024 O O . VAL B 1 93 ? 43.512 -29.238 26.425 1.00 26.71 93 VAL B O 1
ATOM 3028 N N . ASP B 1 94 ? 41.563 -30.297 26.442 1.00 24.05 94 ASP B N 1
ATOM 3029 C CA . ASP B 1 94 ? 42.112 -31.624 26.531 1.00 27.46 94 ASP B CA 1
ATOM 3030 C C . ASP B 1 94 ? 42.618 -32.271 25.258 1.00 28.09 94 ASP B C 1
ATOM 3031 O O . ASP B 1 94 ? 43.430 -33.160 25.312 1.00 27.68 94 ASP B O 1
ATOM 3036 N N . ASP B 1 95 ? 42.190 -31.741 24.132 1.00 22.72 95 ASP B N 1
ATOM 3037 C CA . ASP B 1 95 ? 42.408 -32.329 22.837 1.00 22.90 95 ASP B CA 1
ATOM 3038 C C . ASP B 1 95 ? 42.778 -31.210 21.865 1.00 20.13 95 ASP B C 1
ATOM 3039 O O . ASP B 1 95 ? 41.964 -30.396 21.505 1.00 20.04 95 ASP B O 1
ATOM 3044 N N . ASP B 1 96 ? 44.034 -31.187 21.480 1.00 19.46 96 ASP B N 1
ATOM 3045 C CA . ASP B 1 96 ? 44.501 -30.107 20.585 1.00 20.77 96 ASP B CA 1
ATOM 3046 C C . ASP B 1 96 ? 44.015 -30.205 19.141 1.00 20.66 96 ASP B C 1
ATOM 3047 O O . ASP B 1 96 ? 44.290 -29.307 18.375 1.00 17.77 96 ASP B O 1
ATOM 3052 N N . SER B 1 97 ? 43.228 -31.232 18.788 1.00 19.38 97 SER B N 1
ATOM 3053 C CA . SER B 1 97 ? 42.516 -31.286 17.517 1.00 20.97 97 SER B CA 1
ATOM 3054 C C . SER B 1 97 ? 41.321 -30.329 17.514 1.00 19.57 97 SER B C 1
ATOM 3055 O O . SER B 1 97 ? 40.736 -30.156 16.499 1.00 20.66 97 SER B O 1
ATOM 3058 N N . LEU B 1 98 ? 40.975 -29.705 18.644 1.00 16.01 98 LEU B N 1
ATOM 3059 C CA . LEU B 1 98 ? 39.876 -28.712 18.719 1.00 16.31 98 LEU B CA 1
ATOM 3060 C C . LEU B 1 98 ? 40.242 -27.328 18.152 1.00 16.03 98 LEU B C 1
ATOM 3061 O O . LEU B 1 98 ? 39.392 -26.405 18.131 1.00 15.70 98 LEU B O 1
ATOM 3066 N N . PHE B 1 99 ? 41.495 -27.146 17.737 1.00 14.26 99 PHE B N 1
ATOM 3067 C CA . PHE B 1 99 ? 41.924 -25.883 17.136 1.00 13.77 99 PHE B CA 1
ATOM 3068 C C . PHE B 1 99 ? 43.021 -26.191 16.094 1.00 15.24 99 PHE B C 1
ATOM 3069 O O . PHE B 1 99 ? 43.718 -27.253 16.105 1.00 15.79 99 PHE B O 1
ATOM 3077 N N . LEU B 1 100 ? 43.143 -25.283 15.133 1.00 13.31 100 LEU B N 1
ATOM 3078 C CA . LEU B 1 100 ? 44.129 -25.402 14.075 1.00 13.99 100 LEU B CA 1
ATOM 3079 C C . LEU B 1 100 ? 45.530 -25.024 14.538 1.00 12.51 100 LEU B C 1
ATOM 3080 O O . LEU B 1 100 ? 46.501 -25.771 14.333 1.00 14.28 100 LEU B O 1
ATOM 3085 N N . THR B 1 101 ? 45.665 -23.840 15.164 1.00 12.26 101 THR B N 1
ATOM 3086 C CA . THR B 1 101 ? 46.893 -23.367 15.670 1.00 12.22 101 THR B CA 1
ATOM 3087 C C . THR B 1 101 ? 46.603 -22.196 16.580 1.00 11.79 101 THR B C 1
ATOM 3088 O O . THR B 1 101 ? 45.443 -21.760 16.674 1.00 10.70 101 THR B O 1
ATOM 3092 N N . ARG B 1 102 ? 47.631 -21.826 17.352 1.00 11.73 102 ARG B N 1
ATOM 3093 C CA . ARG B 1 102 ? 47.607 -20.655 18.184 1.00 11.68 102 ARG B CA 1
ATOM 3094 C C . ARG B 1 102 ? 48.777 -19.747 17.777 1.00 13.77 102 ARG B C 1
ATOM 3095 O O . ARG B 1 102 ? 49.914 -20.213 17.617 1.00 12.90 102 ARG B O 1
ATOM 3103 N N . ILE B 1 103 ? 48.516 -18.430 17.651 1.00 12.53 103 ILE B N 1
ATOM 3104 C CA . ILE B 1 103 ? 49.467 -17.385 17.344 1.00 14.88 103 ILE B CA 1
ATOM 3105 C C . ILE B 1 103 ? 49.590 -16.513 18.579 1.00 13.90 103 ILE B C 1
ATOM 3106 O O . ILE B 1 103 ? 48.617 -15.928 19.057 1.00 14.12 103 ILE B O 1
ATOM 3111 N N . ALA B 1 104 ? 50.780 -16.445 19.139 1.00 12.97 104 ALA B N 1
ATOM 3112 C CA . ALA B 1 104 ? 50.924 -15.808 20.440 1.00 13.09 104 ALA B CA 1
ATOM 3113 C C . ALA B 1 104 ? 52.368 -15.407 20.730 1.00 16.29 104 ALA B C 1
ATOM 3114 O O . ALA B 1 104 ? 53.262 -16.043 20.224 1.00 18.86 104 ALA B O 1
ATOM 3116 N N . SER B 1 105 ? 52.560 -14.390 21.570 1.00 13.19 105 SER B N 1
ATOM 3117 C CA . SER B 1 105 ? 53.887 -14.170 22.181 1.00 15.27 105 SER B CA 1
ATOM 3118 C C . SER B 1 105 ? 54.024 -15.151 23.381 1.00 15.72 105 SER B C 1
ATOM 3119 O O . SER B 1 105 ? 53.038 -15.765 23.829 1.00 15.65 105 SER B O 1
ATOM 3122 N N . ASP B 1 106 ? 55.223 -15.259 23.918 1.00 15.84 106 ASP B N 1
ATOM 3123 C CA . ASP B 1 106 ? 55.503 -16.051 25.104 1.00 15.88 106 ASP B CA 1
ATOM 3124 C C . ASP B 1 106 ? 55.428 -15.076 26.260 1.00 14.51 106 ASP B C 1
ATOM 3125 O O . ASP B 1 106 ? 56.354 -14.319 26.598 1.00 14.39 106 ASP B O 1
ATOM 3130 N N . PHE B 1 107 ? 54.291 -15.113 26.938 1.00 15.27 107 PHE B N 1
ATOM 3131 C CA . PHE B 1 107 ? 54.081 -14.181 28.020 1.00 14.58 107 PHE B CA 1
ATOM 3132 C C . PHE B 1 107 ? 55.062 -14.423 29.210 1.00 14.53 107 PHE B C 1
ATOM 3133 O O . PHE B 1 107 ? 55.427 -13.495 29.898 1.00 14.34 107 PHE B O 1
ATOM 3141 N N . SER B 1 108 ? 55.473 -15.679 29.415 1.00 15.12 108 SER B N 1
ATOM 3142 C CA . SER B 1 108 ? 56.464 -15.954 30.484 1.00 16.36 108 SER B CA 1
ATOM 3143 C C . SER B 1 108 ? 57.840 -15.363 30.157 1.00 15.93 108 SER B C 1
ATOM 3144 O O . SER B 1 108 ? 58.489 -14.813 31.020 1.00 16.93 108 SER B O 1
ATOM 3147 N N . GLU B 1 109 ? 58.190 -15.377 28.893 1.00 15.15 109 GLU B N 1
ATOM 3148 C CA . GLU B 1 109 ? 59.430 -14.744 28.427 1.00 16.64 109 GLU B CA 1
ATOM 3149 C C . GLU B 1 109 ? 59.338 -13.251 28.593 1.00 17.17 109 GLU B C 1
ATOM 3150 O O . GLU B 1 109 ? 60.296 -12.618 28.996 1.00 15.15 109 GLU B O 1
ATOM 3156 N N . GLU B 1 110 ? 58.172 -12.659 28.291 1.00 16.53 110 GLU B N 1
ATOM 3157 C CA . GLU B 1 110 ? 57.958 -11.228 28.622 1.00 14.96 110 GLU B CA 1
ATOM 3158 C C . GLU B 1 110 ? 58.258 -10.895 30.079 1.00 17.89 110 GLU B C 1
ATOM 3159 O O . GLU B 1 110 ? 58.982 -9.915 30.401 1.00 15.15 110 GLU B O 1
ATOM 3165 N N . GLY B 1 111 ? 57.674 -11.684 30.960 1.00 15.45 111 GLY B N 1
ATOM 3166 C CA . GLY B 1 111 ? 57.887 -11.494 32.390 1.00 15.38 111 GLY B CA 1
ATOM 3167 C C . GLY B 1 111 ? 59.357 -11.691 32.761 1.00 14.27 111 GLY B C 1
ATOM 3168 O O . GLY B 1 111 ? 59.877 -10.951 33.573 1.00 15.32 111 GLY B O 1
ATOM 3169 N N . ARG B 1 112 ? 60.013 -12.713 32.174 1.00 17.27 112 ARG B N 1
ATOM 3170 C CA . ARG B 1 112 ? 61.450 -12.949 32.431 1.00 17.39 112 ARG B CA 1
ATOM 3171 C C . ARG B 1 112 ? 62.318 -11.810 31.966 1.00 18.20 112 ARG B C 1
ATOM 3172 O O . ARG B 1 112 ? 63.153 -11.337 32.711 1.00 17.07 112 ARG B O 1
ATOM 3180 N N . LYS B 1 113 ? 62.075 -11.295 30.753 1.00 15.19 113 LYS B N 1
ATOM 3181 C CA . LYS B 1 113 ? 62.902 -10.273 30.170 1.00 17.77 113 LYS B CA 1
ATOM 3182 C C . LYS B 1 113 ? 62.782 -8.982 30.977 1.00 16.54 113 LYS B C 1
ATOM 3183 O O . LYS B 1 113 ? 63.785 -8.304 31.247 1.00 16.27 113 LYS B O 1
ATOM 3189 N N . ILE B 1 114 ? 61.562 -8.607 31.417 1.00 16.77 114 ILE B N 1
ATOM 3190 C CA . ILE B 1 114 ? 61.371 -7.362 32.082 1.00 15.92 114 ILE B CA 1
ATOM 3191 C C . ILE B 1 114 ? 61.910 -7.521 33.528 1.00 17.33 114 ILE B C 1
ATOM 3192 O O . ILE B 1 114 ? 62.480 -6.576 34.149 1.00 17.53 114 ILE B O 1
ATOM 3197 N N . GLY B 1 115 ? 61.724 -8.704 34.049 1.00 14.90 115 GLY B N 1
ATOM 3198 C CA . GLY B 1 115 ? 62.265 -9.017 35.365 1.00 17.18 115 GLY B CA 1
ATOM 3199 C C . GLY B 1 115 ? 63.809 -8.910 35.343 1.00 17.09 115 GLY B C 1
ATOM 3200 O O . GLY B 1 115 ? 64.413 -8.270 36.246 1.00 18.61 115 GLY B O 1
ATOM 3201 N N . GLN B 1 116 ? 64.437 -9.526 34.359 1.00 18.92 116 GLN B N 1
ATOM 3202 C CA . GLN B 1 116 ? 65.908 -9.475 34.288 1.00 18.02 116 GLN B CA 1
ATOM 3203 C C . GLN B 1 116 ? 66.368 -8.052 34.129 1.00 19.68 116 GLN B C 1
ATOM 3204 O O . GLN B 1 116 ? 67.331 -7.647 34.780 1.00 21.08 116 GLN B O 1
ATOM 3210 N N . TRP B 1 117 ? 65.678 -7.254 33.281 1.00 16.80 117 TRP B N 1
ATOM 3211 C CA . TRP B 1 117 ? 65.998 -5.834 33.099 1.00 18.31 117 TRP B CA 1
ATOM 3212 C C . TRP B 1 117 ? 65.988 -5.108 34.431 1.00 19.73 117 TRP B C 1
ATOM 3213 O O . TRP B 1 117 ? 66.912 -4.346 34.779 1.00 18.97 117 TRP B O 1
ATOM 3224 N N . LEU B 1 118 ? 64.952 -5.367 35.219 1.00 17.83 118 LEU B N 1
ATOM 3225 C CA . LEU B 1 118 ? 64.788 -4.648 36.457 1.00 17.65 118 LEU B CA 1
ATOM 3226 C C . LEU B 1 118 ? 65.887 -5.138 37.479 1.00 16.86 118 LEU B C 1
ATOM 3227 O O . LEU B 1 118 ? 66.409 -4.343 38.265 1.00 18.70 118 LEU B O 1
ATOM 3232 N N . MET B 1 119 ? 66.248 -6.441 37.415 1.00 18.12 119 MET B N 1
ATOM 3233 C CA . MET B 1 119 ? 67.375 -6.921 38.293 1.00 19.24 119 MET B CA 1
ATOM 3234 C C . MET B 1 119 ? 68.687 -6.294 37.889 1.00 20.93 119 MET B C 1
ATOM 3235 O O . MET B 1 119 ? 69.454 -5.884 38.759 1.00 22.60 119 MET B O 1
ATOM 3240 N N . ASP B 1 120 ? 68.993 -6.239 36.589 1.00 21.27 120 ASP B N 1
ATOM 3241 C CA . ASP B 1 120 ? 70.223 -5.578 36.172 1.00 23.88 120 ASP B CA 1
ATOM 3242 C C . ASP B 1 120 ? 70.256 -4.105 36.607 1.00 23.42 120 ASP B C 1
ATOM 3243 O O . ASP B 1 120 ? 71.311 -3.533 36.978 1.00 22.49 120 ASP B O 1
ATOM 3248 N N . LYS B 1 121 ? 69.129 -3.417 36.492 1.00 22.16 121 LYS B N 1
ATOM 3249 C CA . LYS B 1 121 ? 69.038 -2.025 36.829 1.00 19.59 121 LYS B CA 1
ATOM 3250 C C . LYS B 1 121 ? 69.300 -1.727 38.276 1.00 24.74 121 LYS B C 1
ATOM 3251 O O . LYS B 1 121 ? 69.881 -0.645 38.619 1.00 23.64 121 LYS B O 1
ATOM 3257 N N . THR B 1 122 ? 68.784 -2.606 39.119 1.00 20.45 122 THR B N 1
ATOM 3258 C CA . THR B 1 122 ? 68.786 -2.365 40.571 1.00 20.12 122 THR B CA 1
ATOM 3259 C C . THR B 1 122 ? 69.873 -3.190 41.229 1.00 19.56 122 THR B C 1
ATOM 3260 O O . THR B 1 122 ? 69.889 -3.267 42.446 1.00 21.54 122 THR B O 1
ATOM 3264 N N . GLN B 1 123 ? 70.765 -3.825 40.447 1.00 21.17 123 GLN B N 1
ATOM 3265 C CA . GLN B 1 123 ? 71.734 -4.769 40.991 1.00 22.47 123 GLN B CA 1
ATOM 3266 C C . GLN B 1 123 ? 71.105 -5.778 41.972 1.00 23.45 123 GLN B C 1
ATOM 3267 O O . GLN B 1 123 ? 71.676 -6.146 43.025 1.00 25.48 123 GLN B O 1
ATOM 3273 N N . GLY B 1 124 ? 69.881 -6.185 41.675 1.00 21.62 124 GLY B N 1
ATOM 3274 C CA . GLY B 1 124 ? 69.225 -7.231 42.422 1.00 22.20 124 GLY B CA 1
ATOM 3275 C C . GLY B 1 124 ? 68.703 -6.823 43.787 1.00 20.96 124 GLY B C 1
ATOM 3276 O O . GLY B 1 124 ? 68.363 -7.724 44.603 1.00 24.94 124 GLY B O 1
ATOM 3277 N N . ASN B 1 125 ? 68.566 -5.540 44.024 1.00 22.30 125 ASN B N 1
ATOM 3278 C CA . ASN B 1 125 ? 68.159 -5.029 45.333 1.00 26.92 125 ASN B CA 1
ATOM 3279 C C . ASN B 1 125 ? 66.967 -4.155 45.153 1.00 26.87 125 ASN B C 1
ATOM 3280 O O . ASN B 1 125 ? 67.118 -3.031 44.663 1.00 25.03 125 ASN B O 1
ATOM 3285 N N . CYS B 1 126 ? 65.775 -4.706 45.418 1.00 24.58 126 CYS B N 1
ATOM 3286 C CA . CYS B 1 126 ? 64.544 -4.062 44.973 1.00 24.99 126 CYS B CA 1
ATOM 3287 C C . CYS B 1 126 ? 63.287 -4.590 45.642 1.00 23.36 126 CYS B C 1
ATOM 3288 O O . CYS B 1 126 ? 62.955 -5.760 45.474 1.00 24.50 126 CYS B O 1
ATOM 3291 N N . ASP B 1 127 ? 62.570 -3.725 46.358 1.00 22.76 127 ASP B N 1
ATOM 3292 C CA . ASP B 1 127 ? 61.229 -4.040 46.833 1.00 22.72 127 ASP B CA 1
ATOM 3293 C C . ASP B 1 127 ? 60.205 -3.623 45.794 1.00 21.65 127 ASP B C 1
ATOM 3294 O O . ASP B 1 127 ? 60.155 -2.500 45.409 1.00 24.10 127 ASP B O 1
ATOM 3299 N N . ILE B 1 128 ? 59.337 -4.543 45.391 1.00 21.26 128 ILE B N 1
ATOM 3300 C CA . ILE B 1 128 ? 58.538 -4.362 44.155 1.00 19.38 128 ILE B CA 1
ATOM 3301 C C . ILE B 1 128 ? 57.066 -4.429 44.501 1.00 19.69 128 ILE B C 1
ATOM 3302 O O . ILE B 1 128 ? 56.640 -5.307 45.268 1.00 19.52 128 ILE B O 1
ATOM 3307 N N . ALA B 1 129 ? 56.289 -3.519 43.921 1.00 19.33 129 ALA B N 1
ATOM 3308 C CA . ALA B 1 129 ? 54.823 -3.601 43.986 1.00 19.43 129 ALA B CA 1
ATOM 3309 C C . ALA B 1 129 ? 54.300 -4.103 42.630 1.00 19.26 129 ALA B C 1
ATOM 3310 O O . ALA B 1 129 ? 54.692 -3.565 41.605 1.00 17.99 129 ALA B O 1
ATOM 3312 N N . GLU B 1 130 ? 53.463 -5.143 42.676 1.00 18.24 130 GLU B N 1
ATOM 3313 C CA . GLU B 1 130 ? 52.916 -5.788 41.471 1.00 18.53 130 GLU B CA 1
ATOM 3314 C C . GLU B 1 130 ? 51.477 -5.387 41.195 1.00 19.72 130 GLU B C 1
ATOM 3315 O O . GLU B 1 130 ? 50.582 -5.596 42.011 1.00 22.31 130 GLU B O 1
ATOM 3321 N N . LEU B 1 131 ? 51.231 -4.793 40.026 1.00 19.18 131 LEU B N 1
ATOM 3322 C CA . LEU B 1 131 ? 49.871 -4.615 39.543 1.00 18.45 131 LEU B CA 1
ATOM 3323 C C . LEU B 1 131 ? 49.546 -5.719 38.517 1.00 20.45 131 LEU B C 1
ATOM 3324 O O . LEU B 1 131 ? 50.061 -5.769 37.378 1.00 16.59 131 LEU B O 1
ATOM 3329 N N . GLN B 1 132 ? 48.657 -6.634 38.914 1.00 21.54 132 GLN B N 1
ATOM 3330 C CA . GLN B 1 132 ? 48.364 -7.796 38.098 1.00 19.19 132 GLN B CA 1
ATOM 3331 C C . GLN B 1 132 ? 47.253 -7.503 37.111 1.00 18.79 132 GLN B C 1
ATOM 3332 O O . GLN B 1 132 ? 46.415 -6.710 37.355 1.00 17.68 132 GLN B O 1
ATOM 3338 N N . GLY B 1 133 ? 47.224 -8.260 36.004 1.00 16.25 133 GLY B N 1
ATOM 3339 C CA . GLY B 1 133 ? 46.165 -8.196 35.032 1.00 17.53 133 GLY B CA 1
ATOM 3340 C C . GLY B 1 133 ? 44.952 -8.957 35.542 1.00 19.42 133 GLY B C 1
ATOM 3341 O O . GLY B 1 133 ? 44.926 -9.400 36.705 1.00 18.48 133 GLY B O 1
ATOM 3342 N N . THR B 1 134 ? 44.014 -9.165 34.622 1.00 19.62 134 THR B N 1
ATOM 3343 C CA . THR B 1 134 ? 42.749 -9.845 35.013 1.00 22.92 134 THR B CA 1
ATOM 3344 C C . THR B 1 134 ? 42.941 -11.295 35.406 1.00 22.35 134 THR B C 1
ATOM 3345 O O . THR B 1 134 ? 43.753 -12.057 34.853 1.00 20.75 134 THR B O 1
ATOM 3349 N N . VAL B 1 135 ? 42.116 -11.708 36.366 1.00 25.83 135 VAL B N 1
ATOM 3350 C CA . VAL B 1 135 ? 42.098 -13.111 36.803 1.00 27.38 135 VAL B CA 1
ATOM 3351 C C . VAL B 1 135 ? 41.715 -14.095 35.704 1.00 26.59 135 VAL B C 1
ATOM 3352 O O . VAL B 1 135 ? 40.744 -13.942 34.899 1.00 27.48 135 VAL B O 1
ATOM 3356 N N . GLY B 1 136 ? 42.557 -15.101 35.554 1.00 25.79 136 GLY B N 1
ATOM 3357 C CA . GLY B 1 136 ? 42.327 -16.085 34.544 1.00 23.10 136 GLY B CA 1
ATOM 3358 C C . GLY B 1 136 ? 42.890 -15.793 33.173 1.00 21.26 136 GLY B C 1
ATOM 3359 O O . GLY B 1 136 ? 42.776 -16.646 32.308 1.00 22.93 136 GLY B O 1
ATOM 3360 N N . ALA B 1 137 ? 43.474 -14.595 32.986 1.00 19.74 137 ALA B N 1
ATOM 3361 C CA . ALA B 1 137 ? 44.054 -14.230 31.718 1.00 18.57 137 ALA B CA 1
ATOM 3362 C C . ALA B 1 137 ? 45.417 -14.849 31.642 1.00 16.23 137 ALA B C 1
ATOM 3363 O O . ALA B 1 137 ? 46.208 -14.721 32.583 1.00 17.70 137 ALA B O 1
ATOM 3365 N N . THR B 1 138 ? 45.652 -15.564 30.551 1.00 16.46 138 THR B N 1
ATOM 3366 C CA . THR B 1 138 ? 46.969 -16.175 30.293 1.00 16.61 138 THR B CA 1
ATOM 3367 C C . THR B 1 138 ? 48.102 -15.155 30.462 1.00 15.98 138 THR B C 1
ATOM 3368 O O . THR B 1 138 ? 49.194 -15.462 30.989 1.00 16.02 138 THR B O 1
ATOM 3372 N N . ALA B 1 139 ? 47.863 -13.957 29.936 1.00 16.02 139 ALA B N 1
ATOM 3373 C CA . ALA B 1 139 ? 48.844 -12.900 29.993 1.00 17.62 139 ALA B CA 1
ATOM 3374 C C . ALA B 1 139 ? 49.271 -12.579 31.429 1.00 18.64 139 ALA B C 1
ATOM 3375 O O . ALA B 1 139 ? 50.490 -12.463 31.686 1.00 19.87 139 ALA B O 1
ATOM 3377 N N . ALA B 1 140 ? 48.311 -12.468 32.368 1.00 17.52 140 ALA B N 1
ATOM 3378 C CA . ALA B 1 140 ? 48.633 -12.164 33.775 1.00 17.80 140 ALA B CA 1
ATOM 3379 C C . ALA B 1 140 ? 49.335 -13.341 34.438 1.00 19.80 140 ALA B C 1
ATOM 3380 O O . ALA B 1 140 ? 50.405 -13.201 35.068 1.00 19.66 140 ALA B O 1
ATOM 3382 N N . ILE B 1 141 ? 48.791 -14.531 34.250 1.00 18.37 141 ILE B N 1
ATOM 3383 C CA . ILE B 1 141 ? 49.315 -15.719 34.961 1.00 18.52 141 ILE B CA 1
ATOM 3384 C C . ILE B 1 141 ? 50.785 -15.972 34.559 1.00 18.91 141 ILE B C 1
ATOM 3385 O O . ILE B 1 141 ? 51.669 -16.227 35.387 1.00 17.21 141 ILE B O 1
ATOM 3390 N N . ASP B 1 142 ? 51.024 -15.932 33.251 1.00 15.76 142 ASP B N 1
ATOM 3391 C CA . ASP B 1 142 ? 52.302 -16.348 32.668 1.00 17.48 142 ASP B CA 1
ATOM 3392 C C . ASP B 1 142 ? 53.338 -15.224 32.840 1.00 18.52 142 ASP B C 1
ATOM 3393 O O . ASP B 1 142 ? 54.531 -15.529 33.022 1.00 16.52 142 ASP B O 1
ATOM 3398 N N . ARG B 1 143 ? 52.934 -13.951 32.767 1.00 18.05 143 ARG B N 1
ATOM 3399 C CA . ARG B 1 143 ? 53.896 -12.896 33.026 1.00 16.17 143 ARG B CA 1
ATOM 3400 C C . ARG B 1 143 ? 54.396 -12.987 34.454 1.00 15.94 143 ARG B C 1
ATOM 3401 O O . ARG B 1 143 ? 55.600 -12.787 34.712 1.00 16.36 143 ARG B O 1
ATOM 3409 N N . ALA B 1 144 ? 53.462 -13.270 35.375 1.00 15.38 144 ALA B N 1
ATOM 3410 C CA . ALA B 1 144 ? 53.817 -13.408 36.776 1.00 17.17 144 ALA B CA 1
ATOM 3411 C C . ALA B 1 144 ? 54.757 -14.593 36.969 1.00 18.38 144 ALA B C 1
ATOM 3412 O O . ALA B 1 144 ? 55.799 -14.447 37.649 1.00 18.78 144 ALA B O 1
ATOM 3414 N N . ALA B 1 145 ? 54.476 -15.707 36.349 1.00 19.75 145 ALA B N 1
ATOM 3415 C CA . ALA B 1 145 ? 55.360 -16.889 36.462 1.00 18.68 145 ALA B CA 1
ATOM 3416 C C . ALA B 1 145 ? 56.780 -16.584 35.988 1.00 19.84 145 ALA B C 1
ATOM 3417 O O . ALA B 1 145 ? 57.783 -16.870 36.702 1.00 19.64 145 ALA B O 1
ATOM 3419 N N . GLY B 1 146 ? 56.889 -15.906 34.842 1.00 17.05 146 GLY B N 1
ATOM 3420 C CA . GLY B 1 146 ? 58.204 -15.605 34.317 1.00 16.56 146 GLY B CA 1
ATOM 3421 C C . GLY B 1 146 ? 58.986 -14.596 35.155 1.00 17.47 146 GLY B C 1
ATOM 3422 O O . GLY B 1 146 ? 60.185 -14.764 35.389 1.00 16.14 146 GLY B O 1
ATOM 3423 N N . PHE B 1 147 ? 58.339 -13.538 35.593 1.00 17.00 147 PHE B N 1
ATOM 3424 C CA . PHE B 1 147 ? 58.984 -12.499 36.423 1.00 17.27 147 PHE B CA 1
ATOM 3425 C C . PHE B 1 147 ? 59.464 -13.119 37.733 1.00 18.72 147 PHE B C 1
ATOM 3426 O O . PHE B 1 147 ? 60.587 -12.834 38.204 1.00 19.00 147 PHE B O 1
ATOM 3434 N N . ASN B 1 148 ? 58.579 -13.918 38.324 1.00 18.45 148 ASN B N 1
ATOM 3435 C CA . ASN B 1 148 ? 58.878 -14.559 39.606 1.00 17.98 148 ASN B CA 1
ATOM 3436 C C . ASN B 1 148 ? 60.034 -15.541 39.485 1.00 21.43 148 ASN B C 1
ATOM 3437 O O . ASN B 1 148 ? 60.857 -15.623 40.389 1.00 21.33 148 ASN B O 1
ATOM 3442 N N . GLN B 1 149 ? 60.135 -16.242 38.372 1.00 20.25 149 GLN B N 1
ATOM 3443 C CA . GLN B 1 149 ? 61.243 -17.118 38.119 1.00 21.79 149 GLN B CA 1
ATOM 3444 C C . GLN B 1 149 ? 62.580 -16.380 38.130 1.00 23.45 149 GLN B C 1
ATOM 3445 O O . GLN B 1 149 ? 63.551 -16.920 38.677 1.00 22.07 149 GLN B O 1
ATOM 3451 N N . VAL B 1 150 ? 62.651 -15.136 37.608 1.00 19.10 150 VAL B N 1
ATOM 3452 C CA . VAL B 1 150 ? 63.908 -14.422 37.558 1.00 20.09 150 VAL B CA 1
ATOM 3453 C C . VAL B 1 150 ? 64.190 -13.875 38.915 1.00 22.31 150 VAL B C 1
ATOM 3454 O O . VAL B 1 150 ? 65.306 -14.069 39.417 1.00 22.45 150 VAL B O 1
ATOM 3458 N N . ILE B 1 151 ? 63.072 -13.394 39.550 1.00 21.81 151 ILE B N 1
ATOM 3459 C CA . ILE B 1 151 ? 63.457 -12.686 40.749 1.00 24.81 151 ILE B CA 1
ATOM 3460 C C . ILE B 1 151 ? 63.813 -13.651 41.946 1.00 24.33 151 ILE B C 1
ATOM 3461 O O . ILE B 1 151 ? 64.592 -13.277 42.883 1.00 24.63 151 ILE B O 1
ATOM 3466 N N . ALA B 1 152 ? 63.388 -14.873 41.804 1.00 24.22 152 ALA B N 1
ATOM 3467 C CA . ALA B 1 152 ? 63.738 -15.962 42.756 1.00 26.20 152 ALA B CA 1
ATOM 3468 C C . ALA B 1 152 ? 65.249 -16.215 42.937 1.00 28.13 152 ALA B C 1
ATOM 3469 O O . ALA B 1 152 ? 65.667 -16.705 43.989 1.00 27.97 152 ALA B O 1
ATOM 3471 N N . ASN B 1 153 ? 66.042 -15.880 41.929 1.00 24.68 153 ASN B N 1
ATOM 3472 C CA . ASN B 1 153 ? 67.482 -15.984 41.955 1.00 28.33 153 ASN B CA 1
ATOM 3473 C C . ASN B 1 153 ? 68.199 -14.816 42.647 1.00 27.54 153 ASN B C 1
ATOM 3474 O O . ASN B 1 153 ? 69.448 -14.802 42.661 1.00 27.14 153 ASN B O 1
ATOM 3479 N N . TYR B 1 154 ? 67.445 -13.827 43.151 1.00 23.81 154 TYR B N 1
ATOM 3480 C CA . TYR B 1 154 ? 67.999 -12.589 43.713 1.00 24.59 154 TYR B CA 1
ATOM 3481 C C . TYR B 1 154 ? 67.431 -12.414 45.131 1.00 26.61 154 TYR B C 1
ATOM 3482 O O . TYR B 1 154 ? 66.298 -11.924 45.294 1.00 25.21 154 TYR B O 1
ATOM 3491 N N . PRO B 1 155 ? 68.217 -12.800 46.172 1.00 28.86 155 PRO B N 1
ATOM 3492 C CA . PRO B 1 155 ? 67.692 -12.756 47.540 1.00 28.99 155 PRO B CA 1
ATOM 3493 C C . PRO B 1 155 ? 67.246 -11.389 48.025 1.00 26.40 155 PRO B C 1
ATOM 3494 O O . PRO B 1 155 ? 66.363 -11.305 48.833 1.00 26.94 155 PRO B O 1
ATOM 3498 N N . ASN B 1 156 ? 67.832 -10.312 47.542 1.00 23.33 156 ASN B N 1
ATOM 3499 C CA . ASN B 1 156 ? 67.415 -8.970 47.947 1.00 24.70 156 ASN B CA 1
ATOM 3500 C C . ASN B 1 156 ? 66.301 -8.326 47.051 1.00 23.34 156 ASN B C 1
ATOM 3501 O O . ASN B 1 156 ? 66.056 -7.151 47.141 1.00 24.87 156 ASN B O 1
ATOM 3506 N N . ALA B 1 157 ? 65.609 -9.143 46.240 1.00 23.27 157 ALA B N 1
ATOM 3507 C CA . ALA B 1 157 ? 64.484 -8.650 45.442 1.00 23.10 157 ALA B CA 1
ATOM 3508 C C . ALA B 1 157 ? 63.275 -9.355 46.002 1.00 22.83 157 ALA B C 1
ATOM 3509 O O . ALA B 1 157 ? 63.312 -10.583 46.233 1.00 25.80 157 ALA B O 1
ATOM 3511 N N . LYS B 1 158 ? 62.217 -8.604 46.219 1.00 21.73 158 LYS B N 1
ATOM 3512 C CA . LYS B 1 158 ? 60.995 -9.162 46.732 1.00 23.73 158 LYS B CA 1
ATOM 3513 C C . LYS B 1 158 ? 59.806 -8.416 46.206 1.00 20.74 158 LYS B C 1
ATOM 3514 O O . LYS B 1 158 ? 59.814 -7.179 46.179 1.00 22.11 158 LYS B O 1
ATOM 3520 N N . ILE B 1 159 ? 58.717 -9.129 45.968 1.00 22.92 159 ILE B N 1
ATOM 3521 C CA . ILE B 1 159 ? 57.451 -8.480 45.675 1.00 22.78 159 ILE B CA 1
ATOM 3522 C C . ILE B 1 159 ? 56.771 -8.333 47.048 1.00 25.54 159 ILE B C 1
ATOM 3523 O O . ILE B 1 159 ? 56.409 -9.267 47.645 1.00 23.49 159 ILE B O 1
ATOM 3528 N N . VAL B 1 160 ? 56.626 -7.106 47.483 1.00 25.69 160 VAL B N 1
ATOM 3529 C CA . VAL B 1 160 ? 56.034 -6.822 48.766 1.00 27.75 160 VAL B CA 1
ATOM 3530 C C . VAL B 1 160 ? 54.540 -6.627 48.728 1.00 30.89 160 VAL B C 1
ATOM 3531 O O . VAL B 1 160 ? 53.910 -6.862 49.718 1.00 29.93 160 VAL B O 1
ATOM 3535 N N . ARG B 1 161 ? 53.997 -6.185 47.598 1.00 26.83 161 ARG B N 1
ATOM 3536 C CA . ARG B 1 161 ? 52.549 -5.975 47.417 1.00 27.33 161 ARG B CA 1
ATOM 3537 C C . ARG B 1 161 ? 52.159 -6.471 46.031 1.00 25.84 161 ARG B C 1
ATOM 3538 O O . ARG B 1 161 ? 52.893 -6.313 45.139 1.00 19.86 161 ARG B O 1
ATOM 3546 N N . SER B 1 162 ? 50.969 -7.056 45.920 1.00 22.80 162 SER B N 1
ATOM 3547 C CA . SER B 1 162 ? 50.464 -7.571 44.653 1.00 21.13 162 SER B CA 1
ATOM 3548 C C . SER B 1 162 ? 48.937 -7.624 44.662 1.00 21.89 162 SER B C 1
ATOM 3549 O O . SER B 1 162 ? 48.333 -8.208 45.562 1.00 22.42 162 SER B O 1
ATOM 3552 N N . GLN B 1 163 ? 48.320 -7.010 43.657 1.00 22.87 163 GLN B N 1
ATOM 3553 C CA . GLN B 1 163 ? 46.851 -6.976 43.543 1.00 23.80 163 GLN B CA 1
ATOM 3554 C C . GLN B 1 163 ? 46.485 -6.731 42.090 1.00 25.38 163 GLN B C 1
ATOM 3555 O O . GLN B 1 163 ? 47.233 -6.038 41.353 1.00 21.48 163 GLN B O 1
ATOM 3561 N N . THR B 1 164 ? 45.323 -7.247 41.668 1.00 22.30 164 T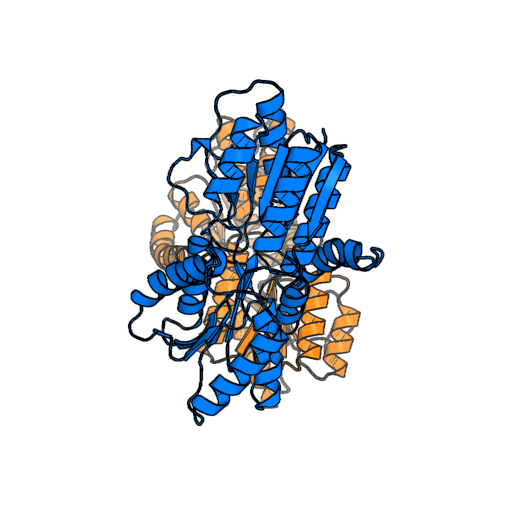HR B N 1
ATOM 3562 C CA . THR B 1 164 ? 44.888 -6.961 40.317 1.00 21.95 164 THR B CA 1
ATOM 3563 C C . THR B 1 164 ? 44.472 -5.485 40.143 1.00 21.27 164 THR B C 1
ATOM 3564 O O . THR B 1 164 ? 43.680 -4.962 40.970 1.00 24.74 164 THR B O 1
ATOM 3568 N N . GLY B 1 165 ? 44.902 -4.912 39.017 1.00 19.45 165 GLY B N 1
ATOM 3569 C CA . GLY B 1 165 ? 44.364 -3.659 38.464 1.00 18.37 165 GLY B CA 1
ATOM 3570 C C . GLY B 1 165 ? 43.527 -3.821 37.206 1.00 19.49 165 GLY B C 1
ATOM 3571 O O . GLY B 1 165 ? 43.296 -2.874 36.494 1.00 21.77 165 GLY B O 1
ATOM 3572 N N . GLU B 1 166 ? 43.127 -5.058 36.891 1.00 19.90 166 GLU B N 1
ATOM 3573 C CA . GLU B 1 166 ? 42.218 -5.381 35.809 1.00 21.68 166 GLU B CA 1
ATOM 3574 C C . GLU B 1 166 ? 42.633 -4.967 34.375 1.00 19.99 166 GLU B C 1
ATOM 3575 O O . GLU B 1 166 ? 41.772 -4.828 33.438 1.00 19.60 166 GLU B O 1
ATOM 3581 N N . PHE B 1 167 ? 43.935 -4.771 34.169 1.00 16.46 167 PHE B N 1
ATOM 3582 C CA . PHE B 1 167 ? 44.437 -4.297 32.890 1.00 17.22 167 PHE B CA 1
ATOM 3583 C C . PHE B 1 167 ? 43.974 -2.879 32.478 1.00 17.30 167 PHE B C 1
ATOM 3584 O O . PHE B 1 167 ? 44.134 -2.486 31.311 1.00 18.30 167 PHE B O 1
ATOM 3592 N N . THR B 1 168 ? 43.349 -2.148 33.410 1.00 21.23 168 THR B N 1
ATOM 3593 C CA . THR B 1 168 ? 42.845 -0.813 33.118 1.00 20.71 168 THR B CA 1
ATOM 3594 C C . THR B 1 168 ? 43.576 0.301 33.870 1.00 20.95 168 THR B C 1
ATOM 3595 O O . THR B 1 168 ? 44.155 0.120 34.930 1.00 20.70 168 THR B O 1
ATOM 3599 N N . ARG B 1 169 ? 43.546 1.473 33.247 1.00 22.49 169 ARG B N 1
ATOM 3600 C CA . ARG B 1 169 ? 44.227 2.652 33.785 1.00 24.67 169 ARG B CA 1
ATOM 3601 C C . ARG B 1 169 ? 43.643 3.123 35.127 1.00 24.72 169 ARG B C 1
ATOM 3602 O O . ARG B 1 169 ? 44.349 3.349 36.107 1.00 23.68 169 ARG B O 1
ATOM 3610 N N . ALA B 1 170 ? 42.320 3.279 35.168 1.00 25.67 170 ALA B N 1
ATOM 3611 C CA . ALA B 1 170 ? 41.631 3.736 36.406 1.00 26.16 170 ALA B CA 1
ATOM 3612 C C . ALA B 1 170 ? 41.797 2.806 37.594 1.00 23.75 170 ALA B C 1
ATOM 3613 O O . ALA B 1 170 ? 42.073 3.234 38.718 1.00 24.53 170 ALA B O 1
ATOM 3615 N N . LYS B 1 171 ? 41.707 1.512 37.361 1.00 23.19 171 LYS B N 1
ATOM 3616 C CA . LYS B 1 171 ? 41.897 0.574 38.429 1.00 25.29 171 LYS B CA 1
ATOM 3617 C C . LYS B 1 171 ? 43.361 0.419 38.872 1.00 27.19 171 LYS B C 1
ATOM 3618 O O . LYS B 1 171 ? 43.651 0.266 40.088 1.00 27.33 171 LYS B O 1
ATOM 3624 N N . GLY B 1 172 ? 44.264 0.448 37.885 1.00 26.00 172 GLY B N 1
ATOM 3625 C CA . GLY B 1 172 ? 45.682 0.532 38.172 1.00 26.50 172 GLY B CA 1
ATOM 3626 C C . GLY B 1 172 ? 46.010 1.673 39.126 1.00 24.41 172 GLY B C 1
ATOM 3627 O O . GLY B 1 172 ? 46.743 1.518 40.080 1.00 24.93 172 GLY B O 1
ATOM 3628 N N . LYS B 1 173 ? 45.498 2.858 38.794 1.00 24.63 173 LYS B N 1
ATOM 3629 C CA . LYS B 1 173 ? 45.667 4.016 39.631 1.00 28.23 173 LYS B CA 1
ATOM 3630 C C . LYS B 1 173 ? 45.142 3.798 41.040 1.00 27.95 173 LYS B C 1
ATOM 3631 O O . LYS B 1 173 ? 45.859 3.984 42.010 1.00 26.31 173 LYS B O 1
ATOM 3637 N N . GLU B 1 174 ? 43.897 3.335 41.148 1.00 27.67 174 GLU B N 1
ATOM 3638 C CA . GLU B 1 174 ? 43.302 3.138 42.434 1.00 30.07 174 GLU B CA 1
ATOM 3639 C C . GLU B 1 174 ? 44.100 2.098 43.245 1.00 24.94 174 GLU B C 1
ATOM 3640 O O . GLU B 1 174 ? 44.360 2.271 44.420 1.00 27.73 174 GLU B O 1
ATOM 3646 N N . VAL B 1 175 ? 44.547 1.037 42.622 1.00 25.58 175 VAL B N 1
ATOM 3647 C CA . VAL B 1 175 ? 45.316 0.054 43.374 1.00 23.03 175 VAL B CA 1
ATOM 3648 C C . VAL B 1 175 ? 46.703 0.634 43.834 1.00 24.87 175 VAL B C 1
ATOM 3649 O O . VAL B 1 175 ? 47.146 0.367 44.974 1.00 24.82 175 VAL B O 1
ATOM 3653 N N . MET B 1 176 ? 47.328 1.434 42.972 1.00 24.08 176 MET B N 1
ATOM 3654 C CA . MET B 1 176 ? 48.636 2.084 43.277 1.00 23.90 176 MET B CA 1
ATOM 3655 C C . MET B 1 176 ? 48.461 3.043 44.471 1.00 27.45 176 MET B C 1
ATOM 3656 O O . MET B 1 176 ? 49.253 3.041 45.402 1.00 29.44 176 MET B O 1
ATOM 3661 N N . GLU B 1 177 ? 47.386 3.843 44.436 1.00 29.41 177 GLU B N 1
ATOM 3662 C CA . GLU B 1 177 ? 47.054 4.664 45.614 1.00 30.81 177 GLU B CA 1
ATOM 3663 C C . GLU B 1 177 ? 47.035 3.898 46.896 1.00 30.69 177 GLU B C 1
ATOM 3664 O O . GLU B 1 177 ? 47.612 4.324 47.892 1.00 32.39 177 GLU B O 1
ATOM 3670 N N . GLY B 1 178 ? 46.347 2.767 46.881 1.00 28.83 178 GLY B N 1
ATOM 3671 C CA . GLY B 1 178 ? 46.492 1.793 47.934 1.00 26.22 178 GLY B CA 1
ATOM 3672 C C . GLY B 1 178 ? 47.902 1.262 48.206 1.00 28.16 178 GLY B C 1
ATOM 3673 O O . GLY B 1 178 ? 48.162 1.073 49.432 1.00 30.97 178 GLY B O 1
ATOM 3674 N N . PHE B 1 179 ? 48.640 0.874 47.257 1.00 30.00 179 PHE B N 1
ATOM 3675 C CA . PHE B 1 179 ? 49.895 0.383 47.629 1.00 30.00 179 PHE B CA 1
ATOM 3676 C C . PHE B 1 179 ? 50.656 1.435 48.453 1.00 30.00 179 PHE B C 1
ATOM 3677 O O . PHE B 1 179 ? 51.279 1.100 49.433 1.00 30.00 179 PHE B O 1
ATOM 3685 N N . LEU B 1 180 ? 50.532 2.693 48.046 1.00 26.94 180 LEU B N 1
ATOM 3686 C CA . LEU B 1 180 ? 51.274 3.798 48.652 1.00 31.75 180 LEU B CA 1
ATOM 3687 C C . LEU B 1 180 ? 50.917 4.015 50.091 1.00 34.20 180 LEU B C 1
ATOM 3688 O O . LEU B 1 180 ? 51.761 4.162 50.921 1.00 34.64 180 LEU B O 1
ATOM 3693 N N . LYS B 1 181 ? 49.640 4.035 50.379 1.00 38.29 181 LYS B N 1
ATOM 3694 C CA . LYS B 1 181 ? 49.222 4.078 51.778 1.00 39.21 181 LYS B CA 1
ATOM 3695 C C . LYS B 1 181 ? 49.670 2.870 52.569 1.00 36.80 181 LYS B C 1
ATOM 3696 O O . LYS B 1 181 ? 50.215 3.012 53.645 1.00 40.04 181 LYS B O 1
ATOM 3702 N N . ALA B 1 182 ? 49.524 1.669 52.031 1.00 36.39 182 ALA B N 1
ATOM 3703 C CA . ALA B 1 182 ? 49.888 0.479 52.813 1.00 34.56 182 ALA B CA 1
ATOM 3704 C C . ALA B 1 182 ? 51.385 0.436 53.130 1.00 36.80 182 ALA B C 1
ATOM 3705 O O . ALA B 1 182 ? 51.776 -0.099 54.172 1.00 40.48 182 ALA B O 1
ATOM 3707 N N . GLN B 1 183 ? 52.204 1.000 52.241 1.00 34.79 183 GLN B N 1
ATOM 3708 C CA . GLN B 1 183 ? 53.689 1.097 52.459 1.00 38.75 183 GLN B CA 1
ATOM 3709 C C . GLN B 1 183 ? 54.093 1.806 53.772 1.00 40.18 183 GLN B C 1
ATOM 3710 O O . GLN B 1 183 ? 55.191 1.543 54.341 1.00 40.30 183 GLN B O 1
ATOM 3716 N N . ASN B 1 184 ? 53.241 2.720 54.225 1.00 40.20 184 ASN B N 1
ATOM 3717 C CA . ASN B 1 184 ? 53.407 3.312 55.553 1.00 42.95 184 ASN B CA 1
ATOM 3718 C C . ASN B 1 184 ? 54.716 4.160 55.600 1.00 42.38 184 ASN B C 1
ATOM 3719 O O . ASN B 1 184 ? 55.406 4.161 56.632 1.00 47.44 184 ASN B O 1
ATOM 3724 N N . GLY B 1 185 ? 55.065 4.801 54.476 1.00 35.33 185 GLY B N 1
ATOM 3725 C CA . GLY B 1 185 ? 56.293 5.597 54.307 1.00 30.12 185 GLY B CA 1
ATOM 3726 C C . GLY B 1 185 ? 57.555 4.824 53.910 1.00 26.99 185 GLY B C 1
ATOM 3727 O O . GLY B 1 185 ? 58.541 5.415 53.530 1.00 28.95 185 GLY B O 1
ATOM 3728 N N . GLN B 1 186 ? 57.527 3.509 53.986 1.00 29.95 186 GLN B N 1
ATOM 3729 C CA . GLN B 1 186 ? 58.628 2.690 53.546 1.00 31.80 186 GLN B CA 1
ATOM 3730 C C . GLN B 1 186 ? 58.845 2.852 52.006 1.00 31.82 186 GLN B C 1
ATOM 3731 O O . GLN B 1 186 ? 57.895 2.724 51.205 1.00 27.94 186 GLN B O 1
ATOM 3737 N N . PRO B 1 187 ? 60.087 3.184 51.596 1.00 31.33 187 PRO B N 1
ATOM 3738 C CA . PRO B 1 187 ? 60.334 3.349 50.148 1.00 29.20 187 PRO B CA 1
ATOM 3739 C C . PRO B 1 187 ? 60.016 2.085 49.333 1.00 30.07 187 PRO B C 1
ATOM 3740 O O . PRO B 1 187 ? 60.252 1.006 49.806 1.00 31.36 187 PRO B O 1
ATOM 3744 N N . LEU B 1 188 ? 59.451 2.260 48.146 1.00 26.41 188 LEU B N 1
ATOM 3745 C CA . LEU B 1 188 ? 59.332 1.196 47.155 1.00 26.43 188 LEU B CA 1
ATOM 3746 C C . LEU B 1 188 ? 60.368 1.449 46.062 1.00 24.70 188 LEU B C 1
ATOM 3747 O O . LEU B 1 188 ? 60.561 2.588 45.637 1.00 26.67 188 LEU B O 1
ATOM 3752 N N . CYS B 1 189 ? 60.975 0.379 45.541 1.00 22.26 189 CYS B N 1
ATOM 3753 C CA . CYS B 1 189 ? 61.962 0.473 44.506 1.00 22.35 189 CYS B CA 1
ATOM 3754 C C . CYS B 1 189 ? 61.296 0.516 43.156 1.00 24.64 189 CYS B C 1
ATOM 3755 O O . CYS B 1 189 ? 61.701 1.249 42.289 1.00 22.58 189 CYS B O 1
ATOM 3758 N N . ALA B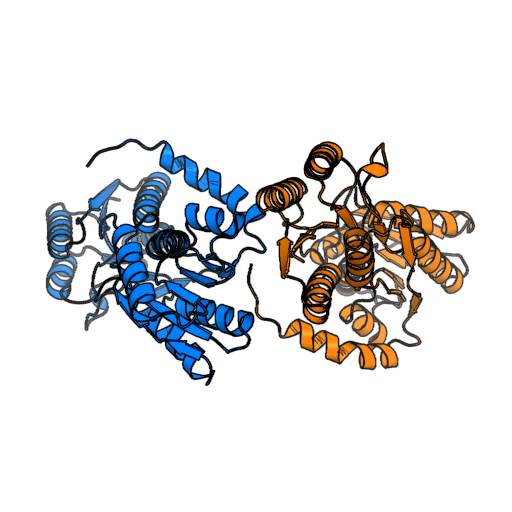 1 190 ? 60.264 -0.297 42.938 1.00 21.01 190 ALA B N 1
ATOM 3759 C CA . ALA B 1 190 ? 59.675 -0.366 41.615 1.00 18.53 190 ALA B CA 1
ATOM 3760 C C . ALA B 1 190 ? 58.218 -0.913 41.639 1.00 18.66 190 ALA B C 1
ATOM 3761 O O . ALA B 1 190 ? 57.847 -1.686 42.504 1.00 20.08 190 ALA B O 1
ATOM 3763 N N . VAL B 1 191 ? 57.493 -0.551 40.605 1.00 19.01 191 VAL B N 1
ATOM 3764 C CA . VAL B 1 191 ? 56.204 -1.120 40.231 1.00 20.04 191 VAL B CA 1
ATOM 3765 C C . VAL B 1 191 ? 56.387 -2.008 39.006 1.00 17.94 191 VAL B C 1
ATOM 3766 O O . VAL B 1 191 ? 56.958 -1.581 38.038 1.00 15.66 191 VAL B O 1
ATOM 3770 N N . TRP B 1 192 ? 55.958 -3.267 39.092 1.00 16.97 192 TRP B N 1
ATOM 3771 C CA . TRP B 1 192 ? 55.912 -4.195 38.005 1.00 16.06 192 TRP B CA 1
ATOM 3772 C C . TRP B 1 192 ? 54.458 -4.280 37.604 1.00 17.80 192 TRP B C 1
ATOM 3773 O O . TRP B 1 192 ? 53.643 -4.809 38.362 1.00 18.26 192 TRP B O 1
ATOM 3784 N N . SER B 1 193 ? 54.114 -3.785 36.407 1.00 17.14 193 SER B N 1
ATOM 3785 C CA . SER B 1 193 ? 52.688 -3.759 36.000 1.00 16.26 193 SER B CA 1
ATOM 3786 C C . SER B 1 193 ? 52.519 -4.692 34.819 1.00 16.85 193 SER B C 1
ATOM 3787 O O . SER B 1 193 ? 53.291 -4.661 33.883 1.00 15.26 193 SER B O 1
ATOM 3790 N N . HIS B 1 194 ? 51.535 -5.568 34.862 1.00 16.10 194 HIS B N 1
ATOM 3791 C CA . HIS B 1 194 ? 51.371 -6.494 33.768 1.00 15.46 194 HIS B CA 1
ATOM 3792 C C . HIS B 1 194 ? 50.940 -5.861 32.469 1.00 15.89 194 HIS B C 1
ATOM 3793 O O . HIS B 1 194 ? 51.088 -6.479 31.476 1.00 16.45 194 HIS B O 1
ATOM 3800 N N . ASN B 1 195 ? 50.472 -4.600 32.458 1.00 13.88 195 ASN B N 1
ATOM 3801 C CA . ASN B 1 195 ? 50.357 -3.920 31.214 1.00 16.83 195 ASN B CA 1
ATOM 3802 C C . ASN B 1 195 ? 50.581 -2.424 31.343 1.00 14.78 195 ASN B C 1
ATOM 3803 O O . ASN B 1 195 ? 50.545 -1.839 32.427 1.00 17.93 195 ASN B O 1
ATOM 3808 N N . ASP B 1 196 ? 50.852 -1.833 30.167 1.00 17.23 196 ASP B N 1
ATOM 3809 C CA . ASP B 1 196 ? 51.187 -0.428 30.114 1.00 17.06 196 ASP B CA 1
ATOM 3810 C C . ASP B 1 196 ? 49.994 0.422 30.584 1.00 21.56 196 ASP B C 1
ATOM 3811 O O . ASP B 1 196 ? 50.205 1.422 31.276 1.00 18.64 196 ASP B O 1
ATOM 3816 N N . GLU B 1 197 ? 48.750 0.051 30.227 1.00 19.25 197 GLU B N 1
ATOM 3817 C CA . GLU B 1 197 ? 47.562 0.807 30.688 1.00 24.03 197 GLU B CA 1
ATOM 3818 C C . GLU B 1 197 ? 47.557 0.998 32.241 1.00 20.67 197 GLU B C 1
ATOM 3819 O O . GLU B 1 197 ? 47.449 2.121 32.805 1.00 23.94 197 GLU B O 1
ATOM 3825 N N . MET B 1 198 ? 47.752 -0.080 33.022 1.00 19.53 198 MET B N 1
ATOM 3826 C CA . MET B 1 198 ? 47.779 0.079 34.440 1.00 18.24 198 MET B CA 1
ATOM 3827 C C . MET B 1 198 ? 48.962 0.933 34.913 1.00 20.93 198 MET B C 1
ATOM 3828 O O . MET B 1 198 ? 48.890 1.590 35.969 1.00 18.76 198 MET B O 1
ATOM 3833 N N . ALA B 1 199 ? 50.100 0.757 34.223 1.00 19.24 199 ALA B N 1
ATOM 3834 C CA . ALA B 1 199 ? 51.343 1.428 34.624 1.00 17.90 199 ALA B CA 1
ATOM 3835 C C . ALA B 1 199 ? 51.124 2.953 34.538 1.00 19.82 199 ALA B C 1
ATOM 3836 O O . ALA B 1 199 ? 51.510 3.666 35.443 1.00 20.53 199 ALA B O 1
ATOM 3838 N N . LEU B 1 200 ? 50.412 3.378 33.503 1.00 20.70 200 LEU B N 1
ATOM 3839 C CA . LEU B 1 200 ? 50.158 4.784 33.305 1.00 22.28 200 LEU B CA 1
ATOM 3840 C C . LEU B 1 200 ? 49.256 5.373 34.340 1.00 25.05 200 LEU B C 1
ATOM 3841 O O . LEU B 1 200 ? 49.408 6.562 34.669 1.00 24.56 200 LEU B O 1
ATOM 3846 N N . GLY B 1 201 ? 48.330 4.576 34.874 1.00 27.38 201 GLY B N 1
ATOM 3847 C CA . GLY B 1 201 ? 47.599 4.948 36.043 1.00 24.83 201 GLY B CA 1
ATOM 3848 C C . GLY B 1 201 ? 48.402 5.051 37.297 1.00 26.64 201 GLY B C 1
ATOM 3849 O O . GLY B 1 201 ? 48.166 5.946 38.100 1.00 27.56 201 GLY B O 1
ATOM 3850 N N . ALA B 1 202 ? 49.324 4.090 37.511 1.00 23.47 202 ALA B N 1
ATOM 3851 C CA . ALA B 1 202 ? 50.192 4.070 38.652 1.00 23.16 202 ALA B CA 1
ATOM 3852 C C . ALA B 1 202 ? 51.049 5.356 38.641 1.00 23.13 202 ALA B C 1
ATOM 3853 O O . ALA B 1 202 ? 51.266 5.893 39.710 1.00 26.83 202 ALA B O 1
ATOM 3855 N N . VAL B 1 203 ? 51.477 5.809 37.452 1.00 23.43 203 VAL B N 1
ATOM 3856 C CA . VAL B 1 203 ? 52.219 7.131 37.240 1.00 26.86 203 VAL B CA 1
ATOM 3857 C C . VAL B 1 203 ? 51.473 8.270 37.934 1.00 28.30 203 VAL B C 1
ATOM 3858 O O . VAL B 1 203 ? 52.079 9.032 38.716 1.00 25.57 203 VAL B O 1
ATOM 3862 N N . GLN B 1 204 ? 50.170 8.376 37.701 1.00 29.14 204 GLN B N 1
ATOM 3863 C CA . GLN B 1 204 ? 49.390 9.458 38.365 1.00 33.32 204 GLN B CA 1
ATOM 3864 C C . GLN B 1 204 ? 49.276 9.339 39.869 1.00 34.42 204 GLN B C 1
ATOM 3865 O O . GLN B 1 204 ? 49.418 10.321 40.600 1.00 30.61 204 GLN B O 1
ATOM 3871 N N . ALA 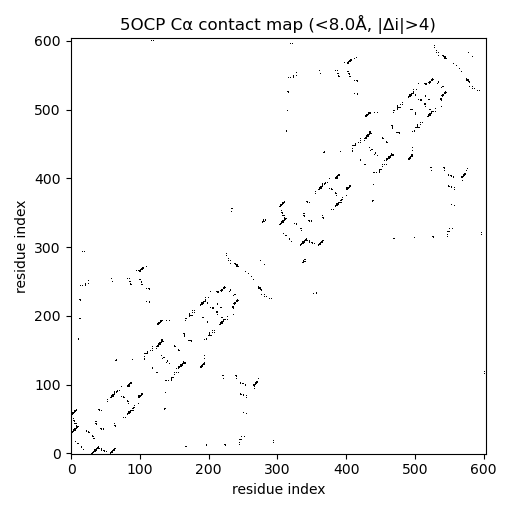B 1 205 ? 49.052 8.118 40.353 1.00 33.87 205 ALA B N 1
ATOM 3872 C CA . ALA B 1 205 ? 48.993 7.874 41.770 1.00 33.47 205 ALA B CA 1
ATOM 3873 C C . ALA B 1 205 ? 50.292 8.259 42.422 1.00 34.17 205 ALA B C 1
ATOM 3874 O O . ALA B 1 205 ? 50.292 8.804 43.523 1.00 35.85 205 ALA B O 1
ATOM 3876 N N . ILE B 1 206 ? 51.410 7.961 41.752 1.00 29.43 206 ILE B N 1
ATOM 3877 C CA . ILE B 1 206 ? 52.682 8.329 42.316 1.00 29.35 206 ILE B CA 1
ATOM 3878 C C . ILE B 1 206 ? 52.852 9.845 42.342 1.00 29.40 206 ILE B C 1
ATOM 3879 O O . ILE B 1 206 ? 53.280 10.378 43.350 1.00 32.30 206 ILE B O 1
ATOM 3884 N N . LYS B 1 207 ? 52.486 10.518 41.269 1.00 34.77 207 LYS B N 1
ATOM 3885 C CA . LYS B 1 207 ? 52.564 11.997 41.257 1.00 36.95 207 LYS B CA 1
ATOM 3886 C C . LYS B 1 207 ? 51.777 12.631 42.399 1.00 44.46 207 LYS B C 1
ATOM 3887 O O . LYS B 1 207 ? 52.327 13.432 43.198 1.00 48.58 207 LYS B O 1
ATOM 3893 N N . GLU B 1 208 ? 50.525 12.197 42.536 1.00 42.75 208 GLU B N 1
ATOM 3894 C CA . GLU B 1 208 ? 49.610 12.771 43.511 1.00 41.32 208 GLU B CA 1
ATOM 3895 C C . GLU B 1 208 ? 50.092 12.528 44.894 1.00 40.53 208 GLU B C 1
ATOM 3896 O O . GLU B 1 208 ? 49.762 13.302 45.784 1.00 43.64 208 GLU B O 1
ATOM 3902 N N . ALA B 1 209 ? 50.943 11.518 45.080 1.00 35.12 209 ALA B N 1
ATOM 3903 C CA . ALA B 1 209 ? 51.552 11.299 46.348 1.00 35.05 209 ALA B CA 1
ATOM 3904 C C . ALA B 1 209 ? 52.839 12.117 46.628 1.00 35.35 209 ALA B C 1
ATOM 3905 O O . ALA B 1 209 ? 53.456 11.927 47.653 1.00 39.33 209 ALA B O 1
ATOM 3907 N N . GLY B 1 210 ? 53.215 13.028 45.738 1.00 43.52 210 GLY B N 1
ATOM 3908 C CA . GLY B 1 210 ? 54.424 13.832 45.908 1.00 44.28 210 GLY B CA 1
ATOM 3909 C C . GLY B 1 210 ? 55.738 13.135 45.599 1.00 48.28 210 GLY B C 1
ATOM 3910 O O . GLY B 1 210 ? 56.784 13.513 46.146 1.00 47.08 210 GLY B O 1
ATOM 3911 N N . LEU B 1 211 ? 55.696 12.142 44.704 1.00 45.33 211 LEU B N 1
ATOM 3912 C CA . LEU B 1 211 ? 56.890 11.380 44.320 1.00 40.65 211 LEU B CA 1
ATOM 3913 C C . LEU B 1 211 ? 57.099 11.393 42.819 1.00 38.32 211 LEU B C 1
ATOM 3914 O O . LEU B 1 211 ? 56.194 11.714 42.058 1.00 38.37 211 LEU B O 1
ATOM 3919 N N . LYS B 1 212 ? 58.313 11.092 42.386 1.00 32.82 212 LYS B N 1
ATOM 3920 C CA . LYS B 1 212 ? 58.643 11.161 40.987 1.00 35.19 212 LYS B CA 1
ATOM 3921 C C . LYS B 1 212 ? 58.606 9.778 40.372 1.00 29.19 212 LYS B C 1
ATOM 3922 O O . LYS B 1 212 ? 59.538 8.947 40.583 1.00 28.56 212 LYS B O 1
ATOM 3928 N N . PRO B 1 213 ? 57.592 9.540 39.550 1.00 29.71 213 PRO B N 1
ATOM 3929 C CA . PRO B 1 213 ? 57.617 8.283 38.884 1.00 27.90 213 PRO B CA 1
ATOM 3930 C C . PRO B 1 213 ? 58.771 8.138 37.889 1.00 22.59 213 PRO B C 1
ATOM 3931 O O . PRO B 1 213 ? 59.094 9.054 37.179 1.00 25.03 213 PRO B O 1
ATOM 3935 N N . GLY B 1 214 ? 59.324 6.944 37.777 1.00 23.80 214 GLY B N 1
ATOM 3936 C CA . GLY B 1 214 ? 60.412 6.694 36.872 1.00 24.98 214 GLY B CA 1
ATOM 3937 C C . GLY B 1 214 ? 61.793 7.122 37.443 1.00 25.10 214 GLY B C 1
ATOM 3938 O O . GLY B 1 214 ? 62.798 6.983 36.803 1.00 23.50 214 GLY B O 1
ATOM 3939 N N . LYS B 1 215 ? 61.802 7.673 38.663 1.00 31.61 215 LYS B N 1
ATOM 3940 C CA . LYS B 1 215 ? 63.006 8.221 39.255 1.00 34.17 215 LYS B CA 1
ATOM 3941 C C . LYS B 1 215 ? 63.002 7.710 40.678 1.00 30.06 215 LYS B C 1
ATOM 3942 O O . LYS B 1 215 ? 63.758 6.819 40.963 1.00 32.82 215 LYS B O 1
ATOM 3948 N N . ASP B 1 216 ? 62.078 8.169 41.517 1.00 29.64 216 ASP B N 1
ATOM 3949 C CA . ASP B 1 216 ? 61.944 7.652 42.903 1.00 32.36 216 ASP B CA 1
ATOM 3950 C C . ASP B 1 216 ? 61.505 6.161 42.985 1.00 32.45 216 ASP B C 1
ATOM 3951 O O . ASP B 1 216 ? 61.961 5.369 43.857 1.00 31.85 216 ASP B O 1
ATOM 3956 N N . ILE B 1 217 ? 60.573 5.827 42.091 1.00 24.80 217 ILE B N 1
ATOM 3957 C CA . ILE B 1 217 ? 59.975 4.508 41.991 1.00 24.80 217 ILE B CA 1
ATOM 3958 C C . ILE B 1 217 ? 60.065 4.147 40.496 1.00 21.06 217 ILE B C 1
ATOM 3959 O O . ILE B 1 217 ? 59.528 4.854 39.657 1.00 24.01 217 ILE B O 1
ATOM 3964 N N . LEU B 1 218 ? 60.773 3.073 40.164 1.00 19.78 218 LEU B N 1
ATOM 3965 C CA . LEU B 1 218 ? 60.923 2.667 38.795 1.00 17.81 218 LEU B CA 1
ATOM 3966 C C . LEU B 1 218 ? 59.593 2.005 38.358 1.00 18.96 218 LEU B C 1
ATOM 3967 O O . LEU B 1 218 ? 58.905 1.437 39.182 1.00 20.25 218 LEU B O 1
ATOM 3972 N N . ILE B 1 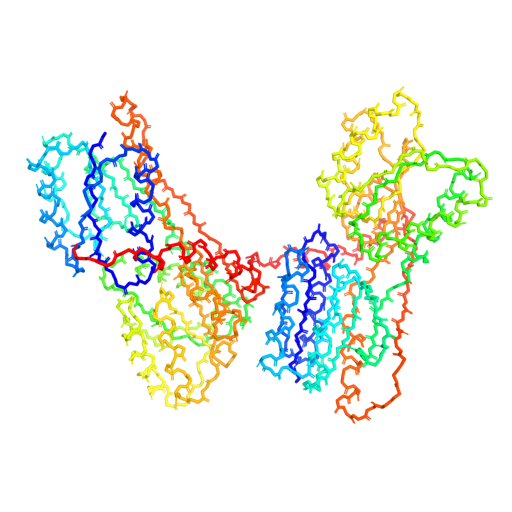219 ? 59.297 2.080 37.074 1.00 16.38 219 ILE B N 1
ATOM 3973 C CA . ILE B 1 219 ? 58.045 1.515 36.494 1.00 19.25 219 ILE B CA 1
ATOM 3974 C C . ILE B 1 219 ? 58.379 0.662 35.290 1.00 18.21 219 ILE B C 1
ATOM 3975 O O . ILE B 1 219 ? 58.968 1.167 34.336 1.00 19.67 219 ILE B O 1
ATOM 3980 N N . VAL B 1 220 ? 58.085 -0.655 35.356 1.00 15.47 220 VAL B N 1
ATOM 3981 C CA . VAL B 1 220 ? 58.366 -1.602 34.282 1.00 15.56 220 VAL B CA 1
ATOM 3982 C C . VAL B 1 220 ? 57.054 -2.336 33.973 1.00 15.66 220 VAL B C 1
ATOM 3983 O O . VAL B 1 220 ? 56.173 -2.545 34.839 1.00 15.98 220 VAL B O 1
ATOM 3987 N N . SER B 1 221 ? 56.890 -2.630 32.710 1.00 16.06 221 SER B N 1
ATOM 3988 C CA . SER B 1 221 ? 55.547 -3.000 32.178 1.00 15.68 221 SER B CA 1
ATOM 3989 C C . SER B 1 221 ? 55.692 -3.839 30.889 1.00 14.89 221 SER B C 1
ATOM 3990 O O . SER B 1 221 ? 56.805 -4.172 30.461 1.00 14.19 221 SER B O 1
ATOM 3993 N N . VAL B 1 222 ? 54.537 -4.227 30.296 1.00 13.76 222 VAL B N 1
ATOM 3994 C CA . VAL B 1 222 ? 54.463 -4.850 29.028 1.00 14.10 222 VAL B CA 1
ATOM 3995 C C . VAL B 1 222 ? 53.403 -4.183 28.163 1.00 15.59 222 VAL B C 1
ATOM 3996 O O . VAL B 1 222 ? 52.326 -3.895 28.645 1.00 13.61 222 VAL B O 1
ATOM 4000 N N . ASP B 1 223 ? 53.749 -3.977 26.898 1.00 13.73 223 ASP B N 1
ATOM 4001 C CA . ASP B 1 223 ? 52.824 -3.773 25.768 1.00 13.92 223 ASP B CA 1
ATOM 4002 C C . ASP B 1 223 ? 53.525 -2.931 24.667 1.00 14.24 223 ASP B C 1
ATOM 4003 O O . ASP B 1 223 ? 53.406 -3.176 23.449 1.00 14.49 223 ASP B O 1
ATOM 4008 N N . GLY B 1 224 ? 54.200 -1.900 25.115 1.00 15.80 224 GLY B N 1
ATOM 4009 C CA . GLY B 1 224 ? 54.890 -1.030 24.161 1.00 16.60 224 GLY B CA 1
ATOM 4010 C C . GLY B 1 224 ? 53.922 -0.169 23.323 1.00 16.41 224 GLY B C 1
ATOM 4011 O O . GLY B 1 224 ? 54.132 -0.028 22.090 1.00 19.28 224 GLY B O 1
ATOM 4012 N N . VAL B 1 225 ? 52.924 0.372 23.971 1.00 16.85 225 VAL B N 1
ATOM 4013 C CA . VAL B 1 225 ? 51.906 1.241 23.299 1.00 17.69 225 VAL B CA 1
ATOM 4014 C C . VAL B 1 225 ? 52.536 2.652 23.150 1.00 20.54 225 VAL B C 1
ATOM 4015 O O . VAL B 1 225 ? 53.402 3.090 23.962 1.00 18.95 225 VAL B O 1
ATOM 4019 N N . PRO B 1 226 ? 52.171 3.337 22.063 1.00 21.05 226 PRO B N 1
ATOM 4020 C CA . PRO B 1 226 ? 52.738 4.697 21.851 1.00 22.47 226 PRO B CA 1
ATOM 4021 C C . PRO B 1 226 ? 52.711 5.619 23.090 1.00 22.70 226 PRO B C 1
ATOM 4022 O O . PRO B 1 226 ? 53.714 6.281 23.320 1.00 26.82 226 PRO B O 1
ATOM 4026 N N . ASP B 1 227 ? 51.630 5.647 23.888 1.00 21.67 227 ASP B N 1
ATOM 4027 C CA . ASP B 1 227 ? 51.545 6.528 25.033 1.00 24.30 227 ASP B CA 1
ATOM 4028 C C . ASP B 1 227 ? 52.598 6.160 26.123 1.00 23.42 227 ASP B C 1
ATOM 4029 O O . ASP B 1 227 ? 53.058 6.990 26.899 1.00 20.82 227 ASP B O 1
ATOM 4034 N N . TYR B 1 228 ? 52.949 4.892 26.198 1.00 20.79 228 TYR B N 1
ATOM 4035 C CA . TYR B 1 228 ? 53.983 4.496 27.179 1.00 19.76 228 TYR B CA 1
ATOM 4036 C C . TYR B 1 228 ? 55.388 4.944 26.636 1.00 19.26 228 TYR B C 1
ATOM 4037 O O . TYR B 1 228 ? 56.250 5.367 27.443 1.00 21.83 228 TYR B O 1
ATOM 4046 N N . PHE B 1 229 ? 55.621 4.826 25.326 1.00 18.97 229 PHE B N 1
ATOM 4047 C CA . PHE B 1 229 ? 56.844 5.365 24.698 1.00 20.13 229 PHE B CA 1
ATOM 4048 C C . PHE B 1 229 ? 56.967 6.877 24.958 1.00 23.03 229 PHE B C 1
ATOM 4049 O O . PHE B 1 229 ? 58.042 7.356 25.277 1.00 24.52 229 PHE B O 1
ATOM 4057 N N . LYS B 1 230 ? 55.864 7.600 24.874 1.00 25.92 230 LYS B N 1
ATOM 4058 C CA . LYS B 1 230 ? 55.828 9.014 25.273 1.00 25.77 230 LYS B CA 1
ATOM 4059 C C . LYS B 1 230 ? 56.201 9.247 26.756 1.00 27.01 230 LYS B C 1
ATOM 4060 O O . LYS B 1 230 ? 57.044 10.107 27.086 1.00 25.34 230 LYS B O 1
ATOM 4066 N N . ALA B 1 231 ? 55.614 8.467 27.656 1.00 23.28 231 ALA B N 1
ATOM 4067 C CA . ALA B 1 231 ? 55.954 8.583 29.061 1.00 22.74 231 ALA B CA 1
ATOM 4068 C C . ALA B 1 231 ? 57.431 8.269 29.256 1.00 20.75 231 ALA B C 1
ATOM 4069 O O . ALA B 1 231 ? 58.048 8.904 30.118 1.00 21.01 231 ALA B O 1
ATOM 4071 N N . MET B 1 232 ? 57.989 7.290 28.528 1.00 17.39 232 MET B N 1
ATOM 4072 C CA . MET B 1 232 ? 59.428 6.961 28.701 1.00 18.78 232 MET B CA 1
ATOM 4073 C C . MET B 1 232 ? 60.245 8.153 28.205 1.00 20.16 232 MET B C 1
ATOM 4074 O O . MET B 1 232 ? 61.239 8.495 28.844 1.00 20.13 232 MET B O 1
ATOM 4079 N N . ALA B 1 233 ? 59.828 8.729 27.067 1.00 18.48 233 ALA B N 1
ATOM 4080 C CA . ALA B 1 233 ? 60.589 9.841 26.459 1.00 22.80 233 ALA B CA 1
ATOM 4081 C C . ALA B 1 233 ? 60.520 11.064 27.385 1.00 21.22 233 ALA B C 1
ATOM 4082 O O . ALA B 1 233 ? 61.496 11.851 27.403 1.00 22.05 233 ALA B O 1
ATOM 4084 N N . ASP B 1 234 ? 59.458 11.172 28.196 1.00 23.51 234 ASP B N 1
ATOM 4085 C CA . ASP B 1 234 ? 59.351 12.215 29.168 1.00 23.76 234 ASP B CA 1
ATOM 4086 C C . ASP B 1 234 ? 59.933 11.898 30.514 1.00 22.75 234 ASP B C 1
ATOM 4087 O O . ASP B 1 234 ? 59.981 12.763 31.347 1.00 23.85 234 ASP B O 1
ATOM 4092 N N . GLY B 1 235 ? 60.353 10.654 30.765 1.00 23.84 235 GLY B N 1
ATOM 4093 C CA . GLY B 1 235 ? 60.969 10.258 32.015 1.00 22.64 235 GLY B CA 1
ATOM 4094 C C . GLY B 1 235 ? 60.107 9.697 33.129 1.00 25.28 235 GLY B C 1
ATOM 4095 O O . GLY B 1 235 ? 60.609 9.394 34.206 1.00 23.76 235 GLY B O 1
ATOM 4096 N N . ASP B 1 236 ? 58.806 9.528 32.891 1.00 24.82 236 ASP B N 1
ATOM 4097 C CA . ASP B 1 236 ? 57.879 9.069 33.923 1.00 23.52 236 ASP B CA 1
ATOM 4098 C C . ASP B 1 236 ? 57.802 7.547 34.191 1.00 20.68 236 ASP B C 1
ATOM 4099 O O . ASP B 1 236 ? 57.291 7.162 35.216 1.00 19.47 236 ASP B O 1
ATOM 4104 N N . VAL B 1 237 ? 58.172 6.770 33.216 1.00 19.06 237 VAL B N 1
ATOM 4105 C CA . VAL B 1 237 ? 58.297 5.343 33.326 1.00 18.83 237 VAL B CA 1
ATOM 4106 C C . VAL B 1 237 ? 59.605 4.900 32.728 1.00 17.72 237 VAL B C 1
ATOM 4107 O O . VAL B 1 237 ? 60.277 5.651 32.010 1.00 18.99 237 VAL B O 1
ATOM 4111 N N . ASN B 1 238 ? 59.963 3.646 32.960 1.00 17.85 238 ASN B N 1
ATOM 4112 C CA . ASN B 1 238 ? 61.305 3.190 32.616 1.00 17.59 238 ASN B CA 1
ATOM 4113 C C . ASN B 1 238 ? 61.472 2.200 31.500 1.00 19.23 238 ASN B C 1
ATOM 4114 O O . ASN B 1 238 ? 62.408 2.329 30.720 1.00 19.92 238 ASN B O 1
ATOM 4119 N N . ALA B 1 239 ? 60.666 1.149 31.460 1.00 16.19 239 ALA B N 1
ATOM 4120 C CA . ALA B 1 239 ? 60.893 0.056 30.541 1.00 16.06 239 ALA B CA 1
ATOM 4121 C C . ALA B 1 239 ? 59.567 -0.706 30.273 1.00 15.25 239 ALA B C 1
ATOM 4122 O O . ALA B 1 239 ? 58.740 -0.820 31.214 1.00 16.62 239 ALA B O 1
ATOM 4124 N N . THR B 1 240 ? 59.480 -1.293 29.097 1.00 15.85 240 THR B N 1
ATOM 4125 C CA . THR B 1 240 ? 58.352 -2.113 28.691 1.00 14.59 240 THR B CA 1
ATOM 4126 C C . THR B 1 240 ? 58.769 -3.125 27.641 1.00 14.99 240 THR B C 1
ATOM 4127 O O . THR B 1 240 ? 59.734 -2.939 27.039 1.00 17.81 240 THR B O 1
ATOM 4131 N N . VAL B 1 241 ? 58.081 -4.253 27.535 1.00 14.71 241 VAL B N 1
ATOM 4132 C CA . VAL B 1 241 ? 58.298 -5.210 26.491 1.00 14.90 241 VAL B CA 1
ATOM 4133 C C . VAL B 1 241 ? 57.256 -4.979 25.425 1.00 15.96 241 VAL B C 1
ATOM 4134 O O . VAL B 1 241 ? 56.042 -4.866 25.691 1.00 15.78 241 VAL B O 1
ATOM 4138 N N . GLU B 1 242 ? 57.718 -4.837 24.221 1.00 14.29 242 GLU B N 1
ATOM 4139 C CA . GLU B 1 242 ? 56.813 -4.661 23.078 1.00 14.94 242 GLU B CA 1
ATOM 4140 C C . GLU B 1 242 ? 55.958 -5.881 22.831 1.00 14.66 242 GLU B C 1
ATOM 4141 O O . GLU B 1 242 ? 56.457 -6.988 22.787 1.00 15.88 242 GLU B O 1
ATOM 4147 N N . LEU B 1 243 ? 54.662 -5.661 22.699 1.00 13.59 243 LEU B N 1
ATOM 4148 C CA . LEU B 1 243 ? 53.734 -6.758 22.336 1.00 14.07 243 LEU B CA 1
ATOM 4149 C C . LEU B 1 243 ? 53.211 -6.457 20.935 1.00 13.74 243 LEU B C 1
ATOM 4150 O O . LEU B 1 243 ? 52.421 -5.509 20.837 1.00 14.80 243 LEU B O 1
ATOM 4155 N N . SER B 1 244 ? 53.559 -7.277 19.927 1.00 14.93 244 SER B N 1
ATOM 4156 C CA . SER B 1 244 ? 53.068 -7.046 18.546 1.00 17.84 244 SER B CA 1
ATOM 4157 C C . SER B 1 244 ? 51.517 -7.155 18.477 1.00 16.30 244 SER B C 1
ATOM 4158 O O . SER B 1 244 ? 50.938 -8.185 18.955 1.00 17.51 244 SER B O 1
ATOM 4161 N N . PRO B 1 245 ? 50.858 -6.188 17.840 1.00 16.55 245 PRO B N 1
ATOM 4162 C CA . PRO B 1 245 ? 49.427 -6.368 17.544 1.00 16.60 245 PRO B CA 1
ATOM 4163 C C . PRO B 1 245 ? 49.137 -7.105 16.241 1.00 19.28 245 PRO B C 1
ATOM 4164 O O . PRO B 1 245 ? 47.946 -7.247 15.874 1.00 17.86 245 PRO B O 1
ATOM 4168 N N . TYR B 1 246 ? 50.160 -7.585 15.529 1.00 18.82 246 TYR B N 1
ATOM 4169 C CA . TYR B 1 246 ? 49.982 -8.123 14.196 1.00 18.70 246 TYR B CA 1
ATOM 4170 C C . TYR B 1 246 ? 49.890 -9.612 14.230 1.00 21.35 246 TYR B C 1
ATOM 4171 O O . TYR B 1 246 ? 50.513 -10.269 13.459 1.00 25.17 246 TYR B O 1
ATOM 4180 N N . LEU B 1 247 ? 49.095 -10.155 15.161 1.00 21.51 247 LEU B N 1
ATOM 4181 C CA . LEU B 1 247 ? 48.884 -11.613 15.282 1.00 21.49 247 LEU B CA 1
ATOM 4182 C C . LEU B 1 247 ? 47.958 -12.128 14.257 1.00 20.42 247 LEU B C 1
ATOM 4183 O O . LEU B 1 247 ? 47.945 -13.326 13.920 1.00 22.78 247 LEU B O 1
ATOM 4188 N N . GLY B 1 248 ? 47.108 -11.259 13.781 1.00 19.73 248 GLY B N 1
ATOM 4189 C CA . GLY B 1 248 ? 46.172 -11.516 12.679 1.00 22.61 248 GLY B CA 1
ATOM 4190 C C . GLY B 1 248 ? 46.796 -12.069 11.412 1.00 23.83 248 GLY B C 1
ATOM 4191 O O . GLY B 1 248 ? 46.245 -12.974 10.793 1.00 23.63 248 GLY B O 1
ATOM 4192 N N . GLY B 1 249 ? 47.961 -11.571 11.008 1.00 27.00 249 GLY B N 1
ATOM 4193 C CA . GLY B 1 249 ? 48.543 -12.027 9.770 1.00 23.66 249 GLY B CA 1
ATOM 4194 C C . GLY B 1 249 ? 48.854 -13.529 9.790 1.00 20.47 249 GLY B C 1
ATOM 4195 O O . GLY B 1 249 ? 48.397 -14.293 8.877 1.00 21.84 249 GLY B O 1
ATOM 4196 N N . PRO B 1 250 ? 49.592 -13.958 10.804 1.00 19.79 250 PRO B N 1
ATOM 4197 C CA . PRO B 1 250 ? 49.881 -15.391 10.844 1.00 21.34 250 PRO B CA 1
ATOM 4198 C C . PRO B 1 250 ? 48.676 -16.238 11.008 1.00 17.47 250 PRO B C 1
ATOM 4199 O O . PRO B 1 250 ? 48.642 -17.412 10.503 1.00 16.37 250 PRO B O 1
ATOM 4203 N N . ALA B 1 251 ? 47.645 -15.735 11.685 1.00 15.44 251 ALA B N 1
ATOM 4204 C CA . ALA B 1 251 ? 46.449 -16.499 11.800 1.00 14.83 251 ALA B CA 1
ATOM 4205 C C . ALA B 1 251 ? 45.802 -16.730 10.417 1.00 16.60 251 ALA B C 1
ATOM 4206 O O . ALA B 1 251 ? 45.350 -17.787 10.040 1.00 14.12 251 ALA B O 1
ATOM 4208 N N . PHE B 1 252 ? 45.750 -15.659 9.647 1.00 17.13 252 PHE B N 1
ATOM 4209 C CA . PHE B 1 252 ? 45.135 -15.730 8.307 1.00 17.50 252 PHE B CA 1
ATOM 4210 C C . PHE B 1 252 ? 45.973 -16.598 7.349 1.00 17.25 252 PHE B C 1
ATOM 4211 O O . PHE B 1 252 ? 45.350 -17.298 6.504 1.00 19.39 252 PHE B O 1
ATOM 4219 N N . ASP B 1 253 ? 47.290 -16.578 7.495 1.00 19.53 253 ASP B N 1
ATOM 4220 C CA . ASP B 1 253 ? 48.261 -17.395 6.729 1.00 21.64 253 ASP B CA 1
ATOM 4221 C C . ASP B 1 253 ? 47.951 -18.901 6.992 1.00 21.64 253 ASP B C 1
ATOM 4222 O O . ASP B 1 253 ? 47.868 -19.726 6.101 1.00 19.22 253 ASP B O 1
ATOM 4227 N N . ALA B 1 254 ? 47.763 -19.243 8.267 1.00 18.44 254 ALA B N 1
ATOM 4228 C CA . ALA B 1 254 ? 47.425 -20.626 8.635 1.00 16.09 254 ALA B CA 1
ATOM 4229 C C . ALA B 1 254 ? 46.069 -21.025 8.081 1.00 15.11 254 ALA B C 1
ATOM 4230 O O . ALA B 1 254 ? 45.822 -22.172 7.653 1.00 14.76 254 ALA B O 1
ATOM 4232 N N . ILE B 1 255 ? 45.095 -20.150 8.127 1.00 14.59 255 ILE B N 1
ATOM 4233 C CA . ILE B 1 255 ? 43.735 -20.452 7.671 1.00 16.69 255 ILE B CA 1
ATOM 4234 C C . ILE B 1 255 ? 43.743 -20.663 6.114 1.00 16.88 255 ILE B C 1
ATOM 4235 O O . ILE B 1 255 ? 43.194 -21.621 5.642 1.00 17.01 255 ILE B O 1
ATOM 4240 N N . ASP B 1 256 ? 44.380 -19.747 5.439 1.00 19.25 256 ASP B N 1
ATOM 4241 C CA . ASP B 1 256 ? 44.556 -19.846 3.955 1.00 22.65 256 ASP B CA 1
ATOM 4242 C C . ASP B 1 256 ? 45.190 -21.172 3.558 1.00 20.72 256 ASP B C 1
ATOM 4243 O O . ASP B 1 256 ? 44.670 -21.846 2.683 1.00 22.21 256 ASP B O 1
ATOM 4248 N N . ALA B 1 257 ? 46.277 -21.530 4.221 1.00 19.92 257 ALA B N 1
ATOM 4249 C CA . ALA B 1 257 ? 46.964 -22.795 3.896 1.00 20.10 257 ALA B CA 1
ATOM 4250 C C . ALA B 1 257 ? 46.045 -23.978 4.167 1.00 20.05 257 ALA B C 1
ATOM 4251 O O . ALA B 1 257 ? 45.912 -24.910 3.352 1.00 19.04 257 ALA B O 1
ATOM 4253 N N . TYR B 1 258 ? 45.369 -24.011 5.335 1.00 16.92 258 TYR B N 1
ATOM 4254 C CA . TYR B 1 258 ? 44.428 -25.061 5.607 1.00 16.41 258 TYR B CA 1
ATOM 4255 C C . TYR B 1 258 ? 43.342 -25.189 4.541 1.00 17.60 258 TYR B C 1
ATOM 4256 O O . TYR B 1 258 ? 43.015 -26.300 4.076 1.00 19.83 258 TYR B O 1
ATOM 4265 N N . LEU B 1 259 ? 42.786 -24.053 4.122 1.00 17.63 259 LEU B N 1
ATOM 4266 C CA . LEU B 1 259 ? 41.693 -24.097 3.128 1.00 19.12 259 LEU B CA 1
ATOM 4267 C C . LEU B 1 259 ? 42.156 -24.550 1.757 1.00 20.14 259 LEU B C 1
ATOM 4268 O O . LEU B 1 259 ? 41.353 -25.111 1.003 1.00 25.28 259 LEU B O 1
ATOM 4273 N N . LYS B 1 260 ? 43.433 -24.364 1.486 1.00 22.64 260 LYS B N 1
ATOM 4274 C CA . LYS B 1 260 ? 44.064 -24.934 0.273 1.00 25.16 260 LYS B CA 1
ATOM 4275 C C . LYS B 1 260 ? 44.487 -26.392 0.386 1.00 29.12 260 LYS B C 1
ATOM 4276 O O . LYS B 1 260 ? 45.081 -26.930 -0.562 1.00 28.48 260 LYS B O 1
ATOM 4282 N N . GLY B 1 261 ? 44.260 -27.034 1.519 1.00 22.52 261 GLY B N 1
ATOM 4283 C CA . GLY B 1 261 ? 44.671 -28.425 1.684 1.00 25.30 261 GLY B CA 1
ATOM 4284 C C . GLY B 1 261 ? 45.891 -28.713 2.526 1.00 23.79 261 GLY B C 1
ATOM 4285 O O . GLY B 1 261 ? 46.201 -29.897 2.691 1.00 25.62 261 GLY B O 1
ATOM 4286 N N . ASN B 1 262 ? 46.576 -27.703 3.087 1.00 21.86 262 ASN B N 1
ATOM 4287 C CA . ASN B 1 262 ? 47.772 -27.923 3.913 1.00 20.93 262 ASN B CA 1
ATOM 4288 C C . ASN B 1 262 ? 47.464 -28.772 5.110 1.00 21.63 262 ASN B C 1
ATOM 4289 O O . ASN B 1 262 ? 46.495 -28.508 5.815 1.00 22.30 262 ASN B O 1
ATOM 4294 N N . LYS B 1 263 ? 48.296 -29.766 5.385 1.00 21.37 263 LYS B N 1
ATOM 4295 C CA . LYS B 1 263 ? 48.158 -30.637 6.562 1.00 23.56 263 LYS B CA 1
ATOM 4296 C C . LYS B 1 263 ? 49.326 -30.499 7.551 1.00 24.27 263 LYS B C 1
ATOM 4297 O O . LYS B 1 263 ? 49.315 -31.162 8.572 1.00 29.82 263 LYS B O 1
ATOM 4303 N N . ASP B 1 264 ? 50.280 -29.625 7.275 1.00 22.50 264 ASP B N 1
ATOM 4304 C CA . ASP B 1 264 ? 51.505 -29.412 8.074 1.00 24.95 264 ASP B CA 1
ATOM 4305 C C . ASP B 1 264 ? 51.396 -28.126 8.844 1.00 21.39 264 ASP B C 1
ATOM 4306 O O . ASP B 1 264 ? 51.670 -27.041 8.276 1.00 19.63 264 ASP B O 1
ATOM 4311 N N . GLN B 1 265 ? 50.899 -28.232 10.070 1.00 19.82 265 GLN B N 1
ATOM 4312 C CA . GLN B 1 265 ? 50.592 -27.005 10.819 1.00 14.94 265 GLN B CA 1
ATOM 4313 C C . GLN B 1 265 ? 50.985 -27.252 12.284 1.00 14.92 265 GLN B C 1
ATOM 4314 O O . GLN B 1 265 ? 50.317 -28.042 12.963 1.00 16.42 265 GLN B O 1
ATOM 4320 N N . ALA B 1 266 ? 51.971 -26.506 12.730 1.00 12.90 266 ALA B N 1
ATOM 4321 C CA . ALA B 1 266 ? 52.358 -26.475 14.152 1.00 12.89 266 ALA B CA 1
ATOM 4322 C C . ALA B 1 266 ? 51.192 -25.955 14.968 1.00 12.72 266 ALA B C 1
ATOM 4323 O O . ALA B 1 266 ? 50.441 -25.092 14.507 1.00 12.66 266 ALA B O 1
ATOM 4325 N N . LYS B 1 267 ? 51.036 -26.427 16.175 1.00 11.99 267 LYS B N 1
ATOM 4326 C CA . LYS B 1 267 ? 49.953 -25.963 17.082 1.00 13.16 267 LYS B CA 1
ATOM 4327 C C . LYS B 1 267 ? 50.188 -24.629 17.795 1.00 12.97 267 LYS B C 1
ATOM 4328 O O . LYS B 1 267 ? 49.230 -24.065 18.314 1.00 13.41 267 LYS B O 1
ATOM 4334 N N . LEU B 1 268 ? 51.414 -24.149 17.830 1.00 12.46 268 LEU B N 1
ATOM 4335 C CA . LEU B 1 268 ? 51.806 -22.859 18.404 1.00 12.42 268 LEU B CA 1
ATOM 4336 C C . LEU B 1 268 ? 52.932 -22.247 17.582 1.00 13.85 268 LEU B C 1
ATOM 4337 O O . LEU B 1 268 ? 53.982 -22.892 17.316 1.00 13.69 268 LEU B O 1
ATOM 4342 N N . ILE B 1 269 ? 52.700 -20.975 17.191 1.00 14.10 269 ILE B N 1
ATOM 4343 C CA . ILE B 1 269 ? 53.615 -20.185 16.340 1.00 15.64 269 ILE B CA 1
ATOM 4344 C C . ILE B 1 269 ? 53.795 -18.912 17.204 1.00 17.06 269 ILE B C 1
ATOM 4345 O O . ILE B 1 269 ? 52.828 -18.177 17.507 1.00 17.08 269 ILE B O 1
ATOM 4350 N N . SER B 1 270 ? 54.995 -18.684 17.693 1.00 14.52 270 SER B N 1
ATOM 4351 C CA . SER B 1 270 ? 55.231 -17.682 18.686 1.00 16.55 270 SER B CA 1
ATOM 4352 C C . SER B 1 270 ? 56.549 -16.880 18.438 1.00 17.33 270 SER B C 1
ATOM 4353 O O . SER B 1 270 ? 57.579 -17.419 18.018 1.00 15.59 270 SER B O 1
ATOM 4356 N N . THR B 1 271 ? 56.438 -15.589 18.696 1.00 15.55 271 THR B N 1
ATOM 4357 C CA . THR B 1 271 ? 57.531 -14.663 18.708 1.00 16.56 271 THR B CA 1
ATOM 4358 C C . THR B 1 271 ? 57.228 -13.637 19.748 1.00 18.94 271 THR B C 1
ATOM 4359 O O . THR B 1 271 ? 56.041 -13.230 19.917 1.00 17.59 271 THR B O 1
ATOM 4363 N N . THR B 1 272 ? 58.270 -13.225 20.480 1.00 18.66 272 THR B N 1
ATOM 4364 C CA . THR B 1 272 ? 58.117 -12.320 21.601 1.00 18.68 272 THR B CA 1
ATOM 4365 C C . THR B 1 272 ? 58.940 -11.064 21.326 1.00 19.45 272 THR B C 1
ATOM 4366 O O . THR B 1 272 ? 59.978 -11.139 20.679 1.00 21.58 272 THR B O 1
ATOM 4370 N N . GLY B 1 273 ? 58.480 -9.957 21.874 1.00 17.82 273 GLY B N 1
ATOM 4371 C CA . GLY B 1 273 ? 59.114 -8.645 21.700 1.00 20.09 273 GLY B CA 1
ATOM 4372 C C . GLY B 1 273 ? 60.307 -8.382 22.593 1.00 17.71 273 GLY B C 1
ATOM 4373 O O . GLY B 1 273 ? 60.596 -9.093 23.532 1.00 16.96 273 GLY B O 1
ATOM 4374 N N . ASP B 1 274 ? 60.975 -7.282 22.294 1.00 19.73 274 ASP B N 1
ATOM 4375 C CA . ASP B 1 274 ? 62.156 -6.832 23.022 1.00 20.11 274 ASP B CA 1
ATOM 4376 C C . ASP B 1 274 ? 61.779 -5.815 24.122 1.00 18.35 274 ASP B C 1
ATOM 4377 O O . ASP B 1 274 ? 60.667 -5.188 24.111 1.00 16.25 274 ASP B O 1
ATOM 4382 N N . VAL B 1 275 ? 62.723 -5.610 25.049 1.00 16.49 275 VAL B N 1
ATOM 4383 C CA . VAL B 1 275 ? 62.631 -4.603 26.054 1.00 16.36 275 VAL B CA 1
ATOM 4384 C C . VAL B 1 275 ? 63.062 -3.211 25.471 1.00 17.07 275 VAL B C 1
ATOM 4385 O O . VAL B 1 275 ? 64.129 -3.084 24.853 1.00 17.30 275 VAL B O 1
ATOM 4389 N N . PHE B 1 276 ? 62.219 -2.218 25.724 1.00 16.27 276 PHE B N 1
ATOM 4390 C CA . PHE B 1 276 ? 62.463 -0.829 25.340 1.00 14.88 276 PHE B CA 1
ATOM 4391 C C . PHE B 1 276 ? 62.468 0.022 26.552 1.00 14.84 276 PHE B C 1
ATOM 4392 O O . PHE B 1 276 ? 61.697 -0.201 27.508 1.00 17.22 276 PHE B O 1
ATOM 4400 N N . THR B 1 277 ? 63.352 1.035 26.569 1.00 14.63 277 THR B N 1
ATOM 4401 C CA . THR B 1 277 ? 63.589 1.808 27.720 1.00 15.25 277 THR B CA 1
ATOM 4402 C C . THR B 1 277 ? 63.732 3.259 27.371 1.00 16.82 277 THR B C 1
ATOM 4403 O O . THR B 1 277 ? 63.641 3.559 26.191 1.00 17.01 277 THR B O 1
ATOM 4407 N N . GLN B 1 278 ? 64.001 4.091 28.396 1.00 15.72 278 GLN B N 1
ATOM 4408 C CA . GLN B 1 278 ? 64.249 5.513 28.205 1.00 19.11 278 GLN B CA 1
ATOM 4409 C C . GLN B 1 278 ? 65.390 5.766 27.227 1.00 17.58 278 GLN B C 1
ATOM 4410 O O . GLN B 1 278 ? 65.342 6.776 26.482 1.00 19.32 278 GLN B O 1
ATOM 4416 N N . GLU B 1 279 ? 66.293 4.823 27.078 1.00 19.42 279 GLU B N 1
ATOM 4417 C CA . GLU B 1 279 ? 67.508 4.986 26.274 1.00 21.17 279 GLU B CA 1
ATOM 4418 C C . GLU B 1 279 ? 67.189 5.205 24.800 1.00 20.66 279 GLU B C 1
ATOM 4419 O O . GLU B 1 279 ? 67.841 6.026 24.177 1.00 21.77 279 GLU B O 1
ATOM 4425 N N . THR B 1 280 ? 66.094 4.596 24.258 1.00 18.36 280 THR B N 1
ATOM 4426 C CA . THR B 1 280 ? 65.763 4.774 22.854 1.00 16.65 280 THR B CA 1
ATOM 4427 C C . THR B 1 280 ? 64.371 5.453 22.692 1.00 17.71 280 THR B C 1
ATOM 4428 O O . THR B 1 280 ? 63.865 5.580 21.539 1.00 18.43 280 THR B O 1
ATOM 4432 N N . ALA B 1 281 ? 63.827 5.952 23.790 1.00 17.38 281 ALA B N 1
ATOM 4433 C CA . ALA B 1 281 ? 62.413 6.408 23.769 1.00 18.62 281 ALA B CA 1
ATOM 4434 C C . ALA B 1 281 ? 62.188 7.599 22.892 1.00 20.78 281 ALA B C 1
ATOM 4435 O O . ALA B 1 281 ? 61.203 7.636 22.170 1.00 19.57 281 ALA B O 1
ATOM 4437 N N . ALA B 1 282 ? 63.080 8.574 22.935 1.00 19.87 282 ALA B N 1
ATOM 4438 C CA . ALA B 1 282 ? 62.909 9.725 21.966 1.00 22.92 282 ALA B CA 1
ATOM 4439 C C . ALA B 1 282 ? 62.872 9.277 20.514 1.00 22.53 282 ALA B C 1
ATOM 4440 O O . ALA B 1 282 ? 61.909 9.622 19.765 1.00 24.56 282 ALA B O 1
ATOM 4442 N N . ALA B 1 283 ? 63.862 8.489 20.083 1.00 19.06 283 ALA B N 1
ATOM 4443 C CA . ALA B 1 283 ? 63.934 7.980 18.739 1.00 20.09 283 ALA B CA 1
ATOM 4444 C C . ALA B 1 283 ? 62.729 7.089 18.401 1.00 24.03 283 ALA B C 1
ATOM 4445 O O . ALA B 1 283 ? 62.240 7.076 17.285 1.00 21.26 283 ALA B O 1
ATOM 4447 N N . GLU B 1 284 ? 62.296 6.265 19.367 1.00 20.84 284 GLU B N 1
ATOM 4448 C CA . GLU B 1 284 ? 61.203 5.276 19.095 1.00 23.01 284 GLU B CA 1
ATOM 4449 C C . GLU B 1 284 ? 59.835 5.903 19.042 1.00 23.96 284 GLU B C 1
ATOM 4450 O O . GLU B 1 284 ? 59.009 5.503 18.211 1.00 25.38 284 GLU B O 1
ATOM 4456 N N . TYR B 1 285 ? 59.619 6.938 19.826 1.00 22.43 285 TYR B N 1
ATOM 4457 C CA . TYR B 1 285 ? 58.339 7.570 19.890 1.00 25.16 285 TYR B CA 1
ATOM 4458 C C . TYR B 1 285 ? 58.117 8.321 18.581 1.00 28.79 285 TYR B C 1
ATOM 4459 O O . TYR B 1 285 ? 57.044 8.198 18.009 1.00 31.00 285 TYR B O 1
ATOM 4468 N N . GLU B 1 286 ? 59.187 8.934 18.084 1.00 30.74 286 GLU B N 1
ATOM 4469 C CA . GLU B 1 286 ? 59.200 9.535 16.747 1.00 36.22 286 GLU B CA 1
ATOM 4470 C C . GLU B 1 286 ? 58.759 8.609 15.637 1.00 36.60 286 GLU B C 1
ATOM 4471 O O . GLU B 1 286 ? 57.956 9.011 14.813 1.00 40.64 286 GLU B O 1
ATOM 4477 N N . LYS B 1 287 ? 59.275 7.381 15.616 1.00 33.99 287 LYS B N 1
ATOM 4478 C CA . LYS B 1 287 ? 58.856 6.374 14.622 1.00 36.98 287 LYS B CA 1
ATOM 4479 C C . LYS B 1 287 ? 57.429 5.835 14.870 1.00 35.51 287 LYS B C 1
ATOM 4480 O O . LYS B 1 287 ? 56.827 5.358 13.937 1.00 39.76 287 LYS B O 1
ATOM 4486 N N . ARG B 1 288 ? 56.920 5.870 16.110 1.00 32.75 288 ARG B N 1
ATOM 4487 C CA . ARG B 1 288 ? 55.619 5.261 16.451 1.00 32.56 288 ARG B CA 1
ATOM 4488 C C . ARG B 1 288 ? 54.462 6.250 16.480 1.00 40.16 288 ARG B C 1
ATOM 4489 O O . ARG B 1 288 ? 53.300 5.845 16.387 1.00 37.41 288 ARG B O 1
ATOM 4497 N N . ARG B 1 289 ? 54.767 7.539 16.581 1.00 40.86 289 ARG B N 1
ATOM 4498 C CA . ARG B 1 289 ? 53.742 8.586 16.688 1.00 47.50 289 ARG B CA 1
ATOM 4499 C C . ARG B 1 289 ? 52.754 8.819 15.528 1.00 44.38 289 ARG B C 1
ATOM 4500 O O . ARG B 1 289 ? 51.612 9.210 15.768 1.00 47.33 289 ARG B O 1
ATOM 4508 N N . GLN B 1 290 ? 53.175 8.586 14.289 1.00 45.19 290 GLN B N 1
ATOM 4509 C CA . GLN B 1 290 ? 52.307 8.843 13.135 1.00 46.88 290 GLN B CA 1
ATOM 4510 C C . GLN B 1 290 ? 51.225 7.778 13.077 1.00 48.73 290 GLN B C 1
ATOM 4511 O O . GLN B 1 290 ? 50.033 8.117 13.036 1.00 48.88 290 GLN B O 1
ATOM 4517 N N . GLN B 1 291 ? 51.624 6.501 13.085 1.00 42.19 291 GLN B N 1
ATOM 4518 C CA . GLN B 1 291 ? 50.627 5.423 13.172 1.00 46.91 291 GLN B CA 1
ATOM 4519 C C . GLN B 1 291 ? 49.656 5.656 14.388 1.00 46.51 291 GLN B C 1
ATOM 4520 O O . GLN B 1 291 ? 48.420 5.490 14.289 1.00 43.28 291 GLN B O 1
ATOM 4526 N N . ALA B 1 292 ? 50.232 6.036 15.526 1.00 47.19 292 ALA B N 1
ATOM 4527 C CA . ALA B 1 292 ? 49.455 6.395 16.745 1.00 49.86 292 ALA B CA 1
ATOM 4528 C C . ALA B 1 292 ? 48.302 7.394 16.478 1.00 51.20 292 ALA B C 1
ATOM 4529 O O . ALA B 1 292 ? 47.138 7.126 16.840 1.00 47.30 292 ALA B O 1
ATOM 4531 N N . ALA B 1 293 ? 48.656 8.532 15.858 1.00 54.40 293 ALA B N 1
ATOM 4532 C CA . ALA B 1 293 ? 47.687 9.586 15.470 1.00 55.40 293 ALA B CA 1
ATOM 4533 C C . ALA B 1 293 ? 46.704 9.105 14.386 1.00 55.45 293 ALA B C 1
ATOM 4534 O O . ALA B 1 293 ? 45.501 9.478 14.433 1.00 53.39 293 ALA B O 1
ATOM 4536 N N . ALA B 1 294 ? 47.198 8.275 13.446 1.00 47.77 294 ALA B N 1
ATOM 4537 C CA . ALA B 1 294 ? 46.331 7.671 12.391 1.00 52.91 294 ALA B CA 1
ATOM 4538 C C . ALA B 1 294 ? 45.143 6.927 13.014 1.00 54.64 294 ALA B C 1
ATOM 4539 O O . ALA B 1 294 ? 43.967 7.216 12.691 1.00 48.82 294 ALA B O 1
ATOM 4541 N N . LEU B 1 295 ? 45.481 6.000 13.928 1.00 51.70 295 LEU B N 1
ATOM 4542 C CA . LEU B 1 295 ? 44.506 5.215 14.730 1.00 56.60 295 LEU B CA 1
ATOM 4543 C C . LEU B 1 295 ? 43.587 6.095 15.595 1.00 53.18 295 LEU B C 1
ATOM 4544 O O . LEU B 1 295 ? 42.370 5.859 15.657 1.00 49.95 295 LEU B O 1
ATOM 4549 N N . GLU B 1 296 ? 44.170 7.097 16.257 1.00 53.71 296 GLU B N 1
ATOM 4550 C CA . GLU B 1 296 ? 43.393 8.091 17.038 1.00 56.75 296 GLU B CA 1
ATOM 4551 C C . GLU B 1 296 ? 42.329 8.855 16.215 1.00 55.83 296 GLU B C 1
ATOM 4552 O O . GLU B 1 296 ? 41.307 9.284 16.785 1.00 56.77 296 GLU B O 1
ATOM 4558 N N . HIS B 1 297 ? 42.532 8.993 14.898 1.00 58.67 297 HIS B N 1
ATOM 4559 C CA . HIS B 1 297 ? 41.526 9.643 14.018 1.00 68.13 297 HIS B CA 1
ATOM 4560 C C . HIS B 1 297 ? 40.325 8.791 13.468 1.00 64.98 297 HIS B C 1
ATOM 4561 O O . HIS B 1 297 ? 39.449 9.359 12.806 1.00 65.20 297 HIS B O 1
ATOM 4568 N N . HIS B 1 298 ? 40.244 7.485 13.769 1.00 55.07 298 HIS B N 1
ATOM 4569 C CA . HIS B 1 298 ? 39.051 6.674 13.397 1.00 53.17 298 HIS B CA 1
ATOM 4570 C C . HIS B 1 298 ? 37.836 7.122 14.226 1.00 44.29 298 HIS B C 1
ATOM 4571 O O . HIS B 1 298 ? 37.987 7.463 15.408 1.00 48.00 298 HIS B O 1
ATOM 4578 N N . HIS B 1 299 ? 36.659 7.184 13.615 1.00 34.35 299 HIS B N 1
ATOM 4579 C CA . HIS B 1 299 ? 35.432 7.677 14.336 1.00 34.29 299 HIS B CA 1
ATOM 4580 C C . HIS B 1 299 ? 34.800 6.662 15.288 1.00 34.37 299 HIS B C 1
ATOM 4581 O O . HIS B 1 299 ? 34.638 5.495 14.951 1.00 33.72 299 HIS B O 1
ATOM 4588 N N . HIS B 1 300 ? 34.419 7.153 16.478 1.00 27.91 300 HIS B N 1
ATOM 4589 C CA . HIS B 1 300 ? 33.797 6.374 17.541 1.00 27.53 300 HIS B CA 1
ATOM 4590 C C . HIS B 1 300 ? 32.478 5.726 17.184 1.00 24.15 300 HIS B C 1
ATOM 4591 O O . HIS B 1 300 ? 31.647 6.367 16.528 1.00 27.63 300 HIS B O 1
ATOM 4598 N N . HIS B 1 301 ? 32.298 4.433 17.560 1.00 19.91 301 HIS B N 1
ATOM 4599 C CA . HIS B 1 301 ? 30.995 3.709 17.449 1.00 21.08 301 HIS B CA 1
ATOM 4600 C C . HIS B 1 301 ? 31.088 2.458 18.264 1.00 20.86 301 HIS B C 1
ATOM 4601 O O . HIS B 1 301 ? 32.209 2.050 18.657 1.00 20.37 301 HIS B O 1
ATOM 4608 N N . HIS B 1 302 ? 29.944 1.841 18.522 1.00 21.83 302 HIS B N 1
ATOM 4609 C CA . HIS B 1 302 ? 29.865 0.498 19.084 1.00 21.88 302 HIS B CA 1
ATOM 4610 C C . HIS B 1 302 ? 29.507 -0.519 18.040 1.00 20.43 302 HIS B C 1
ATOM 4611 O O . HIS B 1 302 ? 30.112 -0.595 16.970 1.00 23.39 302 HIS B O 1
#

B-factor: mean 24.56, std 12.48, range [8.99, 109.37]

InterPro domains:
  IPR025997 Periplasmic binding protein [PF13407] (25-285)
  IPR028082 Periplasmic binding protein-like I [SSF53822] (24-305)

Sequence (604 aa):
TTVGFSQVGSESGWRTSFSEAVKAEAKQRGIDLKFADAQQKQENQIKAVRSFIAQGVDAIIIAPVVETGWKPVLKEAKRAKIPVVIVDRNIKVDDDSLFLTRIASDFSEEGRKIGQWLMDKTQGNCDIAELQGTVGATAAIDRAAGFNQVIANYPNAKIVRSQTGEFTRAKGKEVMEGFLKAQNGQPLCAVWSHNDEMALGAVQAIKEAGLKPGKDILIVSVDGVPDYFKAMADGDVNATVELSPYLGGPAFDAIDAYLKGNKDQAKLISTTGDVFTQETAAAEYEKRRQQAAALEHHHHHHTTVGFSQVGSESGWRTSFSEAVKAEAKQRGIDLKFADAQQKQENQIKAVRSFIAQGVDAIIIAPVVETGWKPVLKEAKRAKIPVVIVDRNIKVDDDSLFLTRIASDFSEEGRKIGQWLMDKTQGNCDIAELQGTVGATAAIDRAAGFNQVIANYPNAKIVRSQTGEFTRAKGKEVMEGFLKAQNGQPLCAVWSHNDEMALGAVQAIKEAGLKPGKDILIVSVDGVPDYFKAMADGDVNATVELSPYLGGPAFDAIDAYLKGNKDQAKLISTTGDVFTQETAAAEYEKRRQQAAALEHHHHHH

Organism: Shewanella sp. (strain ANA-3) (NCBI:txid94122)